Protein AF-0000000070309597 (afdb_homodimer)

pLDDT: mean 91.69, std 12.62, range [22.25, 98.88]

Secondary structure (DSSP, 8-state):
---------EEEEE-TT-HHHHHHHHHHHHTT---EEEEPBTTB--HHHHHH-TTT--S-EEEETTEEEESHHHHHHHHHHHS-SSSPSS-SSHHHHHHHHHHHHHIIIIIHHHHHHHHH-SSHHHHHHHHHHHHHHHHHHHHHHHHHSTTSSBTTBTS--HHHHHHHTTHHHHHHHHHHH----S-TTT-HHHHHHHHHHHHSTTTTTTSPPHHHHHHHHHHHTT--/---------EEEEE-TT-HHHHHHHHHHHHTT---EEEEPBTTB--HHHHHH-TTT--S-EEEETTEEEESHHHHHHHHHHHS-SSSPSS-SSHHHHHHHHHHHHHIIIIIHHHHHHHHH-SSHHHHHHHHHHHHHHHHHHHHHHHHHSTTSSBTTBTS--HHHHHHHTTHHHHHHHHHHH----S-TTT-HHHHHHHHHHHHSTTTTTTSPPHHHHHHHHHHHTT--

Sequence (456 aa):
MAQSGLNSTVKLLGTWGSPFALRAQVALHLKSVEYEYMEEVLNSKSDLLLESNPIYKKVPVLIHGDVSVCESLNIVQYIDESWPSDPSILPSHPSDRAFARFWAHFVDGKCFETINAVAGAKDNDVRMAMAGNLTDCLTSLEEAFQKSSKGGYLFGGENIGFLDIACGAMVGPLSVVETFSGVKFLSEDTTPGMLQWAEKFRAHEAVEPYLPTVAEFLEFAKKKFNVQMAQSGLNSTVKLLGTWGSPFALRAQVALHLKSVEYEYMEEVLNSKSDLLLESNPIYKKVPVLIHGDVSVCESLNIVQYIDESWPSDPSILPSHPSDRAFARFWAHFVDGKCFETINAVAGAKDNDVRMAMAGNLTDCLTSLEEAFQKSSKGGYLFGGENIGFLDIACGAMVGPLSVVETFSGVKFLSEDTTPGMLQWAEKFRAHEAVEPYLPTVAEFLEFAKKKFNVQ

Radius of gyration: 22.55 Å; Cα contacts (8 Å, |Δi|>4): 660; chains: 2; bounding box: 54×58×64 Å

Organism: NCBI:txid109376

InterPro domains:
  IPR004045 Glutathione S-transferase, N-terminal [PF02798] (9-81)
  IPR004045 Glutathione S-transferase, N-terminal [PS50404] (8-87)
  IPR010987 Glutathione S-transferase, C-terminal-like [PS50405] (93-225)
  IPR036249 Thioredoxin-like superfamily [SSF52833] (9-111)
  IPR036282 Glutathione S-transferase, C-terminal domain superfamily [SSF47616] (81-226)
  IPR040079 Glutathione transferase family [SFLDS00019] (8-226)
  IPR045073 Glutathione S-transferase Omega/Tau-like [PTHR11260] (12-213)
  IPR045073 Glutathione S-transferase Omega/Tau-like [SFLDG01152] (8-226)
  IPR045074 Glutathione S-transferases Tau, C-terminal alpha-helical domain, plant [cd03185] (94-223)

Nearest PDB structures (foldseek):
  5g5e-assembly1_A  TM=9.587E-01  e=1.622E-22  Mangifera indica
  7dw4-assembly1_A  TM=9.641E-01  e=5.014E-22  Salix babylonica
  7dw2-assembly1_A  TM=9.615E-01  e=9.033E-22  Salix babylonica
  5j4u-assembly1_A-2  TM=9.011E-01  e=1.910E-17  Populus trichocarpa
  7y55-assembly2_D-3  TM=9.385E-01  e=4.634E-16  Pinus densata

Structure (mmCIF, N/CA/C/O backbone):
data_AF-0000000070309597-model_v1
#
loop_
_entity.id
_entity.type
_entity.pdbx_description
1 polymer 'Glutathione S-transferase'
#
loop_
_atom_site.group_PDB
_atom_site.id
_atom_site.type_symbol
_atom_site.label_atom_id
_atom_site.label_alt_id
_atom_site.label_comp_id
_atom_site.label_asym_id
_atom_site.label_entity_id
_atom_site.label_seq_id
_atom_site.pdbx_PDB_ins_code
_atom_site.Cartn_x
_atom_site.Cartn_y
_atom_site.Cartn_z
_atom_site.occupancy
_atom_site.B_iso_or_equiv
_atom_site.auth_seq_id
_atom_site.auth_comp_id
_atom_site.auth_asym_id
_atom_site.auth_atom_id
_atom_site.pdbx_PDB_model_num
ATOM 1 N N . MET A 1 1 ? -26.75 11.047 -31.922 1 24.31 1 MET A N 1
ATOM 2 C CA . MET A 1 1 ? -27.562 11.312 -30.734 1 24.31 1 MET A CA 1
ATOM 3 C C . MET A 1 1 ? -26.703 11.211 -29.469 1 24.31 1 MET A C 1
ATOM 5 O O . MET A 1 1 ? -26.531 10.117 -28.938 1 24.31 1 MET A O 1
ATOM 9 N N . ALA A 1 2 ? -25.484 11.805 -29.297 1 24.28 2 ALA A N 1
ATOM 10 C CA . ALA A 1 2 ? -24.219 11.375 -28.688 1 24.28 2 ALA A CA 1
ATOM 11 C C . ALA A 1 2 ? -24.438 10.914 -27.25 1 24.28 2 ALA A C 1
ATOM 13 O O . ALA A 1 2 ? -25.484 11.164 -26.656 1 24.28 2 ALA A O 1
ATOM 14 N N . GLN A 1 3 ? -23.234 10.625 -26.344 1 29.47 3 GLN A N 1
ATOM 15 C CA . GLN A 1 3 ? -22.812 10 -25.094 1 29.47 3 GLN A CA 1
ATOM 16 C C . GLN A 1 3 ? -23.5 10.641 -23.891 1 29.47 3 GLN A C 1
ATOM 18 O O . GLN A 1 3 ? -23.141 11.742 -23.469 1 29.47 3 GLN A O 1
ATOM 23 N N . SER A 1 4 ? -24.781 10.898 -23.641 1 34.22 4 SER A N 1
ATOM 24 C CA . SER A 1 4 ? -25.875 11.18 -22.703 1 3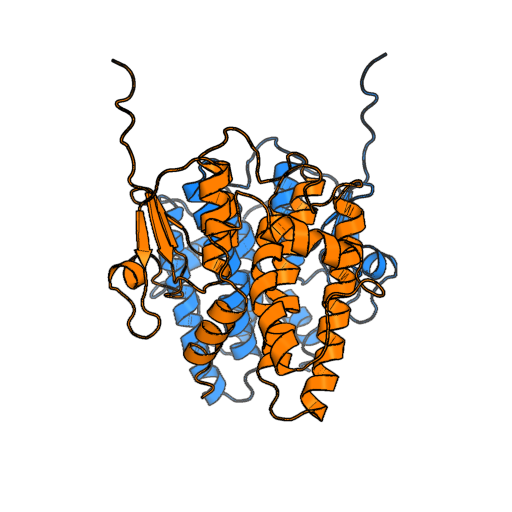4.22 4 SER A CA 1
ATOM 25 C C . SER A 1 4 ? -25.516 10.75 -21.297 1 34.22 4 SER A C 1
ATOM 27 O O . SER A 1 4 ? -25.422 9.562 -21 1 34.22 4 SER A O 1
ATOM 29 N N . GLY A 1 5 ? -24.281 11.062 -20.438 1 36.5 5 GLY A N 1
ATOM 30 C CA . GLY A 1 5 ? -23.062 11.156 -19.641 1 36.5 5 GLY A CA 1
ATOM 31 C C . GLY A 1 5 ? -23.312 11.039 -18.156 1 36.5 5 GLY A C 1
ATOM 32 O O . GLY A 1 5 ? -23.578 12.047 -17.484 1 36.5 5 GLY A O 1
ATOM 33 N N . LEU A 1 6 ? -24.031 10.141 -17.422 1 41.03 6 LEU A N 1
ATOM 34 C CA . LEU A 1 6 ? -24.812 9.688 -16.281 1 41.03 6 LEU A CA 1
ATOM 35 C C . LEU A 1 6 ? -24.125 10.047 -14.969 1 41.03 6 LEU A C 1
ATOM 37 O O . LEU A 1 6 ? -22.953 9.734 -14.781 1 41.03 6 LEU A O 1
ATOM 41 N N . ASN A 1 7 ? -24.328 11.211 -14.25 1 49.62 7 ASN A N 1
ATOM 42 C CA . ASN A 1 7 ? -24.062 11.914 -13 1 49.62 7 ASN A CA 1
ATOM 43 C C . ASN A 1 7 ? -23.766 10.945 -11.859 1 49.62 7 ASN A C 1
ATOM 45 O O . ASN A 1 7 ? -24.672 10.578 -11.102 1 49.62 7 ASN A O 1
ATOM 49 N N . SER A 1 8 ? -23 10.008 -12.023 1 68.88 8 SER A N 1
ATOM 50 C CA . SER A 1 8 ? -22.812 8.977 -11.008 1 68.88 8 SER A CA 1
ATOM 51 C C . SER A 1 8 ? -22.609 9.586 -9.633 1 68.88 8 SER A C 1
ATOM 53 O O . SER A 1 8 ? -21.828 10.539 -9.477 1 68.88 8 SER A O 1
ATOM 55 N N . THR A 1 9 ? -23.609 9.547 -8.766 1 89.88 9 THR A N 1
ATOM 56 C CA . THR A 1 9 ? -23.609 9.977 -7.367 1 89.88 9 THR A CA 1
ATOM 57 C C . THR A 1 9 ? -22.344 9.508 -6.656 1 89.88 9 THR A C 1
ATOM 59 O O . THR A 1 9 ? -21.906 8.367 -6.844 1 89.88 9 THR A O 1
ATOM 62 N N . VAL A 1 10 ? -21.625 10.492 -6.215 1 98.06 10 VAL A N 1
ATOM 63 C CA . VAL A 1 10 ? -20.438 10.203 -5.41 1 98.06 10 VAL A CA 1
ATOM 64 C C . VAL A 1 10 ? -20.781 10.32 -3.928 1 98.06 10 VAL A C 1
ATOM 66 O O . VAL A 1 10 ? -21.391 11.297 -3.5 1 98.06 10 VAL A O 1
ATOM 69 N N . LYS A 1 11 ? -20.484 9.234 -3.186 1 98.56 11 LYS A N 1
ATOM 70 C CA . LYS A 1 11 ? -20.641 9.227 -1.734 1 98.56 11 LYS A CA 1
ATOM 71 C C . LYS A 1 11 ? -19.312 8.906 -1.04 1 98.56 11 LYS A C 1
ATOM 73 O O . LYS A 1 11 ? -18.516 8.133 -1.556 1 98.56 11 LYS A O 1
ATOM 78 N N . LEU A 1 12 ? -19.141 9.531 0.058 1 98.75 12 LEU A N 1
ATOM 79 C CA . LEU A 1 12 ? -18.016 9.203 0.917 1 98.75 12 LEU A CA 1
ATOM 80 C C . LEU A 1 12 ? -18.484 8.797 2.307 1 98.75 12 LEU A C 1
ATOM 82 O O . LEU A 1 12 ? -19.109 9.586 3.018 1 98.75 12 LEU A O 1
ATOM 86 N N . LEU A 1 13 ? -18.297 7.559 2.625 1 98.69 13 LEU A N 1
ATOM 87 C CA . LEU A 1 13 ? -18.5 7.105 3.998 1 98.69 13 LEU A CA 1
ATOM 88 C C . LEU A 1 13 ? -17.281 7.414 4.855 1 98.69 13 LEU A C 1
ATOM 90 O O . LEU A 1 13 ? -16.156 7.043 4.504 1 98.69 13 LEU A O 1
ATOM 94 N N . GLY A 1 14 ? -17.438 8.156 5.871 1 97.25 14 GLY A N 1
ATOM 95 C CA . GLY A 1 14 ? -16.375 8.508 6.785 1 97.25 14 GLY A CA 1
ATOM 96 C C . GLY A 1 14 ? -16.859 8.773 8.203 1 97.25 14 GLY A C 1
ATOM 97 O O . GLY A 1 14 ? -18.031 8.562 8.508 1 97.25 14 GLY A O 1
ATOM 98 N N . THR A 1 15 ? -15.891 9.133 9.031 1 95.12 15 THR A N 1
ATOM 99 C CA . THR A 1 15 ? -16.188 9.617 10.375 1 95.12 15 THR A CA 1
ATOM 100 C C . THR A 1 15 ? -15.461 10.93 10.648 1 95.12 15 THR A C 1
ATOM 102 O O . THR A 1 15 ? -14.328 11.125 10.188 1 95.12 15 THR A O 1
ATOM 105 N N . TRP A 1 16 ? -15.961 11.914 11.289 1 88.62 16 TRP A N 1
ATOM 106 C CA . TRP A 1 16 ? -15.531 13.305 11.398 1 88.62 16 TRP A CA 1
ATOM 107 C C . TRP A 1 16 ? -14.109 13.391 11.945 1 88.62 16 TRP A C 1
ATOM 109 O O . TRP A 1 16 ? -13.375 14.328 11.633 1 88.62 16 TRP A O 1
ATOM 119 N N . GLY A 1 17 ? -13.586 12.492 12.609 1 89.94 17 GLY A N 1
ATOM 120 C CA . GLY A 1 17 ? -12.273 12.539 13.242 1 89.94 17 GLY A CA 1
ATOM 121 C C . GLY A 1 17 ? -11.297 11.547 12.648 1 89.94 17 GLY A C 1
ATOM 122 O O . GLY A 1 17 ? -10.172 11.398 13.141 1 89.94 17 GLY A O 1
ATOM 123 N N . SER A 1 18 ? -11.672 11.016 11.594 1 93.19 18 SER A N 1
ATOM 124 C CA . SER A 1 18 ? -10.812 10.008 10.984 1 93.19 18 SER A CA 1
ATOM 125 C C . SER A 1 18 ? -9.719 10.648 10.141 1 93.19 18 SER A C 1
ATOM 127 O O . SER A 1 18 ? -10.008 11.352 9.164 1 93.19 18 SER A O 1
ATOM 129 N N . PRO A 1 19 ? -8.484 10.398 10.469 1 95.12 19 PRO A N 1
ATOM 130 C CA . PRO A 1 19 ? -7.395 10.906 9.641 1 95.12 19 PRO A CA 1
ATOM 131 C C . PRO A 1 19 ? -7.422 10.352 8.219 1 95.12 19 PRO A C 1
ATOM 133 O O . PRO A 1 19 ? -6.953 11.008 7.285 1 95.12 19 PRO A O 1
ATOM 136 N N . PHE A 1 20 ? -7.984 9.211 8.062 1 97.25 20 PHE A N 1
ATOM 137 C CA . PHE A 1 20 ? -8 8.562 6.754 1 97.25 20 PHE A CA 1
ATOM 138 C C . PHE A 1 20 ? -9.133 9.109 5.895 1 97.25 20 PHE A C 1
ATOM 140 O O . PHE A 1 20 ? -9.008 9.18 4.668 1 97.25 20 PHE A O 1
ATOM 147 N N . ALA A 1 21 ? -10.227 9.461 6.512 1 97.75 21 ALA A N 1
ATOM 148 C CA . ALA A 1 21 ? -11.297 10.133 5.781 1 97.75 21 ALA A CA 1
ATOM 149 C C . ALA A 1 21 ? -10.844 11.508 5.289 1 97.75 21 ALA A C 1
ATOM 151 O O . ALA A 1 21 ? -11.266 11.961 4.223 1 97.75 21 ALA A O 1
ATOM 152 N N . LEU A 1 22 ? -9.992 12.148 6.07 1 98 22 LEU A N 1
ATOM 153 C CA . LEU A 1 22 ? -9.43 13.438 5.684 1 98 22 LEU A CA 1
ATOM 154 C C . LEU A 1 22 ? -8.758 13.344 4.316 1 98 22 LEU A C 1
ATOM 156 O O . LEU A 1 22 ? -8.906 14.25 3.486 1 98 22 LEU A O 1
ATOM 160 N N . ARG A 1 23 ? -8.039 12.281 4.051 1 98.75 23 ARG A N 1
ATOM 161 C CA . ARG A 1 23 ? -7.34 12.094 2.783 1 98.75 23 ARG A CA 1
ATOM 162 C C . ARG A 1 23 ? -8.312 12.156 1.606 1 98.75 23 ARG A C 1
ATOM 164 O O . ARG A 1 23 ? -8.055 12.859 0.624 1 98.75 23 ARG A O 1
ATOM 171 N N . ALA A 1 24 ? -9.383 11.461 1.749 1 98.81 24 ALA A N 1
ATOM 172 C CA . ALA A 1 24 ? -10.383 11.414 0.685 1 98.81 24 ALA A CA 1
ATOM 173 C C . ALA A 1 24 ? -11.047 12.773 0.496 1 98.81 24 ALA A C 1
ATOM 175 O O . ALA A 1 24 ? -11.266 13.211 -0.636 1 98.81 24 ALA A O 1
ATOM 176 N N . GLN A 1 25 ? -11.328 13.406 1.601 1 98.75 25 GLN A N 1
ATOM 177 C CA . GLN A 1 25 ? -12 14.695 1.542 1 98.75 25 GLN A CA 1
ATOM 178 C C . GLN A 1 25 ? -11.125 15.75 0.874 1 98.75 25 GLN A C 1
ATOM 180 O O . GLN A 1 25 ? -11.594 16.531 0.042 1 98.75 25 GLN A O 1
ATOM 185 N N . VAL A 1 26 ? -9.883 15.75 1.235 1 98.69 26 VAL A N 1
ATOM 186 C CA . VAL A 1 26 ? -8.945 16.703 0.643 1 98.69 26 VAL A CA 1
ATOM 187 C C . VAL A 1 26 ? -8.828 16.438 -0.857 1 98.69 26 VAL A C 1
ATOM 189 O O . VAL A 1 26 ? -8.859 17.375 -1.659 1 98.69 26 VAL A O 1
ATOM 192 N N . ALA A 1 27 ? -8.703 15.188 -1.272 1 98.81 27 ALA A N 1
ATOM 193 C CA . ALA A 1 27 ? -8.594 14.844 -2.688 1 98.81 27 ALA A CA 1
ATOM 194 C C . ALA A 1 27 ? -9.844 15.273 -3.453 1 98.81 27 ALA A C 1
ATOM 196 O O . ALA A 1 27 ? -9.742 15.836 -4.547 1 98.81 27 ALA A O 1
ATOM 197 N N . LEU A 1 28 ? -11.023 15 -2.887 1 98.62 28 LEU A N 1
ATOM 198 C CA . LEU A 1 28 ? -12.281 15.383 -3.525 1 98.62 28 LEU A CA 1
ATOM 199 C C . LEU A 1 28 ? -12.375 16.891 -3.682 1 98.62 28 LEU A C 1
ATOM 201 O O . LEU A 1 28 ? -12.836 17.391 -4.715 1 98.62 28 LEU A O 1
ATOM 205 N N . HIS A 1 29 ? -11.938 17.594 -2.678 1 98.44 29 HIS A N 1
ATOM 206 C CA . HIS A 1 29 ? -11.93 19.062 -2.732 1 98.44 29 HIS A CA 1
ATOM 207 C C . HIS A 1 29 ? -11.016 19.562 -3.848 1 98.44 29 HIS A C 1
ATOM 209 O O . HIS A 1 29 ? -11.422 20.406 -4.652 1 98.44 29 HIS A O 1
ATOM 215 N N . LEU A 1 30 ? -9.844 19.062 -3.883 1 98.25 30 LEU A N 1
ATOM 216 C CA . LEU A 1 30 ? -8.859 19.5 -4.871 1 98.25 30 LEU A CA 1
ATOM 217 C C . LEU A 1 30 ? -9.383 19.281 -6.289 1 98.25 30 LEU A C 1
ATOM 219 O O . LEU A 1 30 ? -9.094 20.062 -7.191 1 98.25 30 LEU A O 1
ATOM 223 N N . LYS A 1 31 ? -10.148 18.203 -6.461 1 98.12 31 LYS A N 1
ATOM 224 C CA . LYS A 1 31 ? -10.633 17.859 -7.789 1 98.12 31 LYS A CA 1
ATOM 225 C C . LYS A 1 31 ? -12.016 18.453 -8.047 1 98.12 31 LYS A C 1
ATOM 227 O O . LYS A 1 31 ? -12.617 18.219 -9.094 1 98.12 31 LYS A O 1
ATOM 232 N N . SER A 1 32 ? -12.547 19.203 -7.133 1 97.44 32 SER A N 1
ATOM 233 C CA . SER A 1 32 ? -13.844 19.875 -7.227 1 97.44 32 SER A CA 1
ATOM 234 C C . SER A 1 32 ? -14.961 18.875 -7.52 1 97.44 32 SER A C 1
ATOM 236 O O . SER A 1 32 ? -15.805 19.109 -8.383 1 97.44 32 SER A O 1
ATOM 238 N N . VAL A 1 33 ? -14.898 17.766 -6.844 1 97.62 33 VAL A N 1
ATOM 239 C CA . VAL A 1 33 ? -15.914 16.734 -7.012 1 97.62 33 VAL A CA 1
ATOM 240 C C . VAL A 1 33 ? -17.031 16.938 -5.984 1 97.62 33 VAL A C 1
ATOM 242 O O . VAL A 1 33 ? -16.766 16.984 -4.781 1 97.62 33 VAL A O 1
ATOM 245 N N . GLU A 1 34 ? -18.188 17.094 -6.426 1 97.31 34 GLU A N 1
ATOM 246 C CA . GLU A 1 34 ? -19.328 17.109 -5.527 1 97.31 34 GLU A CA 1
ATOM 247 C C . GLU A 1 34 ? -19.656 15.711 -5.016 1 97.31 34 GLU A C 1
ATOM 249 O O . GLU A 1 34 ? -19.609 14.742 -5.773 1 97.31 34 GLU A O 1
ATOM 254 N N . TYR A 1 35 ? -19.953 15.656 -3.723 1 97.94 35 TYR A N 1
ATOM 255 C CA . TYR A 1 35 ? -20.25 14.352 -3.145 1 97.94 35 TYR A CA 1
ATOM 256 C C . TYR A 1 35 ? -21.156 14.492 -1.923 1 97.94 35 TYR A C 1
ATOM 258 O O . TYR A 1 35 ? -21.266 15.578 -1.347 1 97.94 35 TYR A O 1
ATOM 266 N N . GLU A 1 36 ? -21.781 13.375 -1.626 1 98 36 GLU A N 1
ATOM 267 C CA . GLU A 1 36 ? -22.516 13.25 -0.378 1 98 36 GLU A CA 1
ATOM 268 C C . GLU A 1 36 ? -21.672 12.594 0.71 1 98 36 GLU A C 1
ATOM 270 O O . GLU A 1 36 ? -21.172 11.484 0.529 1 98 36 GLU A O 1
ATOM 275 N N . TYR A 1 37 ? -21.469 13.273 1.757 1 97.69 37 TYR A N 1
ATOM 276 C CA . TYR A 1 37 ? -20.75 12.711 2.895 1 97.69 37 TYR A CA 1
ATOM 277 C C . TYR A 1 37 ? -21.703 11.93 3.797 1 97.69 37 TYR A C 1
ATOM 279 O O . TYR A 1 37 ? -22.734 12.438 4.211 1 97.69 37 TYR A O 1
ATOM 287 N N . MET A 1 38 ? -21.344 10.758 4.082 1 97.38 38 MET A N 1
ATOM 288 C CA . MET A 1 38 ? -22.125 9.883 4.953 1 97.38 38 MET A CA 1
ATOM 289 C C . MET A 1 38 ? -21.344 9.555 6.227 1 97.38 38 MET A C 1
ATOM 291 O O . MET A 1 38 ? -20.422 8.75 6.203 1 97.38 38 MET A O 1
ATOM 295 N N . GLU A 1 39 ? -21.844 10.094 7.301 1 96.81 39 GLU A N 1
ATOM 296 C CA . GLU A 1 39 ? -21.188 9.898 8.586 1 96.81 39 GLU A CA 1
ATOM 297 C C . GLU A 1 39 ? -21.438 8.5 9.133 1 96.81 39 GLU A C 1
ATOM 299 O O . GLU A 1 39 ? -22.578 8.062 9.234 1 96.81 39 GLU A O 1
ATOM 304 N N . GLU A 1 40 ? -20.391 7.84 9.422 1 94.88 40 GLU A N 1
ATOM 305 C CA . GLU A 1 40 ? -20.453 6.52 10.039 1 94.88 40 GLU A CA 1
ATOM 306 C C . GLU A 1 40 ? -20.219 6.598 11.539 1 94.88 40 GLU A C 1
ATOM 308 O O . GLU A 1 40 ? -19.391 7.383 12 1 94.88 40 GLU A O 1
ATOM 313 N N . VAL A 1 41 ? -20.984 5.816 12.242 1 86.81 41 VAL A N 1
ATOM 314 C CA . VAL A 1 41 ? -20.766 5.652 13.672 1 86.81 41 VAL A CA 1
ATOM 315 C C . VAL A 1 41 ? -19.875 4.441 13.93 1 86.81 41 VAL A C 1
ATOM 317 O O . VAL A 1 41 ? -20.203 3.328 13.5 1 86.81 41 VAL A O 1
ATOM 320 N N . LEU A 1 42 ? -18.828 4.633 14.578 1 77.88 42 LEU A N 1
ATOM 321 C CA . LEU A 1 42 ? -17.781 3.621 14.68 1 77.88 42 LEU A CA 1
ATOM 322 C C . LEU A 1 42 ? -18.281 2.385 15.414 1 77.88 42 LEU A C 1
ATOM 324 O O . LEU A 1 42 ? -17.938 1.258 15.055 1 77.88 42 LEU A O 1
ATOM 328 N N . ASN A 1 43 ? -19.125 2.549 16.391 1 82.75 43 ASN A N 1
ATOM 329 C CA . ASN A 1 43 ? -19.562 1.416 17.188 1 82.75 43 ASN A CA 1
ATOM 330 C C . ASN A 1 43 ? -20.797 0.747 16.578 1 82.75 43 ASN A C 1
ATOM 332 O O . ASN A 1 43 ? -21.25 -0.295 17.062 1 82.75 43 ASN A O 1
ATOM 336 N N . SER A 1 44 ? -21.328 1.282 15.641 1 89.06 44 SER A N 1
ATOM 337 C CA . SER A 1 44 ? -22.469 0.732 14.922 1 89.06 44 SER A CA 1
ATOM 338 C C . SER A 1 44 ? -22.344 0.941 13.422 1 89.06 44 SER A C 1
ATOM 340 O O . SER A 1 44 ? -22.844 1.931 12.883 1 89.06 44 SER A O 1
ATOM 342 N N . LYS A 1 45 ? -21.797 -0.016 12.781 1 93.5 45 LYS A N 1
ATOM 343 C CA . LYS A 1 45 ? -21.5 0.101 11.359 1 93.5 45 LYS A CA 1
ATOM 344 C C . LYS A 1 45 ? -22.766 -0.008 10.516 1 93.5 45 LYS A C 1
ATOM 346 O O . LYS A 1 45 ? -23.625 -0.859 10.781 1 93.5 45 LYS A O 1
ATOM 351 N N . SER A 1 46 ? -22.938 0.783 9.562 1 96.75 46 SER A N 1
ATOM 352 C CA . SER A 1 46 ? -24.125 0.801 8.695 1 96.75 46 SER A CA 1
ATOM 353 C C . SER A 1 46 ? -24.109 -0.371 7.723 1 96.75 46 SER A C 1
ATOM 355 O O . SER A 1 46 ? -23.047 -0.922 7.418 1 96.75 46 SER A O 1
ATOM 357 N N . ASP A 1 47 ? -25.266 -0.727 7.188 1 97.06 47 ASP A N 1
ATOM 358 C CA . ASP A 1 47 ? -25.375 -1.746 6.148 1 97.06 47 ASP A CA 1
ATOM 359 C C . ASP A 1 47 ? -24.609 -1.338 4.895 1 97.06 47 ASP A C 1
ATOM 361 O O . ASP A 1 47 ? -24 -2.182 4.23 1 97.06 47 ASP A O 1
ATOM 365 N N . LEU A 1 48 ? -24.625 -0.077 4.637 1 97 48 LEU A N 1
ATOM 366 C CA . LEU A 1 48 ? -23.938 0.425 3.447 1 97 48 LEU A CA 1
ATOM 367 C C . LEU A 1 48 ? -22.438 0.232 3.564 1 97 48 LEU A C 1
ATOM 369 O O . LEU A 1 48 ? -21.781 -0.167 2.6 1 97 48 LEU A O 1
ATOM 373 N N . LEU A 1 49 ? -21.906 0.52 4.719 1 97.69 49 LEU A N 1
ATOM 374 C CA . LEU A 1 49 ? -20.469 0.308 4.938 1 97.69 49 LEU A CA 1
ATOM 375 C C . LEU A 1 49 ? -20.125 -1.169 4.805 1 97.69 49 LEU A C 1
ATOM 377 O O . LEU A 1 49 ? -19.156 -1.519 4.121 1 97.69 49 LEU A O 1
ATOM 381 N N . LEU A 1 50 ? -20.938 -2.01 5.426 1 97.38 50 LEU A N 1
ATOM 382 C CA . LEU A 1 50 ? -20.672 -3.443 5.402 1 97.38 50 LEU A CA 1
ATOM 383 C C . LEU A 1 50 ? -20.766 -3.99 3.98 1 97.38 50 LEU A C 1
ATOM 385 O O . LEU A 1 50 ? -20 -4.883 3.605 1 97.38 50 LEU A O 1
ATOM 389 N N . GLU A 1 51 ? -21.594 -3.439 3.162 1 97.31 51 GLU A N 1
ATOM 390 C CA . GLU A 1 51 ? -21.766 -3.859 1.776 1 97.31 51 GLU A CA 1
ATOM 391 C C . GLU A 1 51 ? -20.641 -3.322 0.89 1 97.31 51 GLU A C 1
ATOM 393 O O . GLU A 1 51 ? -20.172 -4.016 -0.016 1 97.31 51 GLU A O 1
ATOM 398 N N . SER A 1 52 ? -20.234 -2.111 1.15 1 97.69 52 SER A N 1
ATOM 399 C CA . SER A 1 52 ? -19.297 -1.442 0.267 1 97.69 52 SER A CA 1
ATOM 400 C C . SER A 1 52 ? -17.859 -1.788 0.638 1 97.69 52 SER A C 1
ATOM 402 O O . SER A 1 52 ? -16.938 -1.589 -0.161 1 97.69 52 SER A O 1
ATOM 404 N N . ASN A 1 53 ? -17.688 -2.254 1.83 1 97.69 53 ASN A N 1
ATOM 405 C CA . ASN A 1 53 ? -16.391 -2.754 2.277 1 97.69 53 ASN A CA 1
ATOM 406 C C . ASN A 1 53 ? -16.531 -4.035 3.092 1 97.69 53 ASN A C 1
ATOM 408 O O . ASN A 1 53 ? -16.234 -4.051 4.289 1 97.69 53 ASN A O 1
ATOM 412 N N . PRO A 1 54 ? -16.844 -5.09 2.494 1 96.56 54 PRO A N 1
ATOM 413 C CA . PRO A 1 54 ? -17.156 -6.324 3.217 1 96.56 54 PRO A CA 1
ATOM 414 C C . PRO A 1 54 ? -15.922 -6.988 3.814 1 96.56 54 PRO A C 1
ATOM 416 O O . PRO A 1 54 ? -16.047 -7.852 4.688 1 96.56 54 PRO A O 1
ATOM 419 N N . ILE A 1 55 ? -14.789 -6.59 3.361 1 97 55 ILE A N 1
ATOM 420 C CA . ILE A 1 55 ? -13.562 -7.246 3.805 1 97 55 ILE A CA 1
ATOM 421 C C . ILE A 1 55 ? -13.086 -6.625 5.117 1 97 55 ILE A C 1
ATOM 423 O O . ILE A 1 55 ? -12.992 -7.312 6.137 1 97 55 ILE A O 1
ATOM 427 N N . TYR A 1 56 ? -12.852 -5.297 5.16 1 96.19 56 TYR A N 1
ATOM 428 C CA . TYR A 1 56 ? -12.273 -4.66 6.336 1 96.19 56 TYR A CA 1
ATOM 429 C C . TYR A 1 56 ? -13.336 -3.953 7.16 1 96.19 56 TYR A C 1
ATOM 431 O O . TYR A 1 56 ? -13.133 -3.668 8.344 1 96.19 56 TYR A O 1
ATOM 439 N N . LYS A 1 57 ? -14.43 -3.561 6.465 1 96.62 57 LYS A N 1
ATOM 440 C CA . LYS A 1 57 ? -15.562 -2.928 7.137 1 96.62 57 LYS A CA 1
ATOM 441 C C . LYS A 1 57 ? -15.133 -1.648 7.852 1 96.62 57 LYS A C 1
ATOM 443 O O . LYS A 1 57 ? -15.578 -1.372 8.969 1 96.62 57 LYS A O 1
ATOM 448 N N . LYS A 1 58 ? -14.227 -0.929 7.234 1 95.62 58 LYS A N 1
ATOM 449 C CA . LYS A 1 58 ? -13.711 0.318 7.793 1 95.62 58 LYS A CA 1
ATOM 450 C C . LYS A 1 58 ? -14.008 1.497 6.871 1 95.62 58 LYS A C 1
ATOM 452 O O . LYS A 1 58 ? -14.273 1.31 5.684 1 95.62 58 LYS A O 1
ATOM 457 N N . VAL A 1 59 ? -14 2.643 7.438 1 96.69 59 VAL A N 1
ATOM 458 C CA . VAL A 1 59 ? -14.031 3.883 6.668 1 96.69 59 VAL A CA 1
ATOM 459 C C . VAL A 1 59 ? -12.609 4.367 6.414 1 96.69 59 VAL A C 1
ATOM 461 O O . VAL A 1 59 ? -11.68 4.004 7.145 1 96.69 59 VAL A O 1
ATOM 464 N N . PRO A 1 60 ? -12.414 5.152 5.379 1 98.31 60 PRO A N 1
ATOM 465 C CA . PRO A 1 60 ? -13.391 5.684 4.426 1 98.31 60 PRO A CA 1
ATOM 466 C C . PRO A 1 60 ? -13.703 4.711 3.293 1 98.31 60 PRO A C 1
ATOM 468 O O . PRO A 1 60 ? -12.891 3.83 2.99 1 98.31 60 PRO A O 1
ATOM 471 N N . VAL A 1 61 ? -14.852 4.801 2.754 1 98.75 61 VAL A N 1
ATOM 472 C CA . VAL A 1 61 ? -15.227 4.168 1.493 1 98.75 61 VAL A CA 1
ATOM 473 C C . VAL A 1 61 ? -15.766 5.223 0.528 1 98.75 61 VAL A C 1
ATOM 475 O O . VAL A 1 61 ? -16.656 6 0.881 1 98.75 61 VAL A O 1
ATOM 478 N N . LEU A 1 62 ? -15.195 5.312 -0.651 1 98.88 62 LEU A N 1
ATOM 479 C CA . LEU A 1 62 ? -15.742 6.145 -1.719 1 98.88 62 LEU A CA 1
ATOM 480 C C . LEU A 1 62 ? -16.641 5.324 -2.641 1 98.88 62 LEU A C 1
ATOM 482 O O . LEU A 1 62 ? -16.219 4.297 -3.172 1 98.88 62 LEU A O 1
ATOM 486 N N . ILE A 1 63 ? -17.828 5.746 -2.752 1 98.56 63 ILE A N 1
ATOM 487 C CA . ILE A 1 63 ? -18.781 5.098 -3.656 1 98.56 63 ILE A CA 1
ATOM 488 C C . ILE A 1 63 ? -19.031 5.996 -4.867 1 98.56 63 ILE A C 1
ATOM 490 O O . ILE A 1 63 ? -19.453 7.145 -4.719 1 98.56 63 ILE A O 1
ATOM 494 N N . HIS A 1 64 ? -18.688 5.574 -6.02 1 98.25 64 HIS A N 1
ATOM 495 C CA . HIS A 1 64 ? -18.875 6.25 -7.297 1 98.25 64 HIS A CA 1
ATOM 496 C C . HIS A 1 64 ? -19.719 5.402 -8.242 1 98.25 64 HIS A C 1
ATOM 498 O O . HIS A 1 64 ? -19.188 4.582 -8.992 1 98.25 64 HIS A O 1
ATOM 504 N N . GLY A 1 65 ? -21.031 5.676 -8.273 1 95.62 65 GLY A N 1
ATOM 505 C CA . GLY A 1 65 ? -21.922 4.766 -8.969 1 95.62 65 GLY A CA 1
ATOM 506 C C . GLY A 1 65 ? -21.922 3.363 -8.391 1 95.62 65 GLY A C 1
ATOM 507 O O . GLY A 1 65 ? -22.203 3.174 -7.207 1 95.62 65 GLY A O 1
ATOM 508 N N . ASP A 1 66 ? -21.531 2.42 -9.109 1 93.44 66 ASP A N 1
ATOM 509 C CA . ASP A 1 66 ? -21.531 1.028 -8.672 1 93.44 66 ASP A CA 1
ATOM 510 C C . ASP A 1 66 ? -20.141 0.609 -8.188 1 93.44 66 ASP A C 1
ATOM 512 O O . ASP A 1 66 ? -19.938 -0.547 -7.816 1 93.44 66 ASP A O 1
ATOM 516 N N . VAL A 1 67 ? -19.281 1.568 -8.141 1 96.25 67 VAL A N 1
ATOM 517 C CA . VAL A 1 67 ? -17.906 1.28 -7.762 1 96.25 67 VAL A CA 1
ATOM 518 C C . VAL A 1 67 ? -17.672 1.694 -6.312 1 96.25 67 VAL A C 1
ATOM 520 O O . VAL A 1 67 ? -17.984 2.82 -5.922 1 96.25 67 VAL A O 1
ATOM 523 N N . SER A 1 68 ? -17.203 0.788 -5.516 1 98.06 68 SER A N 1
ATOM 524 C CA . SER A 1 68 ? -16.766 1.072 -4.156 1 98.06 68 SER A CA 1
ATOM 525 C C . SER A 1 68 ? -15.242 1 -4.051 1 98.06 68 SER A C 1
ATOM 527 O O . SER A 1 68 ? -14.633 -0.008 -4.422 1 98.06 68 SER A O 1
ATOM 529 N N . VAL A 1 69 ? -14.688 2.055 -3.635 1 98.75 69 VAL A N 1
ATOM 530 C CA . VAL A 1 69 ? -13.234 2.109 -3.484 1 98.75 69 VAL A CA 1
ATOM 531 C C . VAL A 1 69 ? -12.875 2.225 -2.004 1 98.75 69 VAL A C 1
ATOM 533 O O . VAL A 1 69 ? -13.352 3.127 -1.311 1 98.75 69 VAL A O 1
ATOM 536 N N . CYS A 1 70 ? -12.016 1.279 -1.58 1 98.44 70 CYS A N 1
ATOM 537 C CA . CYS A 1 70 ? -11.609 1.241 -0.18 1 98.44 70 CYS A CA 1
ATOM 538 C C . CYS A 1 70 ? -10.117 1.525 -0.039 1 98.44 70 CYS A C 1
ATOM 540 O O . CYS A 1 70 ? -9.383 1.494 -1.024 1 98.44 70 CYS A O 1
ATOM 542 N N . GLU A 1 71 ? -9.75 1.776 1.241 1 97.81 71 GLU A N 1
ATOM 543 C CA . GLU A 1 71 ? -8.398 2.182 1.622 1 97.81 71 GLU A CA 1
ATOM 544 C C . GLU A 1 71 ? -8.102 3.613 1.176 1 97.81 71 GLU A C 1
ATOM 546 O O . GLU A 1 71 ? -8.164 3.92 -0.016 1 97.81 71 GLU A O 1
ATOM 551 N N . SER A 1 72 ? -7.75 4.445 2.049 1 98.62 72 SER A N 1
ATOM 552 C CA . SER A 1 72 ? -7.727 5.891 1.847 1 98.62 72 SER A CA 1
ATOM 553 C C . SER A 1 72 ? -6.742 6.281 0.748 1 98.62 72 SER A C 1
ATOM 555 O O . SER A 1 72 ? -7.047 7.125 -0.095 1 98.62 72 SER A O 1
ATOM 557 N N . LEU A 1 73 ? -5.539 5.629 0.696 1 98.69 73 LEU A N 1
ATOM 558 C CA . LEU A 1 73 ? -4.562 5.988 -0.324 1 98.69 73 LEU A CA 1
ATOM 559 C C . LEU A 1 73 ? -5.02 5.531 -1.704 1 98.69 73 LEU A C 1
ATOM 561 O O . LEU A 1 73 ? -4.738 6.188 -2.707 1 98.69 73 LEU A O 1
ATOM 565 N N . ASN A 1 74 ? -5.691 4.375 -1.737 1 98.81 74 ASN A N 1
ATOM 566 C CA . ASN A 1 74 ? -6.305 3.918 -2.98 1 98.81 74 ASN A CA 1
ATOM 567 C C . ASN A 1 74 ? -7.406 4.867 -3.443 1 98.81 74 ASN A C 1
ATOM 569 O O . ASN A 1 74 ? -7.52 5.16 -4.633 1 98.81 74 ASN A O 1
ATOM 573 N N . ILE A 1 75 ? -8.172 5.375 -2.52 1 98.88 75 ILE A N 1
ATOM 574 C CA . ILE A 1 75 ? -9.242 6.324 -2.814 1 98.88 75 ILE A CA 1
ATOM 575 C C . ILE A 1 75 ? -8.648 7.59 -3.428 1 98.88 75 ILE A C 1
ATOM 577 O O . ILE A 1 75 ? -9.164 8.102 -4.426 1 98.88 75 ILE A O 1
ATOM 581 N N . VAL A 1 76 ? -7.574 8.078 -2.85 1 98.88 76 VAL A N 1
ATOM 582 C CA . VAL A 1 76 ? -6.949 9.297 -3.338 1 98.88 76 VAL A CA 1
ATOM 583 C C . VAL A 1 76 ? -6.48 9.102 -4.777 1 98.88 76 VAL A C 1
ATOM 585 O O . VAL A 1 76 ? -6.707 9.961 -5.633 1 98.88 76 VAL A O 1
ATOM 588 N N . GLN A 1 77 ? -5.836 7.973 -5.016 1 98.81 77 GLN A N 1
ATOM 589 C CA . GLN A 1 77 ? -5.379 7.699 -6.375 1 98.81 77 GLN A CA 1
ATOM 590 C C . GLN A 1 77 ? -6.562 7.562 -7.332 1 98.81 77 GLN A C 1
ATOM 592 O O . GLN A 1 77 ? -6.523 8.086 -8.453 1 98.81 77 GLN A O 1
ATOM 597 N N . TYR A 1 78 ? -7.602 6.914 -6.934 1 98.81 78 TYR A N 1
ATOM 598 C CA . TYR A 1 78 ? -8.797 6.742 -7.754 1 98.81 78 TYR A CA 1
ATOM 599 C C . TYR A 1 78 ? -9.398 8.086 -8.125 1 98.81 78 TYR A C 1
ATOM 601 O O . TYR A 1 78 ? -9.781 8.305 -9.281 1 98.81 78 TYR A O 1
ATOM 609 N N . ILE A 1 79 ? -9.477 8.969 -7.156 1 98.75 79 ILE A N 1
ATOM 610 C CA . ILE A 1 79 ? -10.055 10.289 -7.383 1 98.75 79 ILE A CA 1
ATOM 611 C C . ILE A 1 79 ? -9.25 11.023 -8.445 1 98.75 79 ILE A C 1
ATOM 613 O O . ILE A 1 79 ? -9.82 11.578 -9.391 1 98.75 79 ILE A O 1
ATOM 617 N N . ASP A 1 80 ? -7.984 10.992 -8.305 1 98.5 80 ASP A N 1
ATOM 618 C CA . ASP A 1 80 ? -7.145 11.695 -9.273 1 98.5 80 ASP A CA 1
ATOM 619 C C . ASP A 1 80 ? -7.293 11.094 -10.664 1 98.5 80 ASP A C 1
ATOM 621 O O . ASP A 1 80 ? -7.312 11.82 -11.664 1 98.5 80 ASP A O 1
ATOM 625 N N . GLU A 1 81 ? -7.383 9.812 -10.734 1 97.81 81 GLU A N 1
ATOM 626 C CA . GLU A 1 81 ? -7.449 9.094 -12.008 1 97.81 81 GLU A CA 1
ATOM 627 C C . GLU A 1 81 ? -8.828 9.227 -12.641 1 97.81 81 GLU A C 1
ATOM 629 O O . GLU A 1 81 ? -8.953 9.227 -13.867 1 97.81 81 GLU A O 1
ATOM 634 N N . SER A 1 82 ? -9.867 9.367 -11.867 1 97.88 82 SER A N 1
ATOM 635 C CA . SER A 1 82 ? -11.234 9.445 -12.359 1 97.88 82 SER A CA 1
ATOM 636 C C . SER A 1 82 ? -11.594 10.875 -12.766 1 97.88 82 SER A C 1
ATOM 638 O O . SER A 1 82 ? -12.453 11.086 -13.633 1 97.88 82 SER A O 1
ATOM 640 N N . TRP A 1 83 ? -11.008 11.805 -12.164 1 97.5 83 TRP A N 1
ATOM 641 C CA . TRP A 1 83 ? -11.156 13.211 -12.492 1 97.5 83 TRP A CA 1
ATOM 642 C C . TRP A 1 83 ? -9.805 13.844 -12.812 1 97.5 83 TRP A C 1
ATOM 644 O O . TRP A 1 83 ? -9.25 14.594 -12.008 1 97.5 83 TRP A O 1
ATOM 654 N N . PRO A 1 84 ? -9.367 13.648 -14.062 1 94.81 84 PRO A N 1
ATOM 655 C CA . PRO A 1 84 ? -7.977 13.945 -14.414 1 94.81 84 PRO A CA 1
ATOM 656 C C . PRO A 1 84 ? -7.723 15.438 -14.625 1 94.81 84 PRO A C 1
ATOM 658 O O . PRO A 1 84 ? -6.578 15.844 -14.844 1 94.81 84 PRO A O 1
ATOM 661 N N . SER A 1 85 ? -8.648 16.219 -14.531 1 93.44 85 SER A N 1
ATOM 662 C CA . SER A 1 85 ? -8.453 17.656 -14.695 1 93.44 85 SER A CA 1
ATOM 663 C C . SER A 1 85 ? -7.523 18.219 -13.617 1 93.44 85 SER A C 1
ATOM 665 O O . SER A 1 85 ? -7.316 17.578 -12.586 1 93.44 85 SER A O 1
ATOM 667 N N . ASP A 1 86 ? -7.031 19.297 -13.844 1 93.5 86 ASP A N 1
ATOM 668 C CA . ASP A 1 86 ? -6.125 19.938 -12.891 1 93.5 86 ASP A CA 1
ATOM 669 C C . ASP A 1 86 ? -6.84 20.281 -11.586 1 93.5 86 ASP A C 1
ATOM 671 O O . ASP A 1 86 ? -8.047 20.531 -11.586 1 93.5 86 ASP A O 1
ATOM 675 N N . PRO A 1 87 ? -6.039 20.297 -10.586 1 95.25 87 PRO A N 1
ATOM 676 C CA . PRO A 1 87 ? -4.621 19.969 -10.398 1 95.25 87 PRO A CA 1
ATOM 677 C C . PRO A 1 87 ? -4.371 18.469 -10.305 1 95.25 87 PRO A C 1
ATOM 679 O O . PRO A 1 87 ? -5.223 17.734 -9.805 1 95.25 87 PRO A O 1
ATOM 682 N N . SER A 1 88 ? -3.252 18.031 -10.758 1 95.5 88 SER A N 1
ATOM 683 C CA . SER A 1 88 ? -2.861 16.625 -10.594 1 95.5 88 SER A CA 1
ATOM 684 C C . SER A 1 88 ? -2.387 16.359 -9.164 1 95.5 88 SER A C 1
ATOM 686 O O . SER A 1 88 ? -1.546 17.094 -8.633 1 95.5 88 SER A O 1
ATOM 688 N N . ILE A 1 89 ? -2.941 15.398 -8.625 1 98 89 ILE A N 1
ATOM 689 C CA . ILE A 1 89 ? -2.539 15.008 -7.277 1 98 89 ILE A CA 1
ATOM 690 C C . ILE A 1 89 ? -1.305 14.109 -7.348 1 98 89 ILE A C 1
ATOM 692 O O . ILE A 1 89 ? -0.345 14.305 -6.602 1 98 89 ILE A O 1
ATOM 696 N N . LEU A 1 90 ? -1.346 13.172 -8.25 1 97.5 90 LEU A N 1
ATOM 697 C CA . LEU A 1 90 ? -0.201 12.289 -8.453 1 97.5 90 LEU A CA 1
ATOM 698 C C . LEU A 1 90 ? 0.876 12.984 -9.281 1 97.5 90 LEU A C 1
ATOM 700 O O . LEU A 1 90 ? 0.567 13.688 -10.25 1 97.5 90 LEU A O 1
ATOM 704 N N . PRO A 1 91 ? 2.137 12.781 -8.859 1 96 91 PRO A N 1
ATOM 705 C CA . PRO A 1 91 ? 3.209 13.297 -9.711 1 96 91 PRO A CA 1
ATOM 706 C C . PRO A 1 91 ? 3.154 12.734 -11.133 1 96 91 PRO A C 1
ATOM 708 O O . PRO A 1 91 ? 2.689 11.609 -11.336 1 96 91 PRO A O 1
ATOM 711 N N . SER A 1 92 ? 3.654 13.5 -12.078 1 93.69 92 SER A N 1
ATOM 712 C CA . SER A 1 92 ? 3.592 13.102 -13.484 1 93.69 92 SER A CA 1
ATOM 713 C C . SER A 1 92 ? 4.715 12.133 -13.836 1 93.69 92 SER A C 1
ATOM 715 O O . SER A 1 92 ? 4.52 11.203 -14.625 1 93.69 92 SER A O 1
ATOM 717 N N . HIS A 1 93 ? 5.867 12.328 -13.266 1 95.25 93 HIS A N 1
ATOM 718 C CA . HIS A 1 93 ? 7.008 11.484 -13.602 1 95.25 93 HIS A CA 1
ATOM 719 C C . HIS A 1 93 ? 7.004 10.203 -12.766 1 95.25 93 HIS A C 1
ATOM 721 O O . HIS A 1 93 ? 6.781 10.25 -11.555 1 95.25 93 HIS A O 1
ATOM 727 N N . PRO A 1 94 ? 7.332 9.109 -13.383 1 97.5 94 PRO A N 1
ATOM 728 C CA . PRO A 1 94 ? 7.293 7.82 -12.68 1 97.5 94 PRO A CA 1
ATOM 729 C C . PRO A 1 94 ? 8.18 7.805 -11.438 1 97.5 94 PRO A C 1
ATOM 731 O O . PRO A 1 94 ? 7.793 7.242 -10.406 1 97.5 94 PRO A O 1
ATOM 734 N N . SER A 1 95 ? 9.32 8.422 -11.508 1 97.38 95 SER A N 1
ATOM 735 C CA . SER A 1 95 ? 10.234 8.414 -10.375 1 97.38 95 SER A CA 1
ATOM 736 C C . SER A 1 95 ? 9.641 9.141 -9.172 1 97.38 95 SER A C 1
ATOM 738 O O . SER A 1 95 ? 9.734 8.672 -8.039 1 97.38 95 SER A O 1
ATOM 740 N N . ASP A 1 96 ? 8.992 10.289 -9.43 1 96.69 96 ASP A N 1
ATOM 741 C CA . ASP A 1 96 ? 8.367 11.055 -8.352 1 96.69 96 ASP A CA 1
ATOM 742 C C . ASP A 1 96 ? 7.156 10.32 -7.789 1 96.69 96 ASP A C 1
ATOM 744 O O . ASP A 1 96 ? 6.883 10.383 -6.59 1 96.69 96 ASP A O 1
ATOM 748 N N . ARG A 1 97 ? 6.441 9.641 -8.68 1 97.44 97 ARG A N 1
ATOM 749 C CA . ARG A 1 97 ? 5.293 8.859 -8.25 1 97.44 97 ARG A CA 1
ATOM 750 C C . ARG A 1 97 ? 5.723 7.711 -7.34 1 97.44 97 ARG A C 1
ATOM 752 O O . ARG A 1 97 ? 5.102 7.469 -6.301 1 97.44 97 ARG A O 1
ATOM 759 N N . ALA A 1 98 ? 6.762 7.043 -7.746 1 98.38 98 ALA A N 1
ATOM 760 C CA . ALA A 1 98 ? 7.285 5.938 -6.949 1 98.38 98 ALA A CA 1
ATOM 761 C C . ALA A 1 98 ? 7.781 6.426 -5.594 1 98.38 98 ALA A C 1
ATOM 763 O O . ALA A 1 98 ? 7.57 5.766 -4.574 1 98.38 98 ALA A O 1
ATOM 764 N N . PHE A 1 99 ? 8.414 7.559 -5.645 1 98.19 99 PHE A N 1
ATOM 765 C CA . PHE A 1 99 ? 8.891 8.18 -4.414 1 98.19 99 PHE A CA 1
ATOM 766 C C . PHE A 1 99 ? 7.734 8.477 -3.473 1 98.19 99 PHE A C 1
ATOM 768 O O . PHE A 1 99 ? 7.777 8.125 -2.293 1 98.19 99 PHE A O 1
ATOM 775 N N . ALA A 1 100 ? 6.746 9.055 -4 1 98.12 100 ALA A N 1
ATOM 776 C CA . ALA A 1 100 ? 5.578 9.422 -3.201 1 98.12 100 ALA A CA 1
ATOM 777 C C . ALA A 1 100 ? 4.895 8.18 -2.633 1 98.12 100 ALA A C 1
ATOM 779 O O . ALA A 1 100 ? 4.5 8.156 -1.464 1 98.12 100 ALA A O 1
ATOM 780 N N . ARG A 1 101 ? 4.754 7.156 -3.455 1 98.38 101 ARG A N 1
ATOM 781 C CA . ARG A 1 101 ? 4.105 5.926 -3.008 1 98.38 101 ARG A CA 1
ATOM 782 C C . ARG A 1 101 ? 4.902 5.262 -1.892 1 98.38 101 ARG A C 1
ATOM 784 O O . ARG A 1 101 ? 4.328 4.746 -0.932 1 98.38 101 ARG A O 1
ATOM 791 N N . PHE A 1 102 ? 6.207 5.301 -2.006 1 98.56 102 PHE A N 1
ATOM 792 C CA . PHE A 1 102 ? 7.055 4.695 -0.987 1 98.56 102 PHE A CA 1
ATOM 793 C C . PHE A 1 102 ? 6.836 5.363 0.366 1 98.56 102 PHE A C 1
ATOM 795 O O . PHE A 1 102 ? 6.57 4.684 1.361 1 98.56 102 PHE A O 1
ATOM 802 N N . TRP A 1 103 ? 6.875 6.598 0.383 1 98.56 103 TRP A N 1
ATOM 803 C CA . TRP A 1 103 ? 6.797 7.316 1.651 1 98.56 103 TRP A CA 1
ATOM 804 C C . TRP A 1 103 ? 5.367 7.324 2.186 1 98.56 103 TRP A C 1
ATOM 806 O O . TRP A 1 103 ? 5.152 7.332 3.4 1 98.56 103 TRP A O 1
ATOM 816 N N . ALA A 1 104 ? 4.395 7.312 1.261 1 98.38 104 ALA A N 1
ATOM 817 C CA . ALA A 1 104 ? 3.014 7.145 1.705 1 98.38 104 ALA A CA 1
ATOM 818 C C . ALA A 1 104 ? 2.838 5.832 2.467 1 98.38 104 ALA A C 1
ATOM 820 O O . ALA A 1 104 ? 2.184 5.797 3.51 1 98.38 104 ALA A O 1
ATOM 821 N N . HIS A 1 105 ? 3.4 4.84 1.939 1 97 105 HIS A N 1
ATOM 822 C CA . HIS A 1 105 ? 3.328 3.539 2.602 1 97 105 HIS A CA 1
ATOM 823 C C . HIS A 1 105 ? 4.113 3.541 3.906 1 97 105 HIS A C 1
ATOM 825 O O . HIS A 1 105 ? 3.727 2.879 4.871 1 97 105 HIS A O 1
ATOM 831 N N . PHE A 1 106 ? 5.273 4.227 3.908 1 98.12 106 PHE A N 1
ATOM 832 C CA . PHE A 1 106 ? 6.059 4.395 5.125 1 98.12 106 PHE A CA 1
ATOM 833 C C . PHE A 1 106 ? 5.23 5.047 6.223 1 98.12 106 PHE A C 1
ATOM 835 O O . PHE A 1 106 ? 5.27 4.613 7.375 1 98.12 106 PHE A O 1
ATOM 842 N N . VAL A 1 107 ? 4.461 6.031 5.871 1 98 107 VAL A N 1
ATOM 843 C CA . VAL A 1 107 ? 3.598 6.738 6.812 1 98 107 VAL A CA 1
ATOM 844 C C . VAL A 1 107 ? 2.533 5.789 7.355 1 98 107 VAL A C 1
ATOM 846 O O . VAL A 1 107 ? 2.332 5.699 8.57 1 98 107 VAL A O 1
ATOM 849 N N . ASP A 1 108 ? 1.876 5.035 6.48 1 96.75 108 ASP A N 1
ATOM 850 C CA . ASP A 1 108 ? 0.778 4.148 6.859 1 96.75 108 ASP A CA 1
ATOM 851 C C . ASP A 1 108 ? 1.285 2.969 7.684 1 96.75 108 ASP A C 1
ATOM 853 O O . ASP A 1 108 ? 0.517 2.338 8.414 1 96.75 108 ASP A O 1
ATOM 857 N N . GLY A 1 109 ? 2.521 2.684 7.492 1 95.25 109 GLY A N 1
ATOM 858 C CA . GLY A 1 109 ? 3.123 1.591 8.242 1 95.25 109 GLY A CA 1
ATOM 859 C C . GLY A 1 109 ? 3.869 2.053 9.477 1 95.25 109 GLY A C 1
ATOM 860 O O . GLY A 1 109 ? 3.266 2.246 10.539 1 95.25 109 GLY A O 1
ATOM 861 N N . LYS A 1 110 ? 5.078 2.396 9.289 1 95.25 110 LYS A N 1
ATOM 862 C CA . LYS A 1 110 ? 6.016 2.645 10.375 1 95.25 110 LYS A CA 1
ATOM 863 C C . LYS A 1 110 ? 5.586 3.848 11.211 1 95.25 110 LYS A C 1
ATOM 865 O O . LYS A 1 110 ? 5.637 3.809 12.438 1 95.25 110 LYS A O 1
ATOM 870 N N . CYS A 1 111 ? 5.184 4.906 10.578 1 96.81 111 CYS A N 1
ATOM 871 C CA . CYS A 1 111 ? 4.852 6.113 11.328 1 96.81 111 CYS A CA 1
ATOM 872 C C . CYS A 1 111 ? 3.611 5.895 12.188 1 96.81 111 CYS A C 1
ATOM 874 O O . CYS A 1 111 ? 3.607 6.23 13.375 1 96.81 111 CYS A O 1
ATOM 876 N N . PHE A 1 112 ? 2.559 5.344 11.641 1 96.12 112 PHE A N 1
ATOM 877 C CA . PHE A 1 112 ? 1.343 5.133 12.414 1 96.12 112 PHE A CA 1
ATOM 878 C C . PHE A 1 112 ? 1.567 4.094 13.508 1 96.12 112 PHE A C 1
ATOM 880 O O . PHE A 1 112 ? 0.993 4.188 14.594 1 96.12 112 PHE A O 1
ATOM 887 N N . GLU A 1 113 ? 2.395 3.111 13.188 1 94.62 113 GLU A N 1
ATOM 888 C CA . GLU A 1 113 ? 2.748 2.135 14.211 1 94.62 113 GLU A CA 1
ATOM 889 C C . GLU A 1 113 ? 3.395 2.812 15.414 1 94.62 113 GLU A C 1
ATOM 891 O O . GLU A 1 113 ? 3.051 2.516 16.562 1 94.62 113 GLU A O 1
ATOM 896 N N . THR A 1 114 ? 4.324 3.646 15.195 1 94.81 114 THR A N 1
ATOM 897 C CA . THR A 1 114 ? 5.055 4.301 16.281 1 94.81 114 THR A CA 1
ATOM 898 C C . THR A 1 114 ? 4.168 5.316 16.984 1 94.81 114 THR A C 1
ATOM 900 O O . THR A 1 114 ? 4.258 5.48 18.203 1 94.81 114 THR A O 1
ATOM 903 N N . ILE A 1 115 ? 3.297 6.008 16.281 1 94.31 115 ILE A N 1
ATOM 904 C CA . ILE A 1 115 ? 2.342 6.93 16.891 1 94.31 115 ILE A CA 1
ATOM 905 C C . ILE A 1 115 ? 1.416 6.164 17.828 1 94.31 115 ILE A C 1
ATOM 907 O O . ILE A 1 115 ? 1.216 6.566 18.984 1 94.31 115 ILE A O 1
ATOM 911 N N . ASN A 1 116 ? 0.883 5.055 17.375 1 91.38 116 ASN A N 1
ATOM 912 C CA . ASN A 1 116 ? -0 4.227 18.188 1 91.38 116 ASN A CA 1
ATOM 913 C C . ASN A 1 116 ? 0.719 3.684 19.422 1 91.38 116 ASN A C 1
ATOM 915 O O . ASN A 1 116 ? 0.122 3.564 20.484 1 91.38 116 ASN A O 1
ATOM 919 N N . ALA A 1 117 ? 1.963 3.322 19.188 1 91.62 117 ALA A N 1
ATOM 920 C CA . ALA A 1 117 ? 2.752 2.805 20.297 1 91.62 117 ALA A CA 1
ATOM 921 C C . ALA A 1 117 ? 2.92 3.859 21.391 1 91.62 117 ALA A C 1
ATOM 923 O O . ALA A 1 117 ? 2.791 3.559 22.578 1 91.62 117 ALA A O 1
ATOM 924 N N . VAL A 1 118 ? 3.188 5.051 21.047 1 91.12 118 VAL A N 1
ATOM 925 C CA . VAL A 1 118 ? 3.348 6.137 22 1 91.12 118 VAL A CA 1
ATOM 926 C C . VAL A 1 118 ? 2.008 6.43 22.672 1 91.12 118 VAL A C 1
ATOM 928 O O . VAL A 1 118 ? 1.938 6.57 23.906 1 91.12 118 VAL A O 1
ATOM 931 N N . ALA A 1 119 ? 0.967 6.496 21.938 1 86.31 119 ALA A N 1
ATOM 932 C CA . ALA A 1 119 ? -0.369 6.797 22.438 1 86.31 119 ALA A CA 1
ATOM 933 C C . ALA A 1 119 ? -0.839 5.719 23.422 1 86.31 119 ALA A C 1
ATOM 935 O O . ALA A 1 119 ? -1.553 6.016 24.375 1 86.31 119 ALA A O 1
ATOM 936 N N . GLY A 1 120 ? -0.473 4.52 23.188 1 85.38 120 GLY A N 1
ATOM 937 C CA . GLY A 1 120 ? -0.954 3.406 24 1 85.38 120 GLY A CA 1
ATOM 938 C C . GLY A 1 120 ? -0.052 3.082 25.172 1 85.38 120 GLY A C 1
ATOM 939 O O . GLY A 1 120 ? -0.36 2.195 25.969 1 85.38 120 GLY A O 1
ATOM 940 N N . ALA A 1 121 ? 1.041 3.75 25.203 1 85.75 121 ALA A N 1
ATOM 941 C CA . ALA A 1 121 ? 1.992 3.459 26.281 1 85.75 121 ALA A CA 1
ATOM 942 C C . ALA A 1 121 ? 1.367 3.699 27.641 1 85.75 121 ALA A C 1
ATOM 944 O O . ALA A 1 121 ? 0.658 4.688 27.844 1 85.75 121 ALA A O 1
ATOM 945 N N . LYS A 1 122 ? 1.663 2.701 28.562 1 81.06 122 LYS A N 1
ATOM 946 C CA . LYS A 1 122 ? 1.012 2.674 29.859 1 81.06 122 LYS A CA 1
ATOM 947 C C . LYS A 1 122 ? 1.751 3.557 30.875 1 81.06 122 LYS A C 1
ATOM 949 O O . LYS A 1 122 ? 1.153 4.051 31.828 1 81.06 122 LYS A O 1
ATOM 954 N N . ASP A 1 123 ? 3.012 3.604 30.766 1 83.38 123 ASP A N 1
ATOM 955 C CA . ASP A 1 123 ? 3.746 4.453 31.688 1 83.38 123 ASP A CA 1
ATOM 956 C C . ASP A 1 123 ? 4.75 5.336 30.953 1 83.38 123 ASP A C 1
ATOM 958 O O . ASP A 1 123 ? 5.02 5.121 29.766 1 83.38 123 ASP A O 1
ATOM 962 N N . ASN A 1 124 ? 5.211 6.309 31.688 1 79.25 124 ASN A N 1
ATOM 963 C CA . ASN A 1 124 ? 6.027 7.379 31.125 1 79.25 124 ASN A CA 1
ATOM 964 C C . ASN A 1 124 ? 7.359 6.852 30.594 1 79.25 124 ASN A C 1
ATOM 966 O O . ASN A 1 124 ? 7.859 7.324 29.578 1 79.25 124 ASN A O 1
ATOM 970 N N . ASP A 1 125 ? 7.875 5.891 31.25 1 82.06 125 ASP A N 1
ATOM 971 C CA . ASP A 1 125 ? 9.156 5.344 30.828 1 82.06 125 ASP A CA 1
ATOM 972 C C . ASP A 1 125 ? 9.023 4.633 29.484 1 82.06 125 ASP A C 1
ATOM 974 O O . ASP A 1 125 ? 9.859 4.82 28.578 1 82.06 125 ASP A O 1
ATOM 978 N N . VAL A 1 126 ? 7.973 3.906 29.406 1 81.94 126 VAL A N 1
ATOM 979 C CA . VAL A 1 126 ? 7.707 3.189 28.172 1 81.94 126 VAL A CA 1
ATOM 980 C C . VAL A 1 126 ? 7.383 4.184 27.047 1 81.94 126 VAL A C 1
ATOM 982 O O . VAL A 1 126 ? 7.867 4.043 25.922 1 81.94 126 VAL A O 1
ATOM 985 N N . ARG A 1 127 ? 6.715 5.164 27.406 1 84.94 127 ARG A N 1
ATOM 986 C CA . ARG A 1 127 ? 6.316 6.18 26.438 1 84.94 127 ARG A CA 1
ATOM 987 C C . ARG A 1 127 ? 7.535 6.891 25.859 1 84.94 127 ARG A C 1
ATOM 989 O O . ARG A 1 127 ? 7.609 7.125 24.641 1 84.94 127 ARG A O 1
ATOM 996 N N . MET A 1 128 ? 8.469 7.168 26.719 1 82.25 128 MET A N 1
ATOM 997 C CA . MET A 1 128 ? 9.68 7.855 26.297 1 82.25 128 MET A CA 1
ATOM 998 C C . MET A 1 128 ? 10.508 6.965 25.375 1 82.25 128 MET A C 1
ATOM 1000 O O . MET A 1 128 ? 11.102 7.449 24.406 1 82.25 128 MET A O 1
ATOM 1004 N N . ALA A 1 129 ? 10.516 5.738 25.703 1 82.62 129 ALA A N 1
ATOM 1005 C CA . ALA A 1 129 ? 11.25 4.797 24.859 1 82.62 129 ALA A CA 1
ATOM 1006 C C . ALA A 1 129 ? 10.617 4.703 23.484 1 82.62 129 ALA A C 1
ATOM 1008 O O . ALA A 1 129 ? 11.328 4.68 22.469 1 82.62 129 ALA A O 1
ATOM 1009 N N . MET A 1 130 ? 9.367 4.699 23.453 1 87.75 130 MET A N 1
ATOM 1010 C CA . MET A 1 130 ? 8.648 4.605 22.188 1 87.75 130 MET A CA 1
ATOM 1011 C C . MET A 1 130 ? 8.75 5.914 21.406 1 87.75 130 MET A C 1
ATOM 1013 O O . MET A 1 130 ? 8.734 5.906 20.172 1 87.75 130 MET A O 1
ATOM 1017 N N . ALA A 1 131 ? 8.922 6.949 22.109 1 90.31 131 ALA A N 1
ATOM 1018 C CA . ALA A 1 131 ? 9.031 8.273 21.516 1 90.31 131 ALA A CA 1
ATOM 1019 C C . ALA A 1 131 ? 10.266 8.375 20.625 1 90.31 131 ALA A C 1
ATOM 1021 O O . ALA A 1 131 ? 10.258 9.07 19.609 1 90.31 131 ALA A O 1
ATOM 1022 N N . GLY A 1 132 ? 11.273 7.695 20.969 1 90.88 132 GLY A N 1
ATOM 1023 C CA . GLY A 1 132 ? 12.477 7.664 20.156 1 90.88 132 GLY A CA 1
ATOM 1024 C C . GLY A 1 132 ? 12.242 7.105 18.766 1 90.88 132 GLY A C 1
ATOM 1025 O O . GLY A 1 132 ? 12.75 7.648 17.781 1 90.88 132 GLY A O 1
ATOM 1026 N N . ASN A 1 133 ? 11.438 6.09 18.672 1 93.19 133 ASN A N 1
ATOM 1027 C CA . ASN A 1 133 ? 11.109 5.488 17.375 1 93.19 133 ASN A CA 1
ATOM 1028 C C . ASN A 1 133 ? 10.312 6.449 16.5 1 93.19 133 ASN A C 1
ATOM 1030 O O . ASN A 1 133 ? 10.523 6.508 15.289 1 93.19 133 ASN A O 1
ATOM 1034 N N . LEU A 1 134 ? 9.422 7.098 17.141 1 94.75 134 LEU A N 1
ATOM 1035 C CA . LEU A 1 134 ? 8.633 8.078 16.406 1 94.75 134 LEU A CA 1
ATOM 1036 C C . LEU A 1 134 ? 9.516 9.219 15.898 1 94.75 134 LEU A C 1
ATOM 1038 O O . LEU A 1 134 ? 9.375 9.648 14.758 1 94.75 134 LEU A O 1
ATOM 1042 N N . THR A 1 135 ? 10.43 9.633 16.703 1 94.81 135 THR A N 1
ATOM 1043 C CA . THR A 1 135 ? 11.359 10.68 16.312 1 94.81 135 THR A CA 1
ATOM 1044 C C . THR A 1 135 ? 12.188 10.25 15.102 1 94.81 135 THR A C 1
ATOM 1046 O O . THR A 1 135 ? 12.406 11.031 14.172 1 94.81 135 THR A O 1
ATOM 1049 N N . ASP A 1 136 ? 12.609 9.023 15.094 1 94.75 136 ASP A N 1
ATOM 1050 C CA . ASP A 1 136 ? 13.367 8.484 13.969 1 94.75 136 ASP A CA 1
ATOM 1051 C C . ASP A 1 136 ? 12.531 8.492 12.688 1 94.75 136 ASP A C 1
ATOM 1053 O O . ASP A 1 136 ? 13.039 8.828 11.617 1 94.75 136 ASP A O 1
ATOM 1057 N N . CYS A 1 137 ? 11.305 8.141 12.82 1 96.44 137 CYS A N 1
ATOM 1058 C CA . CYS A 1 137 ? 10.398 8.141 11.68 1 96.44 137 CYS A CA 1
ATOM 1059 C C . CYS A 1 137 ? 10.227 9.539 11.109 1 96.44 137 CYS A C 1
ATOM 1061 O O . CYS A 1 137 ? 10.312 9.742 9.898 1 96.44 137 CYS A O 1
ATOM 1063 N N . LEU A 1 138 ? 10.055 10.469 11.984 1 97.38 138 LEU A N 1
ATOM 1064 C CA . LEU A 1 138 ? 9.82 11.844 11.555 1 97.38 138 LEU A CA 1
ATOM 1065 C C . LEU A 1 138 ? 11.086 12.445 10.953 1 97.38 138 LEU A C 1
ATOM 1067 O O . LEU A 1 138 ? 11.008 13.258 10.031 1 97.38 138 LEU A O 1
ATOM 1071 N N . THR A 1 139 ? 12.195 12.031 11.453 1 96.94 139 THR A N 1
ATOM 1072 C CA . THR A 1 139 ? 13.461 12.469 10.883 1 96.94 139 THR A CA 1
ATOM 1073 C C . THR A 1 139 ? 13.625 11.945 9.461 1 96.94 139 THR A C 1
ATOM 1075 O O . THR A 1 139 ? 14.086 12.664 8.578 1 96.94 139 THR A O 1
ATOM 1078 N N . SER A 1 140 ? 13.281 10.734 9.273 1 97.56 140 SER A N 1
ATOM 1079 C CA . SER A 1 140 ? 13.312 10.164 7.926 1 97.56 140 SER A CA 1
ATOM 1080 C C . SER A 1 140 ? 12.375 10.922 6.988 1 97.56 140 SER A C 1
ATOM 1082 O O . SER A 1 140 ? 12.719 11.18 5.836 1 97.56 140 SER A O 1
ATOM 1084 N N . LEU A 1 141 ? 11.227 11.312 7.477 1 97.81 141 LEU A N 1
ATOM 1085 C CA . LEU A 1 141 ? 10.273 12.055 6.668 1 97.81 141 LEU A CA 1
ATOM 1086 C C . LEU A 1 141 ? 10.789 13.461 6.367 1 97.81 141 LEU A C 1
ATOM 1088 O O . LEU A 1 141 ? 10.531 14.008 5.297 1 97.81 141 LEU A O 1
ATOM 1092 N N . GLU A 1 142 ? 11.477 14.039 7.34 1 97.88 142 GLU A N 1
ATOM 1093 C CA . GLU A 1 142 ? 12.117 15.328 7.121 1 97.88 142 GLU A CA 1
ATOM 1094 C C . GLU A 1 142 ? 13.07 15.273 5.93 1 97.88 142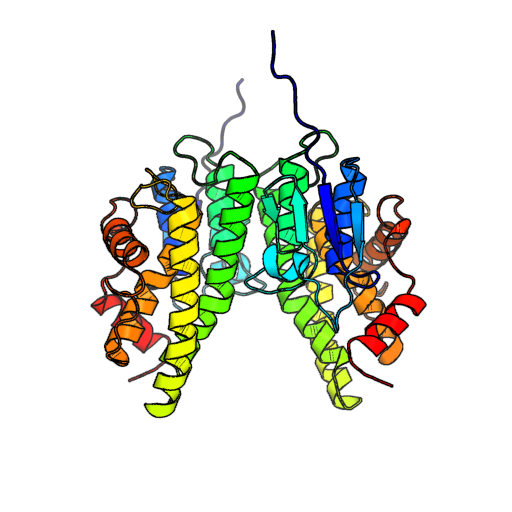 GLU A C 1
ATOM 1096 O O . GLU A 1 142 ? 13.078 16.188 5.098 1 97.88 142 GLU A O 1
ATOM 1101 N N . GLU A 1 143 ? 13.82 14.25 5.887 1 96.62 143 GLU A N 1
ATOM 1102 C CA . GLU A 1 143 ? 14.742 14.078 4.77 1 96.62 143 GLU A CA 1
ATOM 1103 C C . GLU A 1 143 ? 13.984 13.914 3.451 1 96.62 143 GLU A C 1
ATOM 1105 O O . GLU A 1 143 ? 14.383 14.484 2.43 1 96.62 143 GLU A O 1
ATOM 1110 N N . ALA A 1 144 ? 12.953 13.141 3.502 1 97 144 ALA A N 1
ATOM 1111 C CA . ALA A 1 144 ? 12.117 12.969 2.316 1 97 144 ALA A CA 1
ATOM 1112 C C . ALA A 1 144 ? 11.523 14.297 1.866 1 97 144 ALA A C 1
ATOM 1114 O O . ALA A 1 144 ? 11.438 14.578 0.667 1 97 144 ALA A O 1
ATOM 1115 N N . PHE A 1 145 ? 11.117 15.055 2.814 1 97.62 145 PHE A N 1
ATOM 1116 C CA . PHE A 1 145 ? 10.555 16.375 2.523 1 97.62 145 PHE A CA 1
ATOM 1117 C C . PHE A 1 145 ? 11.578 17.25 1.805 1 97.62 145 PHE A C 1
ATOM 1119 O O . PHE A 1 145 ? 11.258 17.875 0.796 1 97.62 145 PHE A O 1
ATOM 1126 N N . GLN A 1 146 ? 12.719 17.25 2.287 1 95.38 146 GLN A N 1
ATOM 1127 C CA . GLN A 1 146 ? 13.766 18.062 1.681 1 95.38 146 GLN A CA 1
ATOM 1128 C C . GLN A 1 146 ? 14.031 17.641 0.241 1 95.38 146 GLN A C 1
ATOM 1130 O O . GLN A 1 146 ? 14.312 18.469 -0.62 1 95.38 146 GLN A O 1
ATOM 1135 N N . LYS A 1 147 ? 13.914 16.406 -0.016 1 93.38 147 LYS A N 1
ATOM 1136 C CA . LYS A 1 147 ? 14.195 15.875 -1.343 1 93.38 147 LYS A CA 1
ATOM 1137 C C . LYS A 1 147 ? 13.047 16.172 -2.309 1 93.38 147 LYS A C 1
ATOM 1139 O O . LYS A 1 147 ? 13.273 16.359 -3.506 1 93.38 147 LYS A O 1
ATOM 1144 N N . SER A 1 148 ? 11.883 16.234 -1.782 1 93.69 148 SER A N 1
ATOM 1145 C CA . SER A 1 148 ? 10.734 16.266 -2.68 1 93.69 148 SER A CA 1
ATOM 1146 C C . SER A 1 148 ? 10.195 17.688 -2.826 1 93.69 148 SER A C 1
ATOM 1148 O O . SER A 1 148 ? 9.578 18.016 -3.84 1 93.69 148 SER A O 1
ATOM 1150 N N . SER A 1 149 ? 10.391 18.516 -1.866 1 93.19 149 SER A N 1
ATOM 1151 C CA . SER A 1 149 ? 9.742 19.812 -1.828 1 93.19 149 SER A CA 1
ATOM 1152 C C . SER A 1 149 ? 10.336 20.766 -2.873 1 93.19 149 SER A C 1
ATOM 1154 O O . SER A 1 149 ? 9.703 21.75 -3.256 1 93.19 149 SER A O 1
ATOM 1156 N N . LYS A 1 150 ? 11.5 20.5 -3.283 1 88.69 150 LYS A N 1
ATOM 1157 C CA . LYS A 1 150 ? 12.188 21.359 -4.246 1 88.69 150 LYS A CA 1
ATOM 1158 C C . LYS A 1 150 ? 12.156 22.828 -3.805 1 88.69 150 LYS A C 1
ATOM 1160 O O . LYS A 1 150 ? 11.859 23.703 -4.605 1 88.69 150 LYS A O 1
ATOM 1165 N N . GLY A 1 151 ? 12.32 23.047 -2.461 1 88.19 151 GLY A N 1
ATOM 1166 C CA . GLY A 1 151 ? 12.367 24.391 -1.909 1 88.19 151 GLY A CA 1
ATOM 1167 C C . GLY A 1 151 ? 11 24.938 -1.558 1 88.19 151 GLY A C 1
ATOM 1168 O O . GLY A 1 151 ? 10.883 26.031 -1.001 1 88.19 151 GLY A O 1
ATOM 1169 N N . GLY A 1 152 ? 9.969 24.234 -1.893 1 91.5 152 GLY A N 1
ATOM 1170 C CA . GLY A 1 152 ? 8.617 24.656 -1.551 1 91.5 152 GLY A CA 1
ATOM 1171 C C . GLY A 1 152 ? 8.211 24.266 -0.144 1 91.5 152 GLY A C 1
ATOM 1172 O O . GLY A 1 152 ? 8.984 23.641 0.582 1 91.5 152 GLY A O 1
ATOM 1173 N N . TYR A 1 153 ? 6.953 24.594 0.177 1 92.94 153 TYR A N 1
ATOM 1174 C CA . TYR A 1 153 ? 6.484 24.391 1.542 1 92.94 153 TYR A CA 1
ATOM 1175 C C . TYR A 1 153 ? 5.672 23.094 1.644 1 92.94 153 TYR A C 1
ATOM 1177 O O . TYR A 1 153 ? 5.234 22.719 2.732 1 92.94 153 TYR A O 1
ATOM 1185 N N . LEU A 1 154 ? 5.449 22.484 0.548 1 97.06 154 LEU A N 1
ATOM 1186 C CA . LEU A 1 154 ? 4.715 21.219 0.508 1 97.06 154 LEU A CA 1
ATOM 1187 C C . LEU A 1 154 ? 5.57 20.109 -0.093 1 97.06 154 LEU A C 1
ATOM 1189 O O . LEU A 1 154 ? 6.504 20.375 -0.851 1 97.06 154 LEU A O 1
ATOM 1193 N N . PHE A 1 155 ? 5.297 18.844 0.239 1 95.81 155 PHE A N 1
ATOM 1194 C CA . PHE A 1 155 ? 5.98 17.734 -0.398 1 95.81 155 PHE A CA 1
ATOM 1195 C C . PHE A 1 155 ? 5.852 17.812 -1.914 1 95.81 155 PHE A C 1
ATOM 1197 O O . PHE A 1 155 ? 6.789 17.469 -2.641 1 95.81 155 PHE A O 1
ATOM 1204 N N . GLY A 1 156 ? 4.727 18.297 -2.434 1 88.62 156 GLY A N 1
ATOM 1205 C CA . GLY A 1 156 ? 4.48 18.453 -3.857 1 88.62 156 GLY A CA 1
ATOM 1206 C C . GLY A 1 156 ? 5.082 19.719 -4.434 1 88.62 156 GLY A C 1
ATOM 1207 O O . GLY A 1 156 ? 4.871 20.031 -5.605 1 88.62 156 GLY A O 1
ATOM 1208 N N . GLY A 1 157 ? 5.75 20.406 -3.641 1 90.06 157 GLY A N 1
ATOM 1209 C CA . GLY A 1 157 ? 6.293 21.688 -4.07 1 90.06 157 GLY A CA 1
ATOM 1210 C C . GLY A 1 157 ? 5.34 22.844 -3.846 1 90.06 157 GLY A C 1
ATOM 1211 O O . GLY A 1 157 ? 5.09 23.234 -2.703 1 90.06 157 GLY A O 1
ATOM 1212 N N . GLU A 1 158 ? 4.75 23.203 -4.926 1 87.75 158 GLU A N 1
ATOM 1213 C CA . GLU A 1 158 ? 3.896 24.391 -4.855 1 87.75 158 GLU A CA 1
ATOM 1214 C C . GLU A 1 158 ? 2.461 24.016 -4.504 1 87.75 158 GLU A C 1
ATOM 1216 O O . GLU A 1 158 ? 1.74 24.797 -3.891 1 87.75 158 GLU A O 1
ATOM 1221 N N . ASN A 1 159 ? 2.076 22.906 -4.867 1 93.12 159 ASN A N 1
ATOM 1222 C CA . ASN A 1 159 ? 0.696 22.484 -4.656 1 93.12 159 ASN A CA 1
ATOM 1223 C C . ASN A 1 159 ? 0.625 21.203 -3.82 1 93.12 159 ASN A C 1
ATOM 1225 O O . ASN A 1 159 ? 1.581 20.438 -3.781 1 93.12 159 ASN A O 1
ATOM 1229 N N . ILE A 1 160 ? -0.52 21 -3.209 1 97.44 160 ILE A N 1
ATOM 1230 C CA . ILE A 1 160 ? -0.765 19.766 -2.471 1 97.44 160 ILE A CA 1
ATOM 1231 C C . ILE A 1 160 ? -0.774 18.594 -3.434 1 97.44 160 ILE A C 1
ATOM 1233 O O . ILE A 1 160 ? -1.467 18.609 -4.453 1 97.44 160 ILE A O 1
ATOM 1237 N N . GLY A 1 161 ? 0.033 17.672 -3.1 1 97.5 161 GLY A N 1
ATOM 1238 C CA . GLY A 1 161 ? 0.08 16.453 -3.889 1 97.5 161 GLY A CA 1
ATOM 1239 C C . GLY A 1 161 ? -0.208 15.211 -3.076 1 97.5 161 GLY A C 1
ATOM 1240 O O . GLY A 1 161 ? -0.665 15.297 -1.935 1 97.5 161 GLY A O 1
ATOM 1241 N N . PHE A 1 162 ? 0.046 14.086 -3.682 1 98.56 162 PHE A N 1
ATOM 1242 C CA . PHE A 1 162 ? -0.251 12.781 -3.115 1 98.56 162 PHE A CA 1
ATOM 1243 C C . PHE A 1 162 ? 0.435 12.609 -1.766 1 98.56 162 PHE A C 1
ATOM 1245 O O . PHE A 1 162 ? -0.188 12.164 -0.798 1 98.56 162 PHE A O 1
ATOM 1252 N N . LEU A 1 163 ? 1.686 12.93 -1.682 1 98.38 163 LEU A N 1
ATOM 1253 C CA . LEU A 1 163 ? 2.445 12.703 -0.458 1 98.38 163 LEU A CA 1
ATOM 1254 C C . LEU A 1 163 ? 1.993 13.656 0.646 1 98.38 163 LEU A C 1
ATOM 1256 O O . LEU A 1 163 ? 2 13.289 1.824 1 98.38 163 LEU A O 1
ATOM 1260 N N . ASP A 1 164 ? 1.589 14.883 0.271 1 98.69 164 ASP A N 1
ATOM 1261 C CA . ASP A 1 164 ? 1.008 15.781 1.261 1 98.69 164 ASP A CA 1
ATOM 1262 C C . ASP A 1 164 ? -0.245 15.18 1.889 1 98.69 164 ASP A C 1
ATOM 1264 O O . ASP A 1 164 ? -0.414 15.211 3.109 1 98.69 164 ASP A O 1
ATOM 1268 N N . ILE A 1 165 ? -1.064 14.656 1.029 1 98.75 165 ILE A N 1
ATOM 1269 C CA . ILE A 1 165 ? -2.312 14.062 1.493 1 98.75 165 ILE A CA 1
ATOM 1270 C C . ILE A 1 165 ? -2.014 12.844 2.357 1 98.75 165 ILE A C 1
ATOM 1272 O O . ILE A 1 165 ? -2.617 12.664 3.418 1 98.75 165 ILE A O 1
ATOM 1276 N N . ALA A 1 166 ? -1.098 12.023 1.942 1 98.56 166 ALA A N 1
ATOM 1277 C CA . ALA A 1 166 ? -0.712 10.836 2.697 1 98.56 166 ALA A CA 1
ATOM 1278 C C . ALA A 1 166 ? -0.179 11.211 4.078 1 98.56 166 ALA A C 1
ATOM 1280 O O . ALA A 1 166 ? -0.629 10.672 5.09 1 98.56 166 ALA A O 1
ATOM 1281 N N . CYS A 1 167 ? 0.706 12.148 4.164 1 98.12 167 CYS A N 1
ATOM 1282 C CA . CYS A 1 167 ? 1.335 12.578 5.41 1 98.12 167 CYS A CA 1
ATOM 1283 C C . CYS A 1 167 ? 0.362 13.383 6.262 1 98.12 167 CYS A C 1
ATOM 1285 O O . CYS A 1 167 ? 0.457 13.375 7.488 1 98.12 167 CYS A O 1
ATOM 1287 N N . GLY A 1 168 ? -0.525 14.047 5.574 1 97.88 168 GLY A N 1
ATOM 1288 C CA . GLY A 1 168 ? -1.476 14.906 6.266 1 97.88 168 GLY A CA 1
ATOM 1289 C C . GLY A 1 168 ? -2.287 14.172 7.316 1 97.88 168 GLY A C 1
ATOM 1290 O O . GLY A 1 168 ? -2.697 14.758 8.32 1 97.88 168 GLY A O 1
ATOM 1291 N N . ALA A 1 169 ? -2.512 12.922 7.105 1 96.75 169 ALA A N 1
ATOM 1292 C CA . ALA A 1 169 ? -3.279 12.094 8.031 1 96.75 169 ALA A CA 1
ATOM 1293 C C . ALA A 1 169 ? -2.604 12.023 9.398 1 96.75 169 ALA A C 1
ATOM 1295 O O . ALA A 1 169 ? -3.266 11.789 10.414 1 96.75 169 ALA A O 1
ATOM 1296 N N . MET A 1 170 ? -1.346 12.203 9.477 1 96.5 170 MET A N 1
ATOM 1297 C CA . MET A 1 170 ? -0.612 12.039 10.734 1 96.5 170 MET A CA 1
ATOM 1298 C C . MET A 1 170 ? -0.689 13.305 11.578 1 96.5 170 MET A C 1
ATOM 1300 O O . MET A 1 170 ? -0.383 13.281 12.773 1 96.5 170 MET A O 1
ATOM 1304 N N . VAL A 1 171 ? -1.048 14.406 10.969 1 95.38 171 VAL A N 1
ATOM 1305 C CA . VAL A 1 171 ? -0.977 15.695 11.648 1 95.38 171 VAL A CA 1
ATOM 1306 C C . VAL A 1 171 ? -1.873 15.688 12.883 1 95.38 171 VAL A C 1
ATOM 1308 O O . VAL A 1 171 ? -1.459 16.125 13.961 1 95.38 171 VAL A O 1
ATOM 1311 N N . GLY A 1 172 ? -3.047 15.195 12.766 1 93.69 172 GLY A N 1
ATOM 1312 C CA . GLY A 1 172 ? -3.965 15.109 13.891 1 93.69 172 GLY A CA 1
ATOM 1313 C C . GLY A 1 172 ? -3.471 14.195 14.992 1 93.69 172 GLY A C 1
ATOM 1314 O O . GLY A 1 172 ? -3.242 14.633 16.125 1 93.69 172 GLY A O 1
ATOM 1315 N N . PRO A 1 173 ? -3.246 12.977 14.68 1 93.81 173 PRO A N 1
ATOM 1316 C CA . PRO A 1 173 ? -2.748 12.023 15.672 1 93.81 173 PRO A CA 1
ATOM 1317 C C . PRO A 1 173 ? -1.469 12.5 16.359 1 93.81 173 PRO A C 1
ATOM 1319 O O . PRO A 1 173 ? -1.293 12.289 17.562 1 93.81 173 PRO A O 1
ATOM 1322 N N . LEU A 1 174 ? -0.587 13.102 15.609 1 94.62 174 LEU A N 1
ATOM 1323 C CA . LEU A 1 174 ? 0.649 13.609 16.188 1 94.62 174 LEU A CA 1
ATOM 1324 C C . LEU A 1 174 ? 0.356 14.672 17.234 1 94.62 174 LEU A C 1
ATOM 1326 O O . LEU A 1 174 ? 0.986 14.695 18.297 1 94.62 174 LEU A O 1
ATOM 1330 N N . SER A 1 175 ? -0.555 15.508 16.938 1 92.12 175 SER A N 1
ATOM 1331 C CA . SER A 1 175 ? -0.917 16.547 17.891 1 92.12 175 SER A CA 1
ATOM 1332 C C . SER A 1 175 ? -1.473 15.945 19.172 1 92.12 175 SER A C 1
ATOM 1334 O O . SER A 1 175 ? -1.207 16.453 20.266 1 92.12 175 SER A O 1
ATOM 1336 N N . VAL A 1 176 ? -2.189 14.93 19.031 1 88.94 176 VAL A N 1
ATOM 1337 C CA . VAL A 1 176 ? -2.779 14.258 20.188 1 88.94 176 VAL A CA 1
ATOM 1338 C C . VAL A 1 176 ? -1.677 13.656 21.047 1 88.94 176 VAL A C 1
ATOM 1340 O O . VAL A 1 176 ? -1.657 13.859 22.266 1 88.94 176 VAL A O 1
ATOM 1343 N N . VAL A 1 177 ? -0.805 12.992 20.406 1 90.88 177 VAL A N 1
ATOM 1344 C CA . VAL A 1 177 ? 0.254 12.32 21.156 1 90.88 177 VAL A CA 1
ATOM 1345 C C . VAL A 1 177 ? 1.165 13.367 21.812 1 90.88 177 VAL A C 1
ATOM 1347 O O . VAL A 1 177 ? 1.678 13.156 22.906 1 90.88 177 VAL A O 1
ATOM 1350 N N . GLU A 1 178 ? 1.395 14.43 21.125 1 90.62 178 GLU A N 1
ATOM 1351 C CA . GLU A 1 178 ? 2.193 15.508 21.703 1 90.62 178 GLU A CA 1
ATOM 1352 C C . GLU A 1 178 ? 1.521 16.078 22.938 1 90.62 178 GLU A C 1
ATOM 1354 O O . GLU A 1 178 ? 2.186 16.359 23.938 1 90.62 178 GLU A O 1
ATOM 1359 N N . THR A 1 179 ? 0.3 16.219 22.891 1 86.38 179 THR A N 1
ATOM 1360 C CA . THR A 1 179 ? -0.455 16.797 24 1 86.38 179 THR A CA 1
ATOM 1361 C C . THR A 1 179 ? -0.408 15.883 25.219 1 86.38 179 THR A C 1
ATOM 1363 O O . THR A 1 179 ? -0.153 16.344 26.328 1 86.38 179 THR A O 1
ATOM 1366 N N . PHE A 1 180 ? -0.539 14.641 25.031 1 82.25 180 PHE A N 1
ATOM 1367 C CA . PHE A 1 180 ? -0.624 13.695 26.141 1 82.25 180 PHE A CA 1
ATOM 1368 C C . PHE A 1 180 ? 0.761 13.391 26.703 1 82.25 180 PHE A C 1
ATOM 1370 O O . PHE A 1 180 ? 0.917 13.172 27.906 1 82.25 180 PHE A O 1
ATOM 1377 N N . SER A 1 181 ? 1.663 13.375 25.812 1 83.12 181 SER A N 1
ATOM 1378 C CA . SER A 1 181 ? 3 12.984 26.234 1 83.12 181 SER A CA 1
ATOM 1379 C C . SER A 1 181 ? 3.797 14.188 26.734 1 83.12 181 SER A C 1
ATOM 1381 O O . SER A 1 181 ? 4.785 14.039 27.453 1 83.12 181 SER A O 1
ATOM 1383 N N . GLY A 1 182 ? 3.41 15.375 26.219 1 83.62 182 GLY A N 1
ATOM 1384 C CA . GLY A 1 182 ? 4.168 16.578 26.531 1 83.62 182 GLY A CA 1
ATOM 1385 C C . GLY A 1 182 ? 5.445 16.703 25.719 1 83.62 182 GLY A C 1
ATOM 1386 O O . GLY A 1 182 ? 6.238 17.62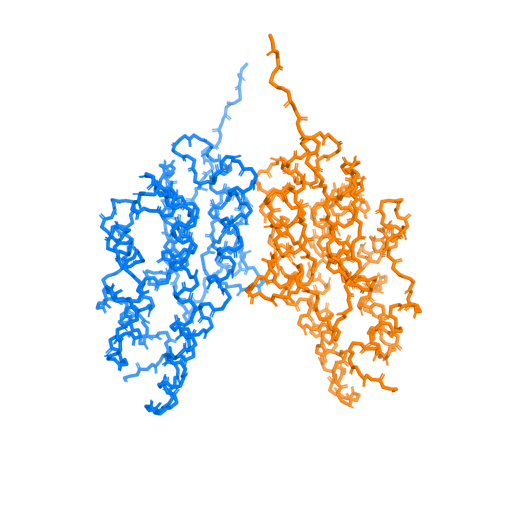5 25.938 1 83.62 182 GLY A O 1
ATOM 1387 N N . VAL A 1 183 ? 5.625 15.82 24.859 1 87.5 183 VAL A N 1
ATOM 1388 C CA . VAL A 1 183 ? 6.812 15.82 24.016 1 87.5 183 VAL A CA 1
ATOM 1389 C C . VAL A 1 183 ? 6.48 16.453 22.656 1 87.5 183 VAL A C 1
ATOM 1391 O O . VAL A 1 183 ? 5.457 16.125 22.047 1 87.5 183 VAL A O 1
ATOM 1394 N N . LYS A 1 184 ? 7.32 17.297 22.25 1 90.94 184 LYS A N 1
ATOM 1395 C CA . LYS A 1 184 ? 7.168 17.891 20.938 1 90.94 184 LYS A CA 1
ATOM 1396 C C . LYS A 1 184 ? 7.922 17.078 19.875 1 90.94 184 LYS A C 1
ATOM 1398 O O . LYS A 1 184 ? 9.156 17.047 19.875 1 90.94 184 LYS A O 1
ATOM 1403 N N . PHE A 1 185 ? 7.219 16.578 18.969 1 94.06 185 PHE A N 1
ATOM 1404 C CA . PHE A 1 185 ? 7.832 15.695 17.969 1 94.06 185 PHE A CA 1
ATOM 1405 C C . PHE A 1 185 ? 8.266 16.484 16.75 1 94.06 185 PHE A C 1
ATOM 1407 O O . PHE A 1 185 ? 9.305 16.188 16.141 1 94.06 185 PHE A O 1
ATOM 1414 N N . LEU A 1 186 ? 7.41 17.375 16.328 1 94.81 186 LEU A N 1
ATOM 1415 C CA . LEU A 1 186 ? 7.836 18.312 15.289 1 94.81 186 LEU A CA 1
ATOM 1416 C C . LEU A 1 186 ? 8.453 19.562 15.898 1 94.81 186 LEU A C 1
ATOM 1418 O O . LEU A 1 186 ? 7.801 20.266 16.688 1 94.81 186 LEU A O 1
ATOM 1422 N N . SER A 1 187 ? 9.672 19.812 15.531 1 93.38 187 SER A N 1
ATOM 1423 C CA . SER A 1 187 ? 10.352 20.938 16.141 1 93.38 187 SER A CA 1
ATOM 1424 C C . SER A 1 187 ? 11.297 21.609 15.156 1 93.38 187 SER A C 1
ATOM 1426 O O . SER A 1 187 ? 11.727 21 14.18 1 93.38 187 SER A O 1
ATOM 1428 N N . GLU A 1 188 ? 11.625 22.828 15.43 1 94.38 188 GLU A N 1
ATOM 1429 C CA . GLU A 1 188 ? 12.531 23.594 14.594 1 94.38 188 GLU A CA 1
ATOM 1430 C C . GLU A 1 188 ? 13.938 23 14.594 1 94.38 188 GLU A C 1
ATOM 1432 O O . GLU A 1 188 ? 14.68 23.141 13.617 1 94.38 188 GLU A O 1
ATOM 1437 N N . ASP A 1 189 ? 14.289 22.297 15.562 1 92.5 189 ASP A N 1
ATOM 1438 C CA . ASP A 1 189 ? 15.641 21.766 15.734 1 92.5 189 ASP A CA 1
ATOM 1439 C C . ASP A 1 189 ? 15.828 20.484 14.93 1 92.5 189 ASP A C 1
ATOM 1441 O O . ASP A 1 189 ? 16.875 20.297 14.289 1 92.5 189 ASP A O 1
ATOM 1445 N N . THR A 1 190 ? 14.812 19.672 14.953 1 92.25 190 THR A N 1
ATOM 1446 C CA . THR A 1 190 ? 15.023 18.344 14.414 1 92.25 190 THR A CA 1
ATOM 1447 C C . THR A 1 190 ? 14.266 18.156 13.102 1 92.25 190 THR A C 1
ATOM 1449 O O . THR A 1 190 ? 14.703 17.406 12.227 1 92.25 190 THR A O 1
ATOM 1452 N N . THR A 1 191 ? 13.156 18.797 12.961 1 96.75 191 THR A N 1
ATOM 1453 C CA . THR A 1 191 ? 12.32 18.641 11.781 1 96.75 191 THR A CA 1
ATOM 1454 C C . THR A 1 191 ? 11.766 19.984 11.32 1 96.75 191 THR A C 1
ATOM 1456 O O . THR A 1 191 ? 10.547 20.141 11.18 1 96.75 191 THR A O 1
ATOM 1459 N N . PRO A 1 192 ? 12.656 20.875 11 1 96.25 192 PRO A N 1
ATOM 1460 C CA . PRO A 1 192 ? 12.172 22.219 10.656 1 96.25 192 PRO A CA 1
ATOM 1461 C C . PRO A 1 192 ? 11.297 22.219 9.406 1 96.25 192 PRO A C 1
ATOM 1463 O O . PRO A 1 192 ? 10.328 22.984 9.328 1 96.25 192 PRO A O 1
ATOM 1466 N N . GLY A 1 193 ? 11.633 21.484 8.422 1 96.31 193 GLY A N 1
ATOM 1467 C CA . GLY A 1 193 ? 10.828 21.406 7.211 1 96.31 193 GLY A CA 1
ATOM 1468 C C . GLY A 1 193 ? 9.43 20.875 7.453 1 96.31 193 GLY A C 1
ATOM 1469 O O . GLY A 1 193 ? 8.445 21.484 7.031 1 96.31 193 GLY A O 1
ATOM 1470 N N . MET A 1 194 ? 9.391 19.812 8.195 1 96.81 194 MET A N 1
ATOM 1471 C CA . MET A 1 194 ? 8.102 19.172 8.477 1 96.81 194 MET A CA 1
ATOM 1472 C C . MET A 1 194 ? 7.234 20.062 9.352 1 96.81 194 MET A C 1
ATOM 1474 O O . MET A 1 194 ? 6.008 20.062 9.227 1 96.81 194 MET A O 1
ATOM 1478 N N . LEU A 1 195 ? 7.883 20.719 10.266 1 96.44 195 LEU A N 1
ATOM 1479 C CA . LEU A 1 195 ? 7.145 21.656 11.117 1 96.44 195 LEU A CA 1
ATOM 1480 C C . LEU A 1 195 ? 6.453 22.719 10.281 1 96.44 195 LEU A C 1
ATOM 1482 O O . LEU A 1 195 ? 5.258 22.969 10.453 1 96.44 195 LEU A O 1
ATOM 1486 N N . GLN A 1 196 ? 7.188 23.312 9.398 1 95.94 196 GLN A N 1
ATOM 1487 C CA . GLN A 1 196 ? 6.625 24.328 8.508 1 95.94 196 GLN A CA 1
ATOM 1488 C C . GLN A 1 196 ? 5.57 23.719 7.586 1 95.94 196 GLN A C 1
ATOM 1490 O O . GLN A 1 196 ? 4.531 24.328 7.336 1 95.94 196 GLN A O 1
ATOM 1495 N N . TRP A 1 197 ? 5.898 22.594 7.105 1 97.88 197 TRP A N 1
ATOM 1496 C CA . TRP A 1 197 ? 4.957 21.875 6.25 1 97.88 197 TRP A CA 1
ATOM 1497 C C . TRP A 1 197 ? 3.623 21.656 6.957 1 97.88 197 TRP A C 1
ATOM 1499 O O . TRP A 1 197 ? 2.562 21.938 6.387 1 97.88 197 TRP A O 1
ATOM 1509 N N . ALA A 1 198 ? 3.688 21.156 8.188 1 96.94 198 ALA A N 1
ATOM 1510 C CA . ALA A 1 198 ? 2.469 20.859 8.93 1 96.94 198 ALA A CA 1
ATOM 1511 C C . ALA A 1 198 ? 1.615 22.125 9.102 1 96.94 198 ALA A C 1
ATOM 1513 O O . ALA A 1 198 ? 0.39 22.062 8.969 1 96.94 198 ALA A O 1
ATOM 1514 N N . GLU A 1 199 ? 2.236 23.172 9.367 1 95.62 199 GLU A N 1
ATOM 1515 C CA . GLU A 1 199 ? 1.529 24.438 9.539 1 95.62 199 GLU A CA 1
ATOM 1516 C C . GLU A 1 199 ? 0.857 24.875 8.234 1 95.62 199 GLU A C 1
ATOM 1518 O O . GLU A 1 199 ? -0.313 25.266 8.234 1 95.62 199 GLU A O 1
ATOM 1523 N N . LYS A 1 200 ? 1.604 24.828 7.188 1 96.12 200 LYS A N 1
ATOM 1524 C CA . LYS A 1 200 ? 1.079 25.219 5.887 1 96.12 200 LYS A CA 1
ATOM 1525 C C . LYS A 1 200 ? -0.039 24.281 5.438 1 96.12 200 LYS A C 1
ATOM 1527 O O . LYS A 1 200 ? -1.046 24.734 4.883 1 96.12 200 LYS A O 1
ATOM 1532 N N . PHE A 1 201 ? 0.189 23.047 5.625 1 97.19 201 PHE A N 1
ATOM 1533 C CA . PHE A 1 201 ? -0.801 22.047 5.238 1 97.19 201 PHE A CA 1
ATOM 1534 C C . PHE A 1 201 ? -2.111 22.266 5.984 1 97.19 201 PHE A C 1
ATOM 1536 O O . PHE A 1 201 ? -3.184 22.281 5.375 1 97.19 201 PHE A O 1
ATOM 1543 N N . ARG A 1 202 ? -2.08 22.484 7.281 1 96 202 ARG A N 1
ATOM 1544 C CA . ARG A 1 202 ? -3.262 22.688 8.109 1 96 202 ARG A CA 1
ATOM 1545 C C . ARG A 1 202 ? -4.043 23.922 7.66 1 96 202 ARG A C 1
ATOM 1547 O O . ARG A 1 202 ? -5.273 23.922 7.691 1 96 202 ARG A O 1
ATOM 1554 N N . ALA A 1 203 ? -3.309 24.859 7.227 1 96.19 203 ALA A N 1
ATOM 1555 C CA . ALA A 1 203 ? -3.916 26.156 6.922 1 96.19 203 ALA A CA 1
ATOM 1556 C C . ALA A 1 203 ? -4.445 26.188 5.492 1 96.19 203 ALA A C 1
ATOM 1558 O O . ALA A 1 203 ? -5.191 27.094 5.117 1 96.19 203 ALA A O 1
ATOM 1559 N N . HIS A 1 204 ? -4.066 25.281 4.711 1 96.88 204 HIS A N 1
ATOM 1560 C CA . HIS A 1 204 ? -4.453 25.281 3.305 1 96.88 204 HIS A CA 1
ATOM 1561 C C . HIS A 1 204 ? -5.969 25.203 3.15 1 96.88 204 HIS A C 1
ATOM 1563 O O . HIS A 1 204 ? -6.629 24.453 3.881 1 96.88 204 HIS A O 1
ATOM 1569 N N . GLU A 1 205 ? -6.531 25.828 2.197 1 97.19 205 GLU A N 1
ATOM 1570 C CA . GLU A 1 205 ? -7.973 25.953 2.002 1 97.19 205 GLU A CA 1
ATOM 1571 C C . GLU A 1 205 ? -8.609 24.594 1.72 1 97.19 205 GLU A C 1
ATOM 1573 O O . GLU A 1 205 ? -9.766 24.359 2.08 1 97.19 205 GLU A O 1
ATOM 1578 N N . ALA A 1 206 ? -7.859 23.734 1.099 1 97.44 206 ALA A N 1
ATOM 1579 C CA . ALA A 1 206 ? -8.383 22.406 0.753 1 97.44 206 ALA A CA 1
ATOM 1580 C C . ALA A 1 206 ? -8.352 21.469 1.96 1 97.44 206 ALA A C 1
ATOM 1582 O O . ALA A 1 206 ? -8.938 20.391 1.926 1 97.44 206 ALA A O 1
ATOM 1583 N N . VAL A 1 207 ? -7.715 21.859 3.021 1 97.81 207 VAL A N 1
ATOM 1584 C CA . VAL A 1 207 ? -7.496 20.969 4.152 1 97.81 207 VAL A CA 1
ATOM 1585 C C . VAL A 1 207 ? -8.25 21.484 5.375 1 97.81 207 VAL A C 1
ATOM 1587 O O . VAL A 1 207 ? -8.969 20.734 6.035 1 97.81 207 VAL A O 1
ATOM 1590 N N . GLU A 1 208 ? -8.18 22.719 5.645 1 96.94 208 GLU A N 1
ATOM 1591 C CA . GLU A 1 208 ? -8.625 23.359 6.879 1 96.94 208 GLU A CA 1
ATOM 1592 C C . GLU A 1 208 ? -10.078 23.016 7.191 1 96.94 208 GLU A C 1
ATOM 1594 O O . GLU A 1 208 ? -10.406 22.703 8.336 1 96.94 208 GLU A O 1
ATOM 1599 N N . PRO A 1 209 ? -10.961 23.016 6.199 1 96.44 209 PRO A N 1
ATOM 1600 C CA . PRO A 1 209 ? -12.367 22.75 6.512 1 96.44 209 PRO A CA 1
ATOM 1601 C C . PRO A 1 209 ? -12.602 21.328 7.008 1 96.44 209 PRO A C 1
ATOM 1603 O O . PRO A 1 209 ? -13.633 21.031 7.617 1 96.44 209 PRO A O 1
ATOM 1606 N N . TYR A 1 210 ? -11.664 20.453 6.773 1 96.31 210 TYR A N 1
ATOM 1607 C CA . TYR A 1 210 ? -11.906 19.031 7.043 1 96.31 210 TYR A CA 1
ATOM 1608 C C . TYR A 1 210 ? -11.055 18.547 8.211 1 96.31 210 TYR A C 1
ATOM 1610 O O . TYR A 1 210 ? -11.258 17.453 8.727 1 96.31 210 TYR A O 1
ATOM 1618 N N . LEU A 1 211 ? -10.062 19.281 8.539 1 95.19 211 LEU A N 1
ATOM 1619 C CA . LEU A 1 211 ? -9.156 18.891 9.617 1 95.19 211 LEU A CA 1
ATOM 1620 C C . LEU A 1 211 ? -9.688 19.344 10.969 1 95.19 211 LEU A C 1
ATOM 1622 O O . LEU A 1 211 ? -9.812 20.547 11.219 1 95.19 211 LEU A O 1
ATOM 1626 N N . PRO A 1 212 ? -9.961 18.422 11.82 1 93.81 212 PRO A N 1
ATOM 1627 C CA . PRO A 1 212 ? -10.406 18.828 13.156 1 93.81 212 PRO A CA 1
ATOM 1628 C C . PRO A 1 212 ? -9.344 19.609 13.922 1 93.81 212 PRO A C 1
ATOM 1630 O O . PRO A 1 212 ? -8.141 19.422 13.688 1 93.81 212 PRO A O 1
ATOM 1633 N N . THR A 1 213 ? -9.852 20.438 14.781 1 92.5 213 THR A N 1
ATOM 1634 C CA . THR A 1 213 ? -8.922 21.078 15.695 1 92.5 213 THR A CA 1
ATOM 1635 C C . THR A 1 213 ? -8.266 20.062 16.625 1 92.5 213 THR A C 1
ATOM 1637 O O . THR A 1 213 ? -8.742 18.922 16.734 1 92.5 213 THR A O 1
ATOM 1640 N N . VAL A 1 214 ? -7.203 20.469 17.219 1 89.75 214 VAL A N 1
ATOM 1641 C CA . VAL A 1 214 ? -6.52 19.578 18.156 1 89.75 214 VAL A CA 1
ATOM 1642 C C . VAL A 1 214 ? -7.492 19.141 19.234 1 89.75 214 VAL A C 1
ATOM 1644 O O . VAL A 1 214 ? -7.539 17.953 19.594 1 89.75 214 VAL A O 1
ATOM 1647 N N . ALA A 1 215 ? -8.281 20.047 19.734 1 90.88 215 ALA A N 1
ATOM 1648 C CA . ALA A 1 215 ? -9.25 19.75 20.781 1 90.88 215 ALA A CA 1
ATOM 1649 C C . ALA A 1 215 ? -10.281 18.734 20.297 1 90.88 215 ALA A C 1
ATOM 1651 O O . ALA A 1 215 ? -10.648 17.812 21.047 1 90.88 215 ALA A O 1
ATOM 1652 N N . GLU A 1 216 ? -10.742 18.938 19.141 1 90.94 216 GLU A N 1
ATOM 1653 C CA . GLU A 1 216 ? -11.719 18.016 18.562 1 90.94 216 GLU A CA 1
ATOM 1654 C C . GLU A 1 216 ? -11.117 16.625 18.359 1 90.94 216 GLU A C 1
ATOM 1656 O O . GLU A 1 216 ? -11.773 15.617 18.609 1 90.94 216 GLU A O 1
ATOM 1661 N N . PHE A 1 217 ? -9.914 16.609 17.969 1 90.06 217 PHE A N 1
ATOM 1662 C CA . PHE A 1 217 ? -9.258 15.336 17.719 1 90.06 217 PHE A CA 1
ATOM 1663 C C . PHE A 1 217 ? -8.992 14.602 19.031 1 90.06 217 PHE A C 1
ATOM 1665 O O . PHE A 1 217 ? -9.062 13.375 19.094 1 90.06 217 PHE A O 1
ATOM 1672 N N . LEU A 1 218 ? -8.672 15.359 20.016 1 88.06 218 LEU A N 1
ATOM 1673 C CA . LEU A 1 218 ? -8.508 14.773 21.344 1 88.06 218 LEU A CA 1
ATOM 1674 C C . LEU A 1 218 ? -9.797 14.109 21.797 1 88.06 218 LEU A C 1
ATOM 1676 O O . LEU A 1 218 ? -9.766 13.008 22.359 1 88.06 218 LEU A O 1
ATOM 1680 N N . GLU A 1 219 ? -10.844 14.766 21.562 1 86.88 219 GLU A N 1
ATOM 1681 C CA . GLU A 1 219 ? -12.141 14.18 21.906 1 86.88 219 GLU A CA 1
ATOM 1682 C C . GLU A 1 219 ? -12.383 12.891 21.125 1 86.88 219 GLU A C 1
ATOM 1684 O O . GLU A 1 219 ? -12.891 11.914 21.672 1 86.88 219 GLU A O 1
ATOM 1689 N N . PHE A 1 220 ? -12.094 12.93 19.906 1 86.12 220 PHE A N 1
ATOM 1690 C CA . PHE A 1 220 ? -12.25 11.758 19.047 1 86.12 220 PHE A CA 1
ATOM 1691 C C . PHE A 1 220 ? -11.391 10.602 19.562 1 86.12 220 PHE A C 1
ATOM 1693 O O . PHE A 1 220 ? -11.852 9.461 19.609 1 86.12 220 PHE A O 1
ATOM 1700 N N . ALA A 1 221 ? -10.133 10.945 19.875 1 84.12 221 ALA A N 1
ATOM 1701 C CA . ALA A 1 221 ? -9.195 9.93 20.359 1 84.12 221 ALA A CA 1
ATOM 1702 C C . ALA A 1 221 ? -9.695 9.289 21.656 1 84.12 221 ALA A C 1
ATOM 1704 O O . ALA A 1 221 ? -9.539 8.086 21.859 1 84.12 221 ALA A O 1
ATOM 1705 N N . LYS A 1 222 ? -10.281 10.086 22.438 1 82.38 222 LYS A N 1
ATOM 1706 C CA . LYS A 1 222 ? -10.828 9.578 23.688 1 82.38 222 LYS A CA 1
ATOM 1707 C C . LYS A 1 222 ? -11.969 8.602 23.438 1 82.38 222 LYS A C 1
ATOM 1709 O O . LYS A 1 222 ? -12.102 7.594 24.141 1 82.38 222 LYS A O 1
ATOM 1714 N N . LYS A 1 223 ? -12.734 8.93 22.5 1 77.44 223 LYS A N 1
ATOM 1715 C CA . LYS A 1 223 ? -13.859 8.062 22.156 1 77.44 223 LYS A CA 1
ATOM 1716 C C . LYS A 1 223 ? -13.383 6.77 21.5 1 77.44 223 LYS A C 1
ATOM 1718 O O . LYS A 1 223 ? -13.938 5.699 21.75 1 77.44 223 LYS A O 1
ATOM 1723 N N . LYS A 1 224 ? -12.414 6.863 20.672 1 74.94 224 LYS A N 1
ATOM 1724 C CA . LYS A 1 224 ? -11.898 5.719 19.922 1 74.94 224 LYS A CA 1
ATOM 1725 C C . LYS A 1 224 ? -11.133 4.762 20.828 1 74.94 224 LYS A C 1
ATOM 1727 O O . LYS A 1 224 ? -11.258 3.543 20.703 1 74.94 224 LYS A O 1
ATOM 1732 N N . PHE A 1 225 ? -10.336 5.355 21.656 1 68.94 225 PHE A N 1
ATOM 1733 C CA . PHE A 1 225 ? -9.461 4.516 22.469 1 68.94 225 PHE A CA 1
ATOM 1734 C C . PHE A 1 225 ? -10.047 4.309 23.859 1 68.94 225 PHE A C 1
ATOM 1736 O O . PHE A 1 225 ? -9.414 3.682 24.719 1 68.94 225 PHE A O 1
ATOM 1743 N N . ASN A 1 226 ? -11.258 4.578 23.953 1 59.38 226 ASN A N 1
ATOM 1744 C CA . ASN A 1 226 ? -11.969 4.441 25.219 1 59.38 226 ASN A CA 1
ATOM 1745 C C . ASN A 1 226 ? -11.156 5 26.391 1 59.38 226 ASN A C 1
ATOM 1747 O O . ASN A 1 226 ? -11.07 4.375 27.438 1 59.38 226 ASN A O 1
ATOM 1751 N N . VAL A 1 227 ? -10.281 5.906 26.172 1 50.22 227 VAL A N 1
ATOM 1752 C CA . VAL A 1 227 ? -9.562 6.504 27.297 1 50.22 227 VAL A CA 1
ATOM 1753 C C . VAL A 1 227 ? -10.406 7.617 27.922 1 50.22 227 VAL A C 1
ATOM 1755 O O . VAL A 1 227 ? -10.984 8.438 27.203 1 50.22 227 VAL A O 1
ATOM 1758 N N . GLN A 1 228 ? -11.094 7.398 29.141 1 44.09 228 GLN A N 1
ATOM 1759 C CA . GLN A 1 228 ? -11.789 8.367 29.984 1 44.09 228 GLN A CA 1
ATOM 1760 C C . GLN A 1 228 ? -10.828 9.383 30.578 1 44.09 228 GLN A C 1
ATOM 1762 O O . GLN A 1 228 ? -9.688 9.047 30.906 1 44.09 228 GLN A O 1
ATOM 1767 N N . MET B 1 1 ? 19.406 18.531 -33.469 1 22.25 1 MET B N 1
ATOM 1768 C CA . MET B 1 1 ? 20.469 17.969 -32.656 1 22.25 1 MET B CA 1
ATOM 1769 C C . MET B 1 1 ? 19.906 17.094 -31.531 1 22.25 1 MET B C 1
ATOM 1771 O O . MET B 1 1 ? 19.516 17.609 -30.484 1 22.25 1 MET B O 1
ATOM 1775 N N . ALA B 1 2 ? 18.922 16.219 -31.672 1 28.48 2 ALA B N 1
ATOM 1776 C CA . ALA B 1 2 ? 17.828 15.523 -31.016 1 28.48 2 ALA B CA 1
ATOM 1777 C C . ALA B 1 2 ? 18.297 14.844 -29.734 1 28.48 2 ALA B C 1
ATOM 1779 O O . ALA B 1 2 ? 19.453 14.406 -29.641 1 28.48 2 ALA B O 1
ATOM 1780 N N . GLN B 1 3 ? 17.781 15.023 -28.438 1 31.47 3 GLN B N 1
ATOM 1781 C CA . GLN B 1 3 ? 18.109 14.914 -27.016 1 31.47 3 GLN B CA 1
ATOM 1782 C C . GLN B 1 3 ? 18.734 13.555 -26.703 1 31.47 3 GLN B C 1
ATOM 1784 O O . GLN B 1 3 ? 18.156 12.516 -27.016 1 31.47 3 GLN B O 1
ATOM 1789 N N . SER B 1 4 ? 20.016 13.148 -26.812 1 34.34 4 SER B N 1
ATOM 1790 C CA . SER B 1 4 ? 21.141 12.227 -26.641 1 34.34 4 SER B CA 1
ATOM 1791 C C . SER B 1 4 ? 20.891 11.266 -25.484 1 34.34 4 SER B C 1
ATOM 1793 O O . SER B 1 4 ? 20.906 11.68 -24.312 1 34.34 4 SER B O 1
ATOM 1795 N N . GLY B 1 5 ? 19.844 10.273 -25.219 1 36.97 5 GLY B N 1
ATOM 1796 C CA . GLY B 1 5 ? 18.812 9.359 -24.719 1 36.97 5 GLY B CA 1
ATOM 1797 C C . GLY B 1 5 ? 19.359 8.289 -23.797 1 36.97 5 GLY B C 1
ATOM 1798 O O . GLY B 1 5 ? 19.734 7.203 -24.25 1 36.97 5 GLY B O 1
ATOM 1799 N N . LEU B 1 6 ? 20.281 8.422 -22.875 1 41 6 LEU B N 1
ATOM 1800 C CA . LEU B 1 6 ? 21.281 7.867 -21.969 1 41 6 LEU B CA 1
ATOM 1801 C C . LEU B 1 6 ? 20.766 6.586 -21.312 1 41 6 LEU B C 1
ATOM 1803 O O . LEU B 1 6 ? 19.656 6.559 -20.781 1 41 6 LEU B O 1
ATOM 1807 N N . ASN B 1 7 ? 20.984 5.336 -21.812 1 49.59 7 ASN B N 1
ATOM 1808 C CA . ASN B 1 7 ? 20.844 3.912 -21.531 1 49.59 7 ASN B CA 1
ATOM 1809 C C . ASN B 1 7 ? 20.797 3.639 -20.031 1 49.59 7 ASN B C 1
ATOM 1811 O O . ASN B 1 7 ? 21.828 3.381 -19.406 1 49.59 7 ASN B O 1
ATOM 1815 N N . SER B 1 8 ? 20.062 4.316 -19.312 1 68 8 SER B N 1
ATOM 1816 C CA . SER B 1 8 ? 20.094 4.199 -17.859 1 68 8 SER B CA 1
ATOM 1817 C C . SER B 1 8 ? 20.078 2.738 -17.422 1 68 8 SER B C 1
ATOM 1819 O O . SER B 1 8 ? 19.281 1.943 -17.922 1 68 8 SER B O 1
ATOM 1821 N N . THR B 1 9 ? 21.219 2.186 -17.047 1 89.44 9 THR B N 1
ATOM 1822 C CA . THR B 1 9 ? 21.438 0.85 -16.5 1 89.44 9 THR B CA 1
ATOM 1823 C C . THR B 1 9 ? 20.359 0.508 -15.469 1 89.44 9 THR B C 1
ATOM 1825 O O . THR B 1 9 ? 19.984 1.348 -14.641 1 89.44 9 THR B O 1
ATOM 1828 N N . VAL B 1 10 ? 19.641 -0.511 -15.836 1 98 10 VAL B N 1
ATOM 1829 C CA . VAL B 1 10 ? 18.641 -1.033 -14.906 1 98 10 VAL B CA 1
ATOM 1830 C C . VAL B 1 10 ? 19.219 -2.211 -14.125 1 98 10 VAL B C 1
ATOM 1832 O O . VAL B 1 10 ? 19.812 -3.121 -14.719 1 98 10 VAL B O 1
ATOM 1835 N N . LYS B 1 11 ? 19.156 -2.1 -12.781 1 98.56 11 LYS B N 1
ATOM 1836 C CA . LYS B 1 11 ? 19.562 -3.188 -11.906 1 98.56 11 LYS B CA 1
ATOM 1837 C C . LYS B 1 11 ? 18.422 -3.623 -10.992 1 98.56 11 LYS B C 1
ATOM 1839 O O . LYS B 1 11 ? 17.594 -2.799 -10.578 1 98.56 11 LYS B O 1
ATOM 1844 N N . LEU B 1 12 ? 18.375 -4.875 -10.758 1 98.69 12 LEU B N 1
ATOM 1845 C CA . LEU B 1 12 ? 17.453 -5.414 -9.781 1 98.69 12 LEU B CA 1
ATOM 1846 C C . LEU B 1 12 ? 18.188 -6.172 -8.68 1 98.69 12 LEU B C 1
ATOM 1848 O O . LEU B 1 12 ? 18.859 -7.168 -8.953 1 98.69 12 LEU B O 1
ATOM 1852 N N . LEU B 1 13 ? 18.172 -5.621 -7.508 1 98.62 13 LEU B N 1
ATOM 1853 C CA . LEU B 1 13 ? 18.641 -6.363 -6.344 1 98.62 13 LEU B CA 1
ATOM 1854 C C . LEU B 1 13 ? 17.578 -7.316 -5.832 1 98.62 13 LEU B C 1
ATOM 1856 O O . LEU B 1 13 ? 16.438 -6.906 -5.578 1 98.62 13 LEU B O 1
ATOM 1860 N N . GLY B 1 14 ? 17.844 -8.562 -5.797 1 97.19 14 GLY B N 1
ATOM 1861 C CA . GLY B 1 14 ? 16.922 -9.57 -5.309 1 97.19 14 GLY B CA 1
ATOM 1862 C C . GLY B 1 14 ? 17.625 -10.781 -4.715 1 97.19 14 GLY B C 1
ATOM 1863 O O . GLY B 1 14 ? 18.844 -10.789 -4.574 1 97.19 14 GLY B O 1
ATOM 1864 N N . THR B 1 15 ? 16.797 -11.711 -4.281 1 95.12 15 THR B N 1
ATOM 1865 C CA . THR B 1 15 ? 17.281 -13.023 -3.877 1 95.12 15 THR B CA 1
ATOM 1866 C C . THR B 1 15 ? 16.5 -14.125 -4.598 1 95.12 15 THR B C 1
ATOM 1868 O O . THR B 1 15 ? 15.312 -13.984 -4.855 1 95.12 15 THR B O 1
ATOM 1871 N N . TRP B 1 16 ? 17.062 -15.195 -5 1 89.12 16 TRP B N 1
ATOM 1872 C CA . TRP B 1 16 ? 16.547 -16.203 -5.922 1 89.12 16 TRP B CA 1
ATOM 1873 C C . TRP B 1 16 ? 15.227 -16.781 -5.41 1 89.12 16 TRP B C 1
ATOM 1875 O O . TRP B 1 16 ? 14.375 -17.188 -6.199 1 89.12 16 TRP B O 1
ATOM 1885 N N . GLY B 1 17 ? 14.93 -16.844 -4.223 1 89.94 17 GLY B N 1
ATOM 1886 C CA . GLY B 1 17 ? 13.742 -17.469 -3.668 1 89.94 17 GLY B CA 1
ATOM 1887 C C . GLY B 1 17 ? 12.75 -16.453 -3.111 1 89.94 17 GLY B C 1
ATOM 1888 O O . GLY B 1 17 ? 11.75 -16.844 -2.5 1 89.94 17 GLY B O 1
ATOM 1889 N N . SER B 1 18 ? 12.984 -15.242 -3.418 1 93.19 18 SER B N 1
ATOM 1890 C CA . SER B 1 18 ? 12.109 -14.203 -2.873 1 93.19 18 SER B CA 1
ATOM 1891 C C . SER B 1 18 ? 10.836 -14.062 -3.697 1 93.19 18 SER B C 1
ATOM 1893 O O . SER B 1 18 ? 10.891 -13.742 -4.887 1 93.19 18 SER B O 1
ATOM 1895 N N . PRO B 1 19 ? 9.703 -14.258 -3.078 1 95.06 19 PRO B N 1
ATOM 1896 C CA . PRO B 1 19 ? 8.445 -14.047 -3.793 1 95.06 19 PRO B CA 1
ATOM 1897 C C . PRO B 1 19 ? 8.266 -12.602 -4.254 1 95.06 19 PRO B C 1
ATOM 1899 O O . PRO B 1 19 ? 7.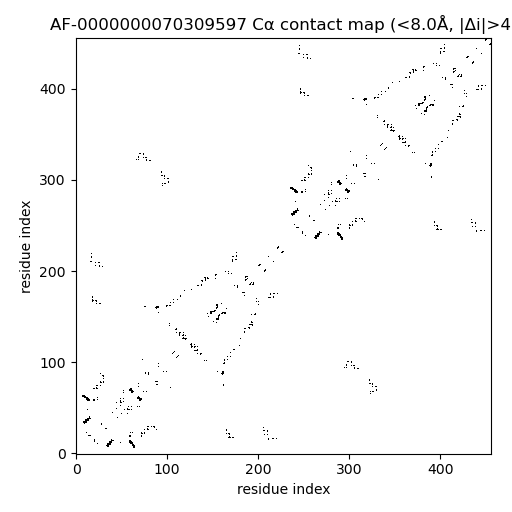594 -12.352 -5.262 1 95.06 19 PRO B O 1
ATOM 1902 N N . PHE B 1 20 ? 8.875 -11.695 -3.586 1 97.25 20 PHE B N 1
ATOM 1903 C CA . PHE B 1 20 ? 8.711 -10.289 -3.912 1 97.25 20 PHE B CA 1
ATOM 1904 C C . PHE B 1 20 ? 9.625 -9.891 -5.062 1 97.25 20 PHE B C 1
ATOM 1906 O O . PHE B 1 20 ? 9.281 -9.016 -5.863 1 97.25 20 PHE B O 1
ATOM 1913 N N . ALA B 1 21 ? 10.781 -10.492 -5.137 1 97.75 21 ALA B N 1
ATOM 1914 C CA . ALA B 1 21 ? 11.648 -10.281 -6.293 1 97.75 21 ALA B CA 1
ATOM 1915 C C . ALA B 1 21 ? 11.008 -10.828 -7.566 1 97.75 21 ALA B C 1
ATOM 1917 O O . ALA B 1 21 ? 11.195 -10.273 -8.648 1 97.75 21 ALA B O 1
ATOM 1918 N N . LEU B 1 22 ? 10.258 -11.906 -7.418 1 98 22 LEU B N 1
ATOM 1919 C CA . LEU B 1 22 ? 9.531 -12.484 -8.547 1 98 22 LEU B CA 1
ATOM 1920 C C . LEU B 1 22 ? 8.641 -11.438 -9.211 1 98 22 LEU B C 1
ATOM 1922 O O . LEU B 1 22 ? 8.562 -11.375 -10.438 1 98 22 LEU B O 1
ATOM 1926 N N . ARG B 1 23 ? 7.969 -10.609 -8.43 1 98.75 23 ARG B N 1
ATOM 1927 C CA . ARG B 1 23 ? 7.074 -9.586 -8.961 1 98.75 23 ARG B CA 1
ATOM 1928 C C . ARG B 1 23 ? 7.812 -8.648 -9.906 1 98.75 23 ARG B C 1
ATOM 1930 O O . ARG B 1 23 ? 7.336 -8.367 -11.008 1 98.75 23 ARG B O 1
ATOM 1937 N N . ALA B 1 24 ? 8.953 -8.219 -9.477 1 98.81 24 ALA B N 1
ATOM 1938 C CA . ALA B 1 24 ? 9.75 -7.297 -10.273 1 98.81 24 ALA B CA 1
ATOM 1939 C C . ALA B 1 24 ? 10.258 -7.969 -11.547 1 98.81 24 ALA B C 1
ATOM 1941 O O . ALA B 1 24 ? 10.234 -7.375 -12.625 1 98.81 24 ALA B O 1
ATOM 1942 N N . GLN B 1 25 ? 10.672 -9.195 -11.391 1 98.75 25 GLN B N 1
ATOM 1943 C CA . GLN B 1 25 ? 11.219 -9.93 -12.531 1 98.75 25 GLN B CA 1
ATOM 1944 C C . GLN B 1 25 ? 10.148 -10.164 -13.594 1 98.75 25 GLN B C 1
ATOM 1946 O O . GLN B 1 25 ? 10.406 -9.992 -14.789 1 98.75 25 GLN B O 1
ATOM 1951 N N . VAL B 1 26 ? 9 -10.547 -13.156 1 98.69 26 VAL B N 1
ATOM 1952 C CA . VAL B 1 26 ? 7.902 -10.781 -14.086 1 98.69 26 VAL B CA 1
ATOM 1953 C C . VAL B 1 26 ? 7.543 -9.477 -14.797 1 98.69 26 VAL B C 1
ATOM 1955 O O . VAL B 1 26 ? 7.355 -9.469 -16.016 1 98.69 26 VAL B O 1
ATOM 1958 N N . ALA B 1 27 ? 7.445 -8.367 -14.078 1 98.81 27 ALA B N 1
ATOM 1959 C CA . ALA B 1 27 ? 7.117 -7.078 -14.68 1 98.81 27 ALA B CA 1
ATOM 1960 C C . ALA B 1 27 ? 8.172 -6.664 -15.703 1 98.81 27 ALA B C 1
ATOM 1962 O O . ALA B 1 27 ? 7.84 -6.199 -16.797 1 98.81 27 ALA B O 1
ATOM 1963 N N . LEU B 1 28 ? 9.453 -6.828 -15.344 1 98.62 28 LEU B N 1
ATOM 1964 C CA . LEU B 1 28 ? 10.539 -6.48 -16.25 1 98.62 28 LEU B CA 1
ATOM 1965 C C . LEU B 1 28 ? 10.484 -7.324 -17.516 1 98.62 28 LEU B C 1
ATOM 1967 O O . LEU B 1 28 ? 10.711 -6.82 -18.625 1 98.62 28 LEU B O 1
ATOM 1971 N N . HIS B 1 29 ? 10.18 -8.57 -17.359 1 98.38 29 HIS B N 1
ATOM 1972 C CA . HIS B 1 29 ? 10.039 -9.469 -18.5 1 98.38 29 HIS B CA 1
ATOM 1973 C C . HIS B 1 29 ? 8.906 -9.016 -19.422 1 98.38 29 HIS B C 1
ATOM 1975 O O . HIS B 1 29 ? 9.094 -8.914 -20.625 1 98.38 29 HIS B O 1
ATOM 1981 N N . LEU B 1 30 ? 7.789 -8.773 -18.859 1 98.25 30 LEU B N 1
ATOM 1982 C CA . LEU B 1 30 ? 6.617 -8.383 -19.641 1 98.25 30 LEU B CA 1
ATOM 1983 C C . LEU B 1 30 ? 6.891 -7.117 -20.438 1 98.25 30 LEU B C 1
ATOM 1985 O O . LEU B 1 30 ? 6.387 -6.961 -21.547 1 98.25 30 LEU B O 1
ATOM 1989 N N . LYS B 1 31 ? 7.703 -6.234 -19.859 1 98.12 31 LYS B N 1
ATOM 1990 C CA . LYS B 1 31 ? 7.977 -4.953 -20.5 1 98.12 31 LYS B CA 1
ATOM 1991 C C . LYS B 1 31 ? 9.242 -5.023 -21.359 1 98.12 31 LYS B C 1
ATOM 1993 O O . LYS B 1 31 ? 9.664 -4.023 -21.938 1 98.12 31 LYS B O 1
ATOM 1998 N N . SER B 1 32 ? 9.859 -6.168 -21.469 1 97.38 32 SER B N 1
ATOM 1999 C CA . SER B 1 32 ? 11.062 -6.414 -22.266 1 97.38 32 SER B CA 1
ATOM 2000 C C . SER B 1 32 ? 12.188 -5.461 -21.875 1 97.38 32 SER B C 1
ATOM 2002 O O . SER B 1 32 ? 12.844 -4.887 -22.75 1 97.38 32 SER B O 1
ATOM 2004 N N . VAL B 1 33 ? 12.328 -5.262 -20.609 1 97.62 33 VAL B N 1
ATOM 2005 C CA . VAL B 1 33 ? 13.383 -4.387 -20.094 1 97.62 33 VAL B CA 1
ATOM 2006 C C . VAL B 1 33 ? 14.641 -5.207 -19.797 1 97.62 33 VAL B C 1
ATOM 2008 O O . VAL B 1 33 ? 14.586 -6.188 -19.047 1 97.62 33 VAL B O 1
ATOM 2011 N N . GLU B 1 34 ? 15.688 -4.879 -20.391 1 97.25 34 GLU B N 1
ATOM 2012 C CA . GLU B 1 34 ? 16.969 -5.484 -20.047 1 97.25 34 GLU B CA 1
ATOM 2013 C C . GLU B 1 34 ? 17.484 -4.945 -18.719 1 97.25 34 GLU B C 1
ATOM 2015 O O . GLU B 1 34 ? 17.391 -3.746 -18.438 1 97.25 34 GLU B O 1
ATOM 2020 N N . TYR B 1 35 ? 18 -5.863 -17.922 1 97.88 35 TYR B N 1
ATOM 2021 C CA . TYR B 1 35 ? 18.516 -5.441 -16.625 1 97.88 35 TYR B CA 1
ATOM 2022 C C . TYR B 1 35 ? 19.594 -6.387 -16.125 1 97.88 35 TYR B C 1
ATOM 2024 O O . TYR B 1 35 ? 19.703 -7.516 -16.609 1 97.88 35 TYR B O 1
ATOM 2032 N N . GLU B 1 36 ? 20.359 -5.832 -15.195 1 97.94 36 GLU B N 1
ATOM 2033 C CA . GLU B 1 36 ? 21.312 -6.645 -14.453 1 97.94 36 GLU B CA 1
ATOM 2034 C C . GLU B 1 36 ? 20.734 -7.125 -13.133 1 97.94 36 GLU B C 1
ATOM 2036 O O . GLU B 1 36 ? 20.297 -6.316 -12.312 1 97.94 36 GLU B O 1
ATOM 2041 N N . TYR B 1 37 ? 20.656 -8.383 -12.961 1 97.62 37 TYR B N 1
ATOM 2042 C CA . TYR B 1 37 ? 20.203 -8.945 -11.695 1 97.62 37 TYR B CA 1
ATOM 2043 C C . TYR B 1 37 ? 21.359 -9.047 -10.695 1 97.62 37 TYR B C 1
ATOM 2045 O O . TYR B 1 37 ? 22.406 -9.609 -11.008 1 97.62 37 TYR B O 1
ATOM 2053 N N . MET B 1 38 ? 21.141 -8.531 -9.57 1 97.31 38 MET B N 1
ATOM 2054 C CA . MET B 1 38 ? 22.125 -8.562 -8.5 1 97.31 38 MET B CA 1
ATOM 2055 C C . MET B 1 38 ? 21.625 -9.391 -7.32 1 97.31 38 MET B C 1
ATOM 2057 O O . MET B 1 38 ? 20.781 -8.938 -6.555 1 97.31 38 MET B O 1
ATOM 2061 N N . GLU B 1 39 ? 22.25 -10.516 -7.152 1 96.75 39 GLU B N 1
ATOM 2062 C CA . GLU B 1 39 ? 21.859 -11.43 -6.086 1 96.75 39 GLU B CA 1
ATOM 2063 C C . GLU B 1 39 ? 22.312 -10.922 -4.723 1 96.75 39 GLU B C 1
ATOM 2065 O O . GLU B 1 39 ? 23.484 -10.625 -4.531 1 96.75 39 GLU B O 1
ATOM 2070 N N . GLU B 1 40 ? 21.391 -10.805 -3.859 1 94.88 40 GLU B N 1
ATOM 2071 C CA . GLU B 1 40 ? 21.672 -10.422 -2.482 1 94.88 40 GLU B CA 1
ATOM 2072 C C . GLU B 1 40 ? 21.688 -11.641 -1.562 1 94.88 40 GLU B C 1
ATOM 2074 O O . GLU B 1 40 ? 20.891 -12.562 -1.723 1 94.88 40 GLU B O 1
ATOM 2079 N N . VAL B 1 41 ? 22.656 -11.609 -0.669 1 86.62 41 VAL B N 1
ATOM 2080 C CA . VAL B 1 41 ? 22.703 -12.617 0.379 1 86.62 41 VAL B CA 1
ATOM 2081 C C . VAL B 1 41 ? 21.984 -12.117 1.623 1 86.62 41 VAL B C 1
ATOM 2083 O O . VAL B 1 41 ? 22.297 -11.055 2.154 1 86.62 41 VAL B O 1
ATOM 2086 N N . LEU B 1 42 ? 21.047 -12.836 2.072 1 77.56 42 LEU B N 1
ATOM 2087 C CA . LEU B 1 42 ? 20.125 -12.367 3.094 1 77.56 42 LEU B CA 1
ATOM 2088 C C . LEU B 1 42 ? 20.859 -12.086 4.402 1 77.56 42 LEU B C 1
ATOM 2090 O O . LEU B 1 42 ? 20.547 -11.117 5.102 1 77.56 42 LEU B O 1
ATOM 2094 N N . ASN B 1 43 ? 21.828 -12.859 4.734 1 82.5 43 ASN B N 1
ATOM 2095 C CA . ASN B 1 43 ? 22.516 -12.703 6.016 1 82.5 43 ASN B CA 1
ATOM 2096 C C . ASN B 1 43 ? 23.656 -11.703 5.93 1 82.5 43 ASN B C 1
ATOM 2098 O O . ASN B 1 43 ? 24.281 -11.367 6.941 1 82.5 43 ASN B O 1
ATOM 2102 N N . SER B 1 44 ? 23.938 -11.273 4.84 1 88.94 44 SER B N 1
ATOM 2103 C CA . SER B 1 44 ? 24.984 -10.281 4.613 1 88.94 44 SER B CA 1
ATOM 2104 C C . SER B 1 44 ? 24.578 -9.273 3.539 1 88.94 44 SER B C 1
ATOM 2106 O O . SER B 1 44 ? 24.906 -9.453 2.361 1 88.94 44 SER B O 1
ATOM 2108 N N . LYS B 1 45 ? 24.016 -8.219 3.971 1 93.5 45 LYS B N 1
ATOM 2109 C CA . LYS B 1 45 ? 23.453 -7.23 3.049 1 93.5 45 LYS B CA 1
ATOM 2110 C C . LYS B 1 45 ? 24.562 -6.414 2.385 1 93.5 45 LYS B C 1
ATOM 2112 O O . LYS B 1 45 ? 25.516 -6 3.047 1 93.5 45 LYS B O 1
ATOM 2117 N N . SER B 1 46 ? 24.5 -6.176 1.15 1 96.75 46 SER B N 1
ATOM 2118 C CA . SER B 1 46 ? 25.5 -5.43 0.393 1 96.75 46 SER B CA 1
ATOM 2119 C C . SER B 1 46 ? 25.406 -3.934 0.681 1 96.75 46 SER B C 1
ATOM 2121 O O . SER B 1 46 ? 24.359 -3.439 1.1 1 96.75 46 SER B O 1
ATOM 2123 N N . ASP B 1 47 ? 26.484 -3.209 0.414 1 97.06 47 ASP B N 1
ATOM 2124 C CA . ASP B 1 47 ? 26.484 -1.753 0.522 1 97.06 47 ASP B CA 1
ATOM 2125 C C . ASP B 1 47 ? 25.484 -1.125 -0.434 1 97.06 47 ASP B C 1
ATOM 2127 O O . ASP B 1 47 ? 24.828 -0.129 -0.099 1 97.06 47 ASP B O 1
ATOM 2131 N N . LEU B 1 48 ? 25.344 -1.739 -1.557 1 97 48 LEU B N 1
ATOM 2132 C CA . LEU B 1 48 ? 24.422 -1.216 -2.561 1 97 48 LEU B CA 1
ATOM 2133 C C . LEU B 1 48 ? 22.984 -1.308 -2.074 1 97 48 LEU B C 1
ATOM 2135 O O . LEU B 1 48 ? 22.203 -0.372 -2.258 1 97 48 LEU B O 1
ATOM 2139 N N . LEU B 1 49 ? 22.641 -2.414 -1.482 1 97.69 49 LEU B N 1
ATOM 2140 C CA . LEU B 1 49 ? 21.297 -2.562 -0.931 1 97.69 49 LEU B CA 1
ATOM 2141 C C . LEU B 1 49 ? 21.047 -1.54 0.171 1 97.69 49 LEU B C 1
ATOM 2143 O O . LEU B 1 49 ? 20.016 -0.875 0.18 1 97.69 49 LEU B O 1
ATOM 2147 N N . LEU B 1 50 ? 22.031 -1.401 1.052 1 97.31 50 LEU B N 1
ATOM 2148 C CA . LEU B 1 50 ? 21.891 -0.484 2.176 1 97.31 50 LEU B CA 1
ATOM 2149 C C . LEU B 1 50 ? 21.766 0.957 1.69 1 97.31 50 LEU B C 1
ATOM 2151 O O . LEU B 1 50 ? 21.031 1.752 2.27 1 97.31 50 LEU B O 1
ATOM 2155 N N . GLU B 1 51 ? 22.391 1.291 0.62 1 97.31 51 GLU B N 1
ATOM 2156 C CA . GLU B 1 51 ? 22.359 2.633 0.044 1 97.31 51 GLU B CA 1
ATOM 2157 C C . GLU B 1 51 ? 21.062 2.869 -0.719 1 97.31 51 GLU B C 1
ATOM 2159 O O . GLU B 1 51 ? 20.5 3.965 -0.677 1 97.31 51 GLU B O 1
ATOM 2164 N N . SER B 1 52 ? 20.609 1.856 -1.404 1 97.69 52 SER B N 1
ATOM 2165 C CA . SER B 1 52 ? 19.469 2.02 -2.297 1 97.69 52 SER B CA 1
ATOM 2166 C C . SER B 1 52 ? 18.141 1.84 -1.55 1 97.69 52 SER B C 1
ATOM 2168 O O . SER B 1 52 ? 17.094 2.242 -2.039 1 97.69 52 SER B O 1
ATOM 2170 N N . ASN B 1 53 ? 18.219 1.208 -0.423 1 97.69 53 ASN B N 1
ATOM 2171 C CA . ASN B 1 53 ? 17.078 1.082 0.465 1 97.69 53 ASN B CA 1
ATOM 2172 C C . ASN B 1 53 ? 17.469 1.299 1.924 1 97.69 53 ASN B C 1
ATOM 2174 O O . ASN B 1 53 ? 17.391 0.374 2.734 1 97.69 53 ASN B O 1
ATOM 2178 N N . PRO B 1 54 ? 17.766 2.465 2.305 1 96.56 54 PRO B N 1
ATOM 2179 C CA . PRO B 1 54 ? 18.297 2.734 3.641 1 96.56 54 PRO B CA 1
ATOM 2180 C C . PRO B 1 54 ? 17.234 2.598 4.738 1 96.56 54 PRO B C 1
ATOM 2182 O O . PRO B 1 54 ? 17.578 2.504 5.918 1 96.56 54 PRO B O 1
ATOM 2185 N N . ILE B 1 55 ? 16.016 2.594 4.348 1 97 55 ILE B N 1
ATOM 2186 C CA . ILE B 1 55 ? 14.945 2.574 5.34 1 97 55 ILE B CA 1
ATOM 2187 C C . ILE B 1 55 ? 14.672 1.136 5.77 1 97 55 ILE B C 1
ATOM 2189 O O . ILE B 1 55 ? 14.812 0.793 6.945 1 97 55 ILE B O 1
ATOM 2193 N N . TYR B 1 56 ? 14.336 0.231 4.828 1 96.25 56 TYR B N 1
ATOM 2194 C CA . TYR B 1 56 ? 13.922 -1.123 5.184 1 96.25 56 TYR B CA 1
ATOM 2195 C C . TYR B 1 56 ? 15.062 -2.113 4.965 1 96.25 56 TYR B C 1
ATOM 2197 O O . TYR B 1 56 ? 15.047 -3.215 5.52 1 96.25 56 TYR B O 1
ATOM 2205 N N . LYS B 1 57 ? 15.977 -1.747 4.035 1 96.69 57 LYS B N 1
ATOM 2206 C CA . LYS B 1 57 ? 17.156 -2.572 3.771 1 96.69 57 LYS B CA 1
ATOM 2207 C C . LYS B 1 57 ? 16.75 -3.971 3.312 1 96.69 57 LYS B C 1
ATOM 2209 O O . LYS B 1 57 ? 17.359 -4.961 3.711 1 96.69 57 LYS B O 1
ATOM 2214 N N . LYS B 1 58 ? 15.688 -4.039 2.549 1 95.62 58 LYS B N 1
ATOM 2215 C CA . LYS B 1 58 ? 15.18 -5.309 2.039 1 95.62 58 LYS B CA 1
ATOM 2216 C C . LYS B 1 58 ? 15.203 -5.34 0.513 1 95.62 58 LYS B C 1
ATOM 2218 O O . LYS B 1 58 ? 15.273 -4.293 -0.132 1 95.62 58 LYS B O 1
ATOM 2223 N N . VAL B 1 59 ? 15.203 -6.508 -0.01 1 96.69 59 VAL B N 1
ATOM 2224 C CA . VAL B 1 59 ? 14.992 -6.715 -1.438 1 96.69 59 VAL B CA 1
ATOM 2225 C C . VAL B 1 59 ? 13.508 -6.957 -1.713 1 96.69 59 VAL B C 1
ATOM 2227 O O . VAL B 1 59 ? 12.758 -7.355 -0.816 1 96.69 59 VAL B O 1
ATOM 2230 N N . PRO B 1 60 ? 13.078 -6.676 -2.926 1 98.25 60 PRO B N 1
ATOM 2231 C CA . PRO B 1 60 ? 13.82 -6.211 -4.098 1 98.25 60 PRO B CA 1
ATOM 2232 C C . PRO B 1 60 ? 14.008 -4.695 -4.113 1 98.25 60 PRO B C 1
ATOM 2234 O O . PRO B 1 60 ? 13.234 -3.967 -3.49 1 98.25 60 PRO B O 1
ATOM 2237 N N . VAL B 1 61 ? 15.039 -4.254 -4.727 1 98.75 61 VAL B N 1
ATOM 2238 C CA . VAL B 1 61 ? 15.234 -2.855 -5.094 1 98.75 61 VAL B CA 1
ATOM 2239 C C . VAL B 1 61 ? 15.508 -2.752 -6.594 1 98.75 61 VAL B C 1
ATOM 2241 O O . VAL B 1 61 ? 16.375 -3.445 -7.125 1 98.75 61 VAL B O 1
ATOM 2244 N N . LEU B 1 62 ? 14.719 -1.962 -7.297 1 98.88 62 LEU B N 1
ATOM 2245 C CA . LEU B 1 62 ? 15 -1.637 -8.688 1 98.88 62 LEU B CA 1
ATOM 2246 C C . LEU B 1 62 ? 15.789 -0.333 -8.797 1 98.88 62 LEU B C 1
ATOM 2248 O O . LEU B 1 62 ? 15.359 0.698 -8.273 1 98.88 62 LEU B O 1
ATOM 2252 N N . ILE B 1 63 ? 16.906 -0.417 -9.398 1 98.56 63 ILE B N 1
ATOM 2253 C CA . ILE B 1 63 ? 17.719 0.764 -9.633 1 98.56 63 ILE B CA 1
ATOM 2254 C C . ILE B 1 63 ? 17.688 1.134 -11.109 1 98.56 63 ILE B C 1
ATOM 2256 O O . ILE B 1 63 ? 18.031 0.321 -11.969 1 98.56 63 ILE B O 1
ATOM 2260 N N . HIS B 1 64 ? 17.172 2.256 -11.453 1 98.25 64 HIS B N 1
ATOM 2261 C CA . HIS B 1 64 ? 17.094 2.814 -12.797 1 98.25 64 HIS B CA 1
ATOM 2262 C C . HIS B 1 64 ? 17.812 4.152 -12.891 1 98.25 64 HIS B C 1
ATOM 2264 O O . HIS B 1 64 ? 17.219 5.203 -12.633 1 98.25 64 HIS B O 1
ATOM 2270 N N . GLY B 1 65 ? 19.078 4.109 -13.344 1 95.5 65 GLY B N 1
ATOM 2271 C CA . GLY B 1 65 ? 19.906 5.301 -13.242 1 95.5 65 GLY B CA 1
ATOM 2272 C C . GLY B 1 65 ? 20.109 5.762 -11.812 1 95.5 65 GLY B C 1
ATOM 2273 O O . GLY B 1 65 ? 20.625 5.004 -10.977 1 95.5 65 GLY B O 1
ATOM 2274 N N . ASP B 1 66 ? 19.688 6.879 -11.469 1 93.38 66 ASP B N 1
ATOM 2275 C CA . ASP B 1 66 ? 19.875 7.434 -10.133 1 93.38 66 ASP B CA 1
ATOM 2276 C C . ASP B 1 66 ? 18.641 7.223 -9.273 1 93.38 66 ASP B C 1
ATOM 2278 O O . ASP B 1 66 ? 18.594 7.672 -8.125 1 93.38 66 ASP B O 1
ATOM 2282 N N . VAL B 1 67 ? 17.719 6.488 -9.82 1 96.19 67 VAL B N 1
ATOM 2283 C CA . VAL B 1 67 ? 16.469 6.27 -9.117 1 96.19 67 VAL B CA 1
ATOM 2284 C C . VAL B 1 67 ? 16.453 4.879 -8.492 1 96.19 67 VAL B C 1
ATOM 2286 O O . VAL B 1 67 ? 16.734 3.885 -9.164 1 96.19 67 VAL B O 1
ATOM 2289 N N . SER B 1 68 ? 16.219 4.824 -7.23 1 98.06 68 SER B N 1
ATOM 2290 C CA . SER B 1 68 ? 15.992 3.566 -6.523 1 98.06 68 SER B CA 1
ATOM 2291 C C . SER B 1 68 ? 14.523 3.406 -6.137 1 98.06 68 SER B C 1
ATOM 2293 O O . SER B 1 68 ? 13.945 4.285 -5.492 1 98.06 68 SER B O 1
ATOM 2295 N N . VAL B 1 69 ? 13.969 2.359 -6.586 1 98.75 69 VAL B N 1
ATOM 2296 C CA . VAL B 1 69 ? 12.57 2.088 -6.277 1 98.75 69 VAL B CA 1
ATOM 2297 C C . VAL B 1 69 ? 12.469 0.855 -5.383 1 98.75 69 VAL B C 1
ATOM 2299 O O . VAL B 1 69 ? 12.984 -0.212 -5.723 1 98.75 69 VAL B O 1
ATOM 2302 N N . CYS B 1 70 ? 11.773 1.071 -4.246 1 98.44 70 CYS B N 1
ATOM 2303 C CA . CYS B 1 70 ? 11.625 -0.007 -3.275 1 98.44 70 CYS B CA 1
ATOM 2304 C C . CYS B 1 70 ? 10.164 -0.424 -3.145 1 98.44 70 CYS B C 1
ATOM 2306 O O . CYS B 1 70 ? 9.273 0.282 -3.611 1 98.44 70 CYS B O 1
ATOM 2308 N N . GLU B 1 71 ? 10 -1.582 -2.467 1 97.81 71 GLU B N 1
ATOM 2309 C CA . GLU B 1 71 ? 8.711 -2.242 -2.305 1 97.81 71 GLU B CA 1
ATOM 2310 C C . GLU B 1 71 ? 8.227 -2.844 -3.621 1 97.81 71 GLU B C 1
ATOM 2312 O O . GLU B 1 71 ? 8.039 -2.127 -4.605 1 97.81 71 GLU B O 1
ATOM 2317 N N . SER B 1 72 ? 7.965 -4.078 -3.65 1 98.62 72 SER B N 1
ATOM 2318 C CA . SER B 1 72 ? 7.785 -4.855 -4.875 1 98.62 72 SER B CA 1
ATOM 2319 C C . SER B 1 72 ? 6.594 -4.348 -5.68 1 98.62 72 SER B C 1
ATOM 2321 O O . SER B 1 72 ? 6.676 -4.227 -6.902 1 98.62 72 SER B O 1
ATOM 2323 N N . LEU B 1 73 ? 5.461 -3.992 -5.008 1 98.69 73 LEU B N 1
ATOM 2324 C CA . LEU B 1 73 ? 4.289 -3.525 -5.742 1 98.69 73 LEU B CA 1
ATOM 2325 C C . LEU B 1 73 ? 4.535 -2.141 -6.332 1 98.69 73 LEU B C 1
ATOM 2327 O O . LEU B 1 73 ? 4.027 -1.822 -7.41 1 98.69 73 LEU B O 1
ATOM 2331 N N . ASN B 1 74 ? 5.285 -1.318 -5.594 1 98.81 74 ASN B N 1
ATOM 2332 C CA . ASN B 1 74 ? 5.703 -0.027 -6.129 1 98.81 74 ASN B CA 1
ATOM 2333 C C . ASN B 1 74 ? 6.625 -0.192 -7.332 1 98.81 74 ASN B C 1
ATOM 2335 O O . ASN B 1 74 ? 6.504 0.536 -8.32 1 98.81 74 ASN B O 1
ATOM 2339 N N . ILE B 1 75 ? 7.496 -1.165 -7.277 1 98.88 75 ILE B N 1
ATOM 2340 C CA . ILE B 1 75 ? 8.414 -1.461 -8.367 1 98.88 75 ILE B CA 1
ATOM 2341 C C . ILE B 1 75 ? 7.625 -1.856 -9.617 1 98.88 75 ILE B C 1
ATOM 2343 O O . ILE B 1 75 ? 7.91 -1.381 -10.719 1 98.88 75 ILE B O 1
ATOM 2347 N N . VAL B 1 76 ? 6.633 -2.695 -9.438 1 98.88 76 VAL B N 1
ATOM 2348 C CA . VAL B 1 76 ? 5.836 -3.16 -10.57 1 98.88 76 VAL B CA 1
ATOM 2349 C C . VAL B 1 76 ? 5.141 -1.976 -11.234 1 98.88 76 VAL B C 1
ATOM 2351 O O . VAL B 1 76 ? 5.145 -1.858 -12.461 1 98.88 76 VAL B O 1
ATOM 2354 N N . GLN B 1 77 ? 4.555 -1.127 -10.414 1 98.81 77 GLN B N 1
ATOM 2355 C CA . GLN B 1 77 ? 3.895 0.048 -10.969 1 98.81 77 GLN B CA 1
ATOM 2356 C C . GLN B 1 77 ? 4.895 0.964 -11.672 1 98.81 77 GLN B C 1
ATOM 2358 O O . GLN B 1 77 ? 4.621 1.479 -12.758 1 98.81 77 GLN B O 1
ATOM 2363 N N . TYR B 1 78 ? 6.039 1.158 -11.109 1 98.81 78 TYR B N 1
ATOM 2364 C CA . TYR B 1 78 ? 7.082 1.995 -11.695 1 98.81 78 TYR B CA 1
ATOM 2365 C C . TYR B 1 78 ? 7.5 1.467 -13.062 1 98.81 78 TYR B C 1
ATOM 2367 O O . TYR B 1 78 ? 7.652 2.238 -14.016 1 98.81 78 TYR B O 1
ATOM 2375 N N . ILE B 1 79 ? 7.68 0.171 -13.133 1 98.75 79 ILE B N 1
ATOM 2376 C CA . ILE B 1 79 ? 8.102 -0.456 -14.383 1 98.75 79 ILE B CA 1
ATOM 2377 C C . ILE B 1 79 ? 7.059 -0.189 -15.469 1 98.75 79 ILE B C 1
ATOM 2379 O O . ILE B 1 79 ? 7.402 0.228 -16.578 1 98.75 79 ILE B O 1
ATOM 2383 N N . ASP B 1 80 ? 5.852 -0.379 -15.133 1 98.5 80 ASP B N 1
ATOM 2384 C CA . ASP B 1 80 ? 4.797 -0.163 -16.109 1 98.5 80 ASP B CA 1
ATOM 2385 C C . ASP B 1 80 ? 4.746 1.298 -16.562 1 98.5 80 ASP B C 1
ATOM 2387 O O . ASP B 1 80 ? 4.523 1.59 -17.734 1 98.5 80 ASP B O 1
ATOM 2391 N N . GLU B 1 81 ? 4.922 2.186 -15.641 1 97.88 81 GLU B N 1
ATOM 2392 C CA . GLU B 1 81 ? 4.824 3.619 -15.898 1 97.88 81 GLU B CA 1
ATOM 2393 C C . GLU B 1 81 ? 6.059 4.133 -16.641 1 97.88 81 GLU B C 1
ATOM 2395 O O . GLU B 1 81 ? 5.965 5.074 -17.438 1 97.88 81 GLU B O 1
ATOM 2400 N N . SER B 1 82 ? 7.199 3.537 -16.438 1 97.88 82 SER B N 1
ATOM 2401 C CA . SER B 1 82 ? 8.453 3.977 -17.047 1 97.88 82 SER B CA 1
ATOM 2402 C C . SER B 1 82 ? 8.609 3.398 -18.453 1 97.88 82 SER B C 1
ATOM 2404 O O . SER B 1 82 ? 9.281 3.988 -19.297 1 97.88 82 SER B O 1
ATOM 2406 N N . TRP B 1 83 ? 8.07 2.293 -18.672 1 97.5 83 TRP B N 1
ATOM 2407 C CA . TRP B 1 83 ? 8.031 1.647 -19.984 1 97.5 83 TRP B CA 1
ATOM 2408 C C . TRP B 1 83 ? 6.598 1.38 -20.422 1 97.5 83 TRP B C 1
ATOM 2410 O O . TRP B 1 83 ? 6.137 0.237 -20.391 1 97.5 83 TRP B O 1
ATOM 2420 N N . PRO B 1 84 ? 5.957 2.416 -20.969 1 94.88 84 PRO B N 1
ATOM 2421 C CA . PRO B 1 84 ? 4.508 2.383 -21.172 1 94.88 84 PRO B CA 1
ATOM 2422 C C . PRO B 1 84 ? 4.094 1.572 -22.391 1 94.88 84 PRO B C 1
ATOM 2424 O O . PRO B 1 84 ? 2.9 1.388 -22.641 1 94.88 84 PRO B O 1
ATOM 2427 N N . SER B 1 85 ? 4.965 1.062 -23.094 1 93.44 85 SER B N 1
ATOM 2428 C CA . SER B 1 85 ? 4.613 0.254 -24.266 1 93.44 85 SER B CA 1
ATOM 2429 C C . SER B 1 85 ? 3.85 -1.001 -23.859 1 93.44 85 SER B C 1
ATOM 2431 O O . SER B 1 85 ? 3.883 -1.404 -22.688 1 93.44 85 SER B O 1
ATOM 2433 N N . ASP B 1 86 ? 3.227 -1.56 -24.75 1 93.5 86 ASP B N 1
ATOM 2434 C CA . ASP B 1 86 ? 2.457 -2.77 -24.484 1 93.5 86 ASP B CA 1
ATOM 2435 C C . ASP B 1 86 ? 3.371 -3.92 -24.062 1 93.5 86 ASP B C 1
ATOM 2437 O O . ASP B 1 86 ? 4.535 -3.975 -24.469 1 93.5 86 ASP B O 1
ATOM 2441 N N . PRO B 1 87 ? 2.771 -4.77 -23.312 1 95.25 87 PRO B N 1
ATOM 2442 C CA . PRO B 1 87 ? 1.44 -4.82 -22.703 1 95.25 87 PRO B CA 1
ATOM 2443 C C . PRO B 1 87 ? 1.331 -3.951 -21.453 1 95.25 87 PRO B C 1
ATOM 2445 O O . PRO B 1 87 ? 2.312 -3.785 -20.719 1 95.25 87 PRO B O 1
ATOM 2448 N N . SER B 1 88 ? 0.186 -3.412 -21.203 1 95.5 88 SER B N 1
ATOM 2449 C CA . SER B 1 88 ? -0.057 -2.68 -19.953 1 95.5 88 SER B CA 1
ATOM 2450 C C . SER B 1 88 ? -0.242 -3.631 -18.781 1 95.5 88 SER B C 1
ATOM 2452 O O . SER B 1 88 ? -1.029 -4.578 -18.859 1 95.5 88 SER B O 1
ATOM 2454 N N . ILE B 1 89 ? 0.472 -3.381 -17.797 1 98 89 ILE B N 1
ATOM 2455 C CA . ILE B 1 89 ? 0.35 -4.188 -16.594 1 98 89 ILE B CA 1
ATOM 2456 C C . ILE B 1 89 ? -0.801 -3.664 -15.734 1 98 89 ILE B C 1
ATOM 2458 O O . ILE B 1 89 ? -1.624 -4.441 -15.25 1 98 89 ILE B O 1
ATOM 2462 N N . LEU B 1 90 ? -0.844 -2.365 -15.594 1 97.5 90 LEU B N 1
ATOM 2463 C CA . LEU B 1 90 ? -1.935 -1.741 -14.852 1 97.5 90 LEU B CA 1
ATOM 2464 C C . LEU B 1 90 ? -3.191 -1.646 -15.711 1 97.5 90 LEU B C 1
ATOM 2466 O O . LEU B 1 90 ? -3.113 -1.337 -16.906 1 97.5 90 LEU B O 1
ATOM 2470 N N . PRO B 1 91 ? -4.336 -1.931 -15.062 1 96 91 PRO B N 1
ATOM 2471 C CA . PRO B 1 91 ? -5.582 -1.701 -15.805 1 96 91 PRO B CA 1
ATOM 2472 C C . PRO B 1 91 ? -5.73 -0.256 -16.281 1 96 91 PRO B C 1
ATOM 2474 O 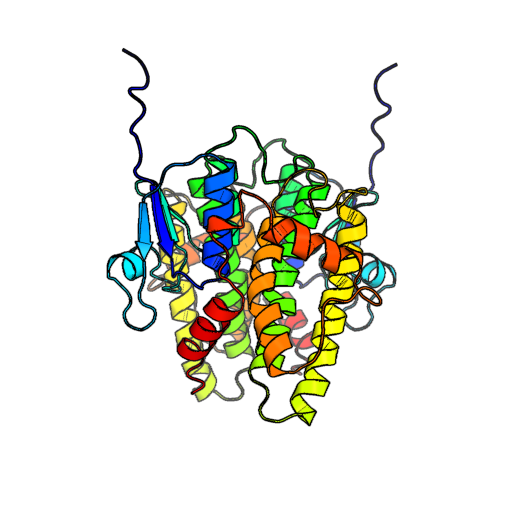O . PRO B 1 91 ? -5.211 0.662 -15.633 1 96 91 PRO B O 1
ATOM 2477 N N . SER B 1 92 ? -6.457 -0.068 -17.359 1 93.56 92 SER B N 1
ATOM 2478 C CA . SER B 1 92 ? -6.605 1.26 -17.938 1 93.56 92 SER B CA 1
ATOM 2479 C C . SER B 1 92 ? -7.688 2.061 -17.219 1 93.56 92 SER B C 1
ATOM 2481 O O . SER B 1 92 ? -7.555 3.273 -17.047 1 93.56 92 SER B O 1
ATOM 2483 N N . HIS B 1 93 ? -8.734 1.412 -16.812 1 95.25 93 HIS B N 1
ATOM 2484 C CA . HIS B 1 93 ? -9.836 2.115 -16.172 1 95.25 93 HIS B CA 1
ATOM 2485 C C . HIS B 1 93 ? -9.578 2.301 -14.688 1 95.25 93 HIS B C 1
ATOM 2487 O O . HIS B 1 93 ? -9.156 1.366 -14.008 1 95.25 93 HIS B O 1
ATOM 2493 N N . PRO B 1 94 ? -9.914 3.451 -14.18 1 97.5 94 PRO B N 1
ATOM 2494 C CA . PRO B 1 94 ? -9.648 3.742 -12.773 1 97.5 94 PRO B CA 1
ATOM 2495 C C . PRO B 1 94 ? -10.297 2.734 -11.828 1 97.5 94 PRO B C 1
ATOM 2497 O O . PRO B 1 94 ? -9.695 2.344 -10.82 1 97.5 94 PRO B O 1
ATOM 2500 N N . SER B 1 95 ? -11.484 2.297 -12.133 1 97.38 95 SER B N 1
ATOM 2501 C CA . SER B 1 95 ? -12.18 1.359 -11.266 1 97.38 95 SER B CA 1
ATOM 2502 C C . SER B 1 95 ? -11.445 0.026 -11.18 1 97.38 95 SER B C 1
ATOM 2504 O O . SER B 1 95 ? -11.305 -0.547 -10.102 1 97.38 95 SER B O 1
ATOM 2506 N N . ASP B 1 96 ? -10.953 -0.463 -12.32 1 96.75 96 ASP B N 1
ATOM 2507 C CA . ASP B 1 96 ? -10.211 -1.722 -12.344 1 96.75 96 ASP B CA 1
ATOM 2508 C C . ASP B 1 96 ? -8.859 -1.58 -11.648 1 96.75 96 ASP B C 1
ATOM 2510 O O . ASP B 1 96 ? -8.391 -2.516 -11 1 96.75 96 ASP B O 1
ATOM 2514 N N . ARG B 1 97 ? -8.258 -0.406 -11.812 1 97.44 97 ARG B N 1
ATOM 2515 C CA . ARG B 1 97 ? -6.992 -0.135 -11.141 1 97.44 97 ARG B CA 1
ATOM 2516 C C . ARG B 1 97 ? -7.16 -0.131 -9.625 1 97.44 97 ARG B C 1
ATOM 2518 O O . ARG B 1 97 ? -6.352 -0.718 -8.906 1 97.44 97 ARG B O 1
ATOM 2525 N N . ALA B 1 98 ? -8.211 0.52 -9.195 1 98.38 98 ALA B N 1
ATOM 2526 C CA . ALA B 1 98 ? -8.492 0.578 -7.766 1 98.38 98 ALA B CA 1
ATOM 2527 C C . ALA B 1 98 ? -8.781 -0.812 -7.207 1 98.38 98 ALA B C 1
ATOM 2529 O O . ALA B 1 98 ? -8.344 -1.149 -6.105 1 98.38 98 ALA B O 1
ATOM 2530 N N . PHE B 1 99 ? -9.492 -1.549 -7.992 1 98.19 99 PHE B N 1
ATOM 2531 C CA . PHE B 1 99 ? -9.797 -2.924 -7.617 1 98.19 99 PHE B CA 1
ATOM 2532 C C . PHE B 1 99 ? -8.523 -3.738 -7.461 1 98.19 99 PHE B C 1
ATOM 2534 O O . PHE B 1 99 ? -8.328 -4.414 -6.445 1 98.19 99 PHE B O 1
ATOM 2541 N N . ALA B 1 100 ? -7.688 -3.627 -8.406 1 98.19 100 ALA B N 1
ATOM 2542 C CA . ALA B 1 100 ? -6.434 -4.375 -8.383 1 98.19 100 ALA B CA 1
ATOM 2543 C C . ALA B 1 100 ? -5.562 -3.953 -7.203 1 98.19 100 ALA B C 1
ATOM 2545 O O . ALA B 1 100 ? -4.969 -4.797 -6.531 1 98.19 100 ALA B O 1
ATOM 2546 N N . ARG B 1 101 ? -5.488 -2.654 -6.961 1 98.38 101 ARG B N 1
ATOM 2547 C CA . ARG B 1 101 ? -4.676 -2.15 -5.859 1 98.38 101 ARG B CA 1
ATOM 2548 C C . ARG B 1 101 ? -5.211 -2.641 -4.516 1 98.38 101 ARG B C 1
ATOM 2550 O O . ARG B 1 101 ? -4.434 -2.988 -3.623 1 98.38 101 ARG B O 1
ATOM 2557 N N . PHE B 1 102 ? -6.508 -2.684 -4.391 1 98.56 102 PHE B N 1
ATOM 2558 C CA . PHE B 1 102 ? -7.113 -3.141 -3.145 1 98.56 102 PHE B CA 1
ATOM 2559 C C . PHE B 1 102 ? -6.715 -4.578 -2.844 1 98.56 102 PHE B C 1
ATOM 2561 O O . PHE B 1 102 ? -6.227 -4.879 -1.753 1 98.56 102 PHE B O 1
ATOM 2568 N N . TRP B 1 103 ? -6.852 -5.391 -3.768 1 98.56 103 TRP B N 1
ATOM 2569 C CA . TRP B 1 103 ? -6.609 -6.812 -3.537 1 98.56 103 TRP B CA 1
ATOM 2570 C C . TRP B 1 103 ? -5.117 -7.105 -3.457 1 98.56 103 TRP B C 1
ATOM 2572 O O . TRP B 1 103 ? -4.691 -8.016 -2.742 1 98.56 103 TRP B O 1
ATOM 2582 N N . ALA B 1 104 ? -4.32 -6.32 -4.199 1 98.38 104 ALA B N 1
ATOM 2583 C CA . ALA B 1 104 ? -2.873 -6.434 -4.035 1 98.38 104 ALA B CA 1
ATOM 2584 C C . ALA B 1 104 ? -2.459 -6.156 -2.594 1 98.38 104 ALA B C 1
ATOM 2586 O O . ALA B 1 104 ? -1.628 -6.871 -2.029 1 98.38 104 ALA B O 1
ATOM 2587 N N . HIS B 1 105 ? -3.023 -5.156 -2.066 1 97 105 HIS B N 1
ATOM 2588 C CA . HIS B 1 105 ? -2.734 -4.816 -0.677 1 97 105 HIS B CA 1
ATOM 2589 C C . HIS B 1 105 ? -3.273 -5.879 0.274 1 97 105 HIS B C 1
ATOM 2591 O O . HIS B 1 105 ? -2.668 -6.152 1.313 1 97 105 HIS B O 1
ATOM 2597 N N . PHE B 1 106 ? -4.465 -6.418 -0.049 1 98.12 106 PHE B N 1
ATOM 2598 C CA . PHE B 1 106 ? -5.035 -7.52 0.722 1 98.12 106 PHE B CA 1
ATOM 2599 C C . PHE B 1 106 ? -4.078 -8.703 0.765 1 98.12 106 PHE B C 1
ATOM 2601 O O . PHE B 1 106 ? -3.879 -9.312 1.819 1 98.12 106 PHE B O 1
ATOM 2608 N N . VAL B 1 107 ? -3.469 -9.008 -0.336 1 98 107 VAL B N 1
ATOM 2609 C CA . VAL B 1 107 ? -2.514 -10.109 -0.439 1 98 107 VAL B CA 1
ATOM 2610 C C . VAL B 1 107 ? -1.298 -9.82 0.438 1 98 107 VAL B C 1
ATOM 2612 O O . VAL B 1 107 ? -0.884 -10.664 1.233 1 98 107 VAL B O 1
ATOM 2615 N N . ASP B 1 108 ? -0.739 -8.617 0.35 1 96.75 108 ASP B N 1
ATOM 2616 C CA . ASP B 1 108 ? 0.477 -8.25 1.069 1 96.75 108 ASP B CA 1
ATOM 2617 C C . ASP B 1 108 ? 0.221 -8.156 2.572 1 96.75 108 ASP B C 1
ATOM 2619 O O . ASP B 1 108 ? 1.152 -8.258 3.373 1 96.75 108 ASP B O 1
ATOM 2623 N N . GLY B 1 109 ? -1.007 -7.914 2.879 1 95.19 109 GLY B N 1
ATOM 2624 C CA . GLY B 1 109 ? -1.376 -7.828 4.285 1 95.19 109 GLY B CA 1
ATOM 2625 C C . GLY B 1 109 ? -1.926 -9.125 4.84 1 95.19 109 GLY B C 1
ATOM 2626 O O . GLY B 1 109 ? -1.164 -10.008 5.246 1 95.19 109 GLY B O 1
ATOM 2627 N N . LYS B 1 110 ? -3.164 -9.32 4.652 1 95.31 110 LYS B N 1
ATOM 2628 C CA . LYS B 1 110 ? -3.912 -10.383 5.309 1 95.31 110 LYS B CA 1
ATOM 2629 C C . LYS B 1 110 ? -3.438 -11.758 4.84 1 95.31 110 LYS B C 1
ATOM 2631 O O . LYS B 1 110 ? -3.264 -12.672 5.648 1 95.31 110 LYS B O 1
ATOM 2636 N N . CYS B 1 111 ? -3.244 -11.938 3.576 1 96.88 111 CYS B N 1
ATOM 2637 C CA . CYS B 1 111 ? -2.885 -13.25 3.068 1 96.88 111 CYS B CA 1
ATOM 2638 C C . CYS B 1 111 ? -1.499 -13.664 3.551 1 96.88 111 CYS B C 1
ATOM 2640 O O . CYS B 1 111 ? -1.312 -14.781 4.035 1 96.88 111 CYS B O 1
ATOM 2642 N N . PHE B 1 112 ? -0.517 -12.805 3.445 1 96.12 112 PHE B N 1
ATOM 2643 C CA . PHE B 1 112 ? 0.831 -13.156 3.875 1 96.12 112 PHE B CA 1
ATOM 2644 C C . PHE B 1 112 ? 0.887 -13.336 5.387 1 96.12 112 PHE B C 1
ATOM 2646 O O . PHE B 1 112 ? 1.64 -14.172 5.895 1 96.12 112 PHE B O 1
ATOM 2653 N N . GLU B 1 113 ? 0.089 -12.523 6.078 1 94.62 113 GLU B N 1
ATOM 2654 C CA . GLU B 1 113 ? 0.005 -12.711 7.523 1 94.62 113 GLU B CA 1
ATOM 2655 C C . GLU B 1 113 ? -0.471 -14.117 7.875 1 94.62 113 GLU B C 1
ATOM 2657 O O . GLU B 1 113 ? 0.096 -14.766 8.758 1 94.62 113 GLU B O 1
ATOM 2662 N N . THR B 1 114 ? -1.489 -14.57 7.262 1 94.81 114 THR B N 1
ATOM 2663 C CA . THR B 1 114 ? -2.066 -15.875 7.566 1 94.81 114 THR B CA 1
ATOM 2664 C C . THR B 1 114 ? -1.149 -17 7.086 1 94.81 114 THR B C 1
ATOM 2666 O O . THR B 1 114 ? -1.035 -18.031 7.738 1 94.81 114 THR B O 1
ATOM 2669 N N . ILE B 1 115 ? -0.475 -16.828 5.965 1 94.25 115 ILE B N 1
ATOM 2670 C CA . ILE B 1 115 ? 0.496 -17.797 5.477 1 94.25 115 ILE B CA 1
ATOM 2671 C C . ILE B 1 115 ? 1.63 -17.953 6.488 1 94.25 115 ILE B C 1
ATOM 2673 O O . ILE B 1 115 ? 1.997 -19.062 6.859 1 94.25 115 ILE B O 1
ATOM 2677 N N . ASN B 1 116 ? 2.172 -16.828 6.949 1 91.25 116 ASN B N 1
ATOM 2678 C CA . ASN B 1 116 ? 3.25 -16.844 7.934 1 91.25 116 ASN B CA 1
ATOM 2679 C C . ASN B 1 116 ? 2.805 -17.5 9.242 1 91.25 116 ASN B C 1
ATOM 2681 O O . ASN B 1 116 ? 3.588 -18.188 9.898 1 91.25 116 ASN B O 1
ATOM 2685 N N . ALA B 1 117 ? 1.567 -17.203 9.586 1 91.5 117 ALA B N 1
ATOM 2686 C CA . ALA B 1 117 ? 1.033 -17.781 10.82 1 91.5 117 ALA B CA 1
ATOM 2687 C C . ALA B 1 117 ? 0.971 -19.297 10.719 1 91.5 117 ALA B C 1
ATOM 2689 O O . ALA B 1 117 ? 1.331 -20 11.672 1 91.5 117 ALA B O 1
ATOM 2690 N N . VAL B 1 118 ? 0.549 -19.828 9.648 1 91.06 118 VAL B N 1
ATOM 2691 C CA . VAL B 1 118 ? 0.47 -21.266 9.453 1 91.06 118 VAL B CA 1
ATOM 2692 C C . VAL B 1 118 ? 1.877 -21.859 9.414 1 91.06 118 VAL B C 1
ATOM 2694 O O . VAL B 1 118 ? 2.146 -22.875 10.055 1 91.06 118 VAL B O 1
ATOM 2697 N N . ALA B 1 119 ? 2.764 -21.25 8.711 1 86.25 119 ALA B N 1
ATOM 2698 C CA . ALA B 1 119 ? 4.137 -21.719 8.562 1 86.25 119 ALA B CA 1
ATOM 2699 C C . ALA B 1 119 ? 4.859 -21.734 9.906 1 86.25 119 ALA B C 1
ATOM 2701 O O . ALA B 1 119 ? 5.703 -22.594 10.164 1 86.25 119 ALA B O 1
ATOM 2702 N N . GLY B 1 120 ? 4.555 -20.828 10.75 1 85.12 120 GLY B N 1
ATOM 2703 C CA . GLY B 1 120 ? 5.258 -20.672 12.016 1 85.12 120 GLY B CA 1
ATOM 2704 C C . GLY B 1 120 ? 4.605 -21.438 13.148 1 85.12 120 GLY B C 1
ATOM 2705 O O . GLY B 1 120 ? 5.121 -21.453 14.273 1 85.12 120 GLY B O 1
ATOM 2706 N N . ALA B 1 121 ? 3.48 -21.969 12.867 1 85.56 121 ALA B N 1
ATOM 2707 C CA . ALA B 1 121 ? 2.758 -22.672 13.922 1 85.56 121 ALA B CA 1
ATOM 2708 C C . ALA B 1 121 ? 3.588 -23.828 14.477 1 85.56 121 ALA B C 1
ATOM 2710 O O . ALA B 1 121 ? 4.219 -24.562 13.719 1 85.56 121 ALA B O 1
ATOM 2711 N N . LYS B 1 122 ? 3.549 -23.906 15.859 1 80.94 122 LYS B N 1
ATOM 2712 C CA . LYS B 1 122 ? 4.414 -24.844 16.578 1 80.94 122 LYS B CA 1
ATOM 2713 C C . LYS B 1 122 ? 3.766 -26.219 16.688 1 80.94 122 LYS B C 1
ATOM 2715 O O . LYS B 1 122 ? 4.461 -27.234 16.812 1 80.94 122 LYS B O 1
ATOM 2720 N N . ASP B 1 123 ? 2.521 -26.25 16.797 1 83.12 123 ASP B N 1
ATOM 2721 C CA . ASP B 1 123 ? 1.874 -27.547 16.891 1 83.12 123 ASP B CA 1
ATOM 2722 C C . ASP B 1 123 ? 0.684 -27.641 15.93 1 83.12 123 ASP B C 1
ATOM 2724 O O . ASP B 1 123 ? 0.234 -26.625 15.406 1 83.12 123 ASP B O 1
ATOM 2728 N N . ASN B 1 124 ? 0.259 -28.844 15.75 1 79.12 124 ASN B N 1
ATOM 2729 C CA . ASN B 1 124 ? -0.728 -29.188 14.727 1 79.12 124 ASN B CA 1
ATOM 2730 C C . ASN B 1 124 ? -2.08 -28.547 15.023 1 79.12 124 ASN B C 1
ATOM 2732 O O . ASN B 1 124 ? -2.783 -28.109 14.109 1 79.12 124 ASN B O 1
ATOM 2736 N N . ASP B 1 125 ? -2.393 -28.469 16.25 1 81.81 125 ASP B N 1
ATOM 2737 C CA . ASP B 1 125 ? -3.68 -27.875 16.609 1 81.81 125 ASP B CA 1
ATOM 2738 C C . ASP B 1 125 ? -3.715 -26.391 16.281 1 81.81 125 ASP B C 1
ATOM 2740 O O . ASP B 1 125 ? -4.695 -25.891 15.711 1 81.81 125 ASP B O 1
ATOM 2744 N N . VAL B 1 126 ? -2.625 -25.781 16.594 1 81.69 126 VAL B N 1
ATOM 2745 C CA . VAL B 1 126 ? -2.51 -24.359 16.312 1 81.69 126 VAL B CA 1
ATOM 2746 C C . VAL B 1 126 ? -2.461 -24.141 14.797 1 81.69 126 VAL B C 1
ATOM 2748 O O . VAL B 1 126 ? -3.111 -23.234 14.273 1 81.69 126 VAL B O 1
ATOM 2751 N N . ARG B 1 127 ? -1.841 -24.984 14.156 1 85 127 ARG B N 1
ATOM 2752 C CA . ARG B 1 127 ? -1.699 -24.891 12.711 1 85 127 ARG B CA 1
ATOM 2753 C C . ARG B 1 127 ? -3.053 -25 12.016 1 85 127 ARG B C 1
ATOM 2755 O O . ARG B 1 127 ? -3.35 -24.25 11.094 1 85 127 ARG B O 1
ATOM 2762 N N . MET B 1 128 ? -3.84 -25.922 12.523 1 82.12 128 MET B N 1
ATOM 2763 C CA . MET B 1 128 ? -5.16 -26.125 11.938 1 82.12 128 MET B CA 1
ATOM 2764 C C . MET B 1 128 ? -6.055 -24.906 12.164 1 82.12 128 MET B C 1
ATOM 2766 O O . MET B 1 128 ? -6.832 -24.531 11.289 1 82.12 128 MET B O 1
ATOM 2770 N N . ALA B 1 129 ? -5.91 -24.375 13.312 1 82.5 129 ALA B N 1
ATOM 2771 C CA . ALA B 1 129 ? -6.691 -23.188 13.609 1 82.5 129 ALA B CA 1
ATOM 2772 C C . ALA B 1 129 ? -6.297 -22.031 12.695 1 82.5 129 ALA B C 1
ATOM 2774 O O . ALA B 1 129 ? -7.156 -21.312 12.188 1 82.5 129 ALA B O 1
ATOM 2775 N N . MET B 1 130 ? -5.066 -21.906 12.469 1 87.75 130 MET B N 1
ATOM 2776 C CA . MET B 1 130 ? -4.562 -20.828 11.617 1 87.75 130 MET B CA 1
ATOM 2777 C C . MET B 1 130 ? -4.906 -21.094 10.156 1 87.75 130 MET B C 1
ATOM 2779 O O . MET B 1 130 ? -5.105 -20.156 9.383 1 87.75 130 MET B O 1
ATOM 2783 N N . ALA B 1 131 ? -5.039 -22.312 9.859 1 90.25 131 ALA B N 1
ATOM 2784 C CA . ALA B 1 131 ? -5.363 -22.734 8.5 1 90.25 131 ALA B CA 1
ATOM 2785 C C . ALA B 1 131 ? -6.746 -22.234 8.086 1 90.25 131 ALA B C 1
ATOM 2787 O O . ALA B 1 131 ? -6.973 -21.906 6.918 1 90.25 131 ALA B O 1
ATOM 2788 N N . GLY B 1 132 ? -7.609 -22.141 8.992 1 90.88 132 GLY B N 1
ATOM 2789 C CA . GLY B 1 132 ? -8.938 -21.609 8.727 1 90.88 132 GLY B CA 1
ATOM 2790 C C . GLY B 1 132 ? -8.906 -20.172 8.242 1 90.88 132 GLY B C 1
ATOM 2791 O O . GLY B 1 132 ? -9.617 -19.797 7.309 1 90.88 132 GLY B O 1
ATOM 2792 N N . ASN B 1 133 ? -8.047 -19.359 8.82 1 93.12 133 ASN B N 1
ATOM 2793 C CA . ASN B 1 133 ? -7.898 -17.969 8.422 1 93.12 133 ASN B CA 1
ATOM 2794 C C . ASN B 1 133 ? -7.352 -17.844 7 1 93.12 133 ASN B C 1
ATOM 2796 O O . ASN B 1 133 ? -7.777 -16.984 6.234 1 93.12 133 ASN B O 1
ATOM 2800 N N . LEU B 1 134 ? -6.426 -18.688 6.742 1 94.75 134 LEU B N 1
ATOM 2801 C CA . LEU B 1 134 ? -5.859 -18.688 5.398 1 94.75 134 LEU B CA 1
ATOM 2802 C C . LEU B 1 134 ? -6.906 -19.109 4.371 1 94.75 134 LEU B C 1
ATOM 2804 O O . LEU B 1 134 ? -7.008 -18.5 3.303 1 94.75 134 LEU B O 1
ATOM 2808 N N . THR B 1 135 ? -7.703 -20.062 4.715 1 94.88 135 THR B N 1
ATOM 2809 C CA . THR B 1 135 ? -8.773 -20.5 3.834 1 94.88 135 THR B CA 1
ATOM 2810 C C . THR B 1 135 ? -9.758 -19.375 3.557 1 94.88 135 THR B C 1
ATOM 2812 O O . THR B 1 135 ? -10.195 -19.188 2.42 1 94.88 135 THR B O 1
ATOM 2815 N N . ASP B 1 136 ? -10.07 -18.625 4.559 1 94.88 136 ASP B N 1
ATOM 2816 C CA . ASP B 1 136 ? -10.969 -17.484 4.402 1 94.88 136 ASP B CA 1
ATOM 2817 C C . ASP B 1 136 ? -10.375 -16.453 3.451 1 94.88 136 ASP B C 1
ATOM 2819 O O . ASP B 1 136 ? -11.086 -15.883 2.613 1 94.88 136 ASP B O 1
ATOM 2823 N N . CYS B 1 137 ? -9.117 -16.219 3.58 1 96.5 137 CYS B N 1
ATOM 2824 C CA . CYS B 1 137 ? -8.43 -15.266 2.711 1 96.5 137 CYS B CA 1
ATOM 2825 C C . CYS B 1 137 ? -8.484 -15.727 1.257 1 96.5 137 CYS B C 1
ATOM 2827 O O . CYS B 1 137 ? -8.797 -14.938 0.365 1 96.5 137 CYS B O 1
ATOM 2829 N N . LEU B 1 138 ? -8.234 -16.984 1.068 1 97.44 138 LEU B N 1
ATOM 2830 C CA . LEU B 1 138 ? -8.195 -17.516 -0.287 1 97.44 138 LEU B CA 1
ATOM 2831 C C . LEU B 1 138 ? -9.594 -17.547 -0.898 1 97.44 138 LEU B C 1
ATOM 2833 O O . LEU B 1 138 ? -9.75 -17.359 -2.107 1 97.44 138 LEU B O 1
ATOM 2837 N N . THR B 1 139 ? -10.555 -17.75 -0.078 1 97 139 THR B N 1
ATOM 2838 C CA . THR B 1 139 ? -11.938 -17.703 -0.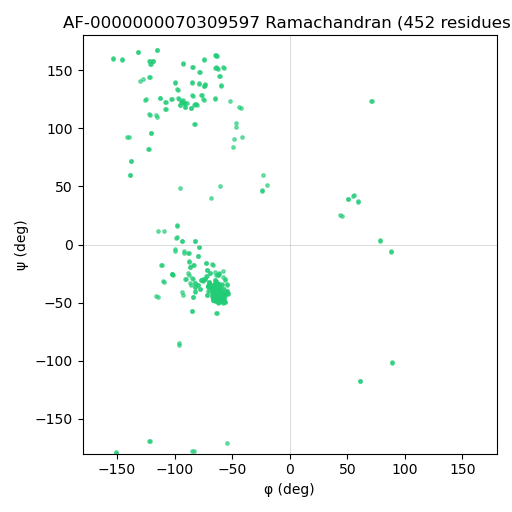543 1 97 139 THR B CA 1
ATOM 2839 C C . THR B 1 139 ? -12.297 -16.297 -1.002 1 97 139 THR B C 1
ATOM 2841 O O . THR B 1 139 ? -12.969 -16.125 -2.021 1 97 139 THR B O 1
ATOM 2844 N N . SER B 1 140 ? -11.898 -15.344 -0.261 1 97.62 140 SER B N 1
ATOM 2845 C CA . SER B 1 140 ? -12.117 -13.961 -0.665 1 97.62 140 SER B CA 1
ATOM 2846 C C . SER B 1 140 ? -11.43 -13.656 -1.989 1 97.62 140 SER B C 1
ATOM 2848 O O . SER B 1 140 ? -11.992 -12.977 -2.848 1 97.62 140 SER B O 1
ATOM 2850 N N . LEU B 1 141 ? -10.25 -14.18 -2.182 1 97.88 141 LEU B N 1
ATOM 2851 C CA . LEU B 1 141 ? -9.523 -13.969 -3.424 1 97.88 141 LEU B CA 1
ATOM 2852 C C . LEU B 1 141 ? -10.195 -14.68 -4.586 1 97.88 141 LEU B C 1
ATOM 2854 O O . LEU B 1 141 ? -10.172 -14.195 -5.719 1 97.88 141 LEU B O 1
ATOM 2858 N N . GLU B 1 142 ? -10.75 -15.844 -4.297 1 97.94 142 GLU B N 1
ATOM 2859 C CA . GLU B 1 142 ? -11.523 -16.562 -5.301 1 97.94 142 GLU B CA 1
ATOM 2860 C C . GLU B 1 142 ? -12.664 -15.703 -5.836 1 97.94 142 GLU B C 1
ATOM 2862 O O . GLU B 1 142 ? -12.906 -15.648 -7.043 1 97.94 142 GLU B O 1
ATOM 2867 N N . GLU B 1 143 ? -13.312 -15.078 -4.949 1 96.69 143 GLU B N 1
ATOM 2868 C CA . GLU B 1 143 ? -14.406 -14.188 -5.348 1 96.69 143 GLU B CA 1
ATOM 2869 C C . GLU B 1 143 ? -13.883 -13.016 -6.18 1 96.69 143 GLU B C 1
ATOM 2871 O O . GLU B 1 143 ? -14.5 -12.641 -7.176 1 96.69 143 GLU B O 1
ATOM 2876 N N . ALA B 1 144 ? -12.797 -12.469 -5.742 1 97.12 144 ALA B N 1
ATOM 2877 C CA . ALA B 1 144 ? -12.18 -11.391 -6.5 1 97.12 144 ALA B CA 1
ATOM 2878 C C . ALA B 1 144 ? -11.789 -11.852 -7.898 1 97.12 144 ALA B C 1
ATOM 2880 O O . ALA B 1 144 ? -11.938 -11.109 -8.867 1 97.12 144 ALA B O 1
ATOM 2881 N N . PHE B 1 145 ? -11.281 -13.023 -7.953 1 97.69 145 PHE B N 1
ATOM 2882 C CA . PHE B 1 145 ? -10.891 -13.602 -9.234 1 97.69 145 PHE B CA 1
ATOM 2883 C C . PHE B 1 145 ? -12.094 -13.703 -10.172 1 97.69 145 PHE B C 1
ATOM 2885 O O . PHE B 1 145 ? -12.008 -13.312 -11.336 1 97.69 145 PHE B O 1
ATOM 2892 N N . GLN B 1 146 ? -13.125 -14.156 -9.672 1 95.5 146 GLN B N 1
ATOM 2893 C CA . GLN B 1 146 ? -14.32 -14.305 -10.484 1 95.5 146 GLN B CA 1
ATOM 2894 C C . GLN B 1 146 ? -14.805 -12.953 -11.008 1 95.5 146 GLN B C 1
ATOM 2896 O O . GLN B 1 146 ? -15.297 -12.859 -12.133 1 95.5 146 GLN B O 1
ATOM 2901 N N . LYS B 1 147 ? -14.633 -11.969 -10.266 1 93.5 147 LYS B N 1
ATOM 2902 C CA . LYS B 1 147 ? -15.094 -10.633 -10.633 1 93.5 147 LYS B CA 1
ATOM 2903 C C . LYS B 1 147 ? -14.164 -9.992 -11.656 1 93.5 147 LYS B C 1
ATOM 2905 O O . LYS B 1 147 ? -14.609 -9.203 -12.5 1 93.5 147 LYS B O 1
ATOM 2910 N N . SER B 1 148 ? -12.938 -10.344 -11.586 1 93.81 148 SER B N 1
ATOM 2911 C CA . SER B 1 148 ? -11.969 -9.586 -12.375 1 93.81 148 SER B CA 1
ATOM 2912 C C . SER B 1 148 ? -11.578 -10.344 -13.641 1 93.81 148 SER B C 1
ATOM 2914 O O . SER B 1 148 ? -11.172 -9.742 -14.641 1 93.81 148 SER B O 1
ATOM 2916 N N . SER B 1 149 ? -11.68 -11.625 -13.641 1 93.25 149 SER B N 1
ATOM 2917 C CA . SER B 1 149 ? -11.141 -12.445 -14.719 1 93.25 149 SER B CA 1
ATOM 2918 C C . SER B 1 149 ? -11.977 -12.305 -15.992 1 93.25 149 SER B C 1
ATOM 2920 O O . SER B 1 149 ? -11.5 -12.609 -17.094 1 93.25 149 SER B O 1
ATOM 2922 N N . LYS B 1 150 ? -13.164 -11.914 -15.867 1 88.88 150 LYS B N 1
ATOM 2923 C CA . LYS B 1 150 ? -14.062 -11.789 -17 1 88.88 150 LYS B CA 1
ATOM 2924 C C . LYS B 1 150 ? -14.078 -13.062 -17.844 1 88.88 150 LYS B C 1
ATOM 2926 O O . LYS B 1 150 ? -13.977 -13.008 -19.078 1 88.88 150 LYS B O 1
ATOM 2931 N N . GLY B 1 151 ? -14.031 -14.234 -17.141 1 88.44 151 GLY B N 1
ATOM 2932 C CA . GLY B 1 151 ? -14.094 -15.523 -17.812 1 88.44 151 GLY B CA 1
ATOM 2933 C C . GLY B 1 151 ? -12.727 -16.031 -18.25 1 88.44 151 GLY B C 1
ATOM 2934 O O . GLY B 1 151 ? -12.617 -17.156 -18.75 1 88.44 151 GLY B O 1
ATOM 2935 N N . GLY B 1 152 ? -11.719 -15.258 -18.094 1 91.62 152 GLY B N 1
ATOM 2936 C CA . GLY B 1 152 ? -10.367 -15.68 -18.438 1 91.62 152 GLY B CA 1
ATOM 2937 C C . GLY B 1 152 ? -9.695 -16.453 -17.328 1 91.62 152 GLY B C 1
ATOM 2938 O O . GLY B 1 152 ? -10.281 -16.688 -16.266 1 91.62 152 GLY B O 1
ATOM 2939 N N . TYR B 1 153 ? -8.422 -16.812 -17.594 1 93.12 153 TYR B N 1
ATOM 2940 C CA . TYR B 1 153 ? -7.711 -17.672 -16.656 1 93.12 153 TYR B CA 1
ATOM 2941 C C . TYR B 1 153 ? -6.789 -16.859 -15.758 1 93.12 153 TYR B C 1
ATOM 2943 O O . TYR B 1 153 ? -6.137 -17.391 -14.859 1 93.12 153 TYR B O 1
ATOM 2951 N N . LEU B 1 154 ? -6.723 -15.602 -16.016 1 97.19 154 LEU B N 1
ATOM 2952 C CA . LEU B 1 154 ? -5.906 -14.703 -15.203 1 97.19 154 LEU B CA 1
ATOM 2953 C C . LEU B 1 154 ? -6.762 -13.602 -14.586 1 97.19 154 LEU B C 1
ATOM 2955 O O . LEU B 1 154 ? -7.832 -13.273 -15.102 1 97.19 154 LEU B O 1
ATOM 2959 N N . PHE B 1 155 ? -6.332 -13.031 -13.477 1 95.94 155 PHE B N 1
ATOM 2960 C CA . PHE B 1 155 ? -7.023 -11.883 -12.898 1 95.94 155 PHE B CA 1
ATOM 2961 C C . PHE B 1 155 ? -7.168 -10.766 -13.93 1 95.94 155 PHE B C 1
ATOM 2963 O O . PHE B 1 155 ? -8.188 -10.07 -13.953 1 95.94 155 PHE B O 1
ATOM 2970 N N . GLY B 1 156 ? -6.188 -10.594 -14.812 1 88.88 156 GLY B N 1
ATOM 2971 C CA . GLY B 1 156 ? -6.207 -9.578 -15.852 1 88.88 156 GLY B CA 1
ATOM 2972 C C . GLY B 1 156 ? -7.004 -9.992 -17.078 1 88.88 156 GLY B C 1
ATOM 2973 O O . GLY B 1 156 ? -7.031 -9.273 -18.078 1 88.88 156 GLY B O 1
ATOM 2974 N N . GLY B 1 157 ? -7.582 -11.102 -17 1 90.19 157 GLY B N 1
ATOM 2975 C CA . GLY B 1 157 ? -8.297 -11.633 -18.141 1 90.19 157 GLY B CA 1
ATOM 2976 C C . GLY B 1 157 ? -7.422 -12.461 -19.062 1 90.19 157 GLY B C 1
ATOM 2977 O O . GLY B 1 157 ? -7.012 -13.562 -18.719 1 90.19 157 GLY B O 1
ATOM 2978 N N . GLU B 1 158 ? -7.055 -11.797 -20.109 1 87.81 158 GLU B N 1
ATOM 2979 C CA . GLU B 1 158 ? -6.309 -12.531 -21.125 1 87.81 158 GLU B CA 1
ATOM 2980 C C . GLU B 1 158 ? -4.805 -12.453 -20.875 1 87.81 158 GLU B C 1
ATOM 2982 O O . GLU B 1 158 ? -4.062 -13.375 -21.219 1 87.81 158 GLU B O 1
ATOM 2987 N N . ASN B 1 159 ? -4.398 -11.438 -20.312 1 93.19 159 ASN B N 1
ATOM 2988 C CA . ASN B 1 159 ? -2.973 -11.227 -20.094 1 93.19 159 ASN B CA 1
ATOM 2989 C C . ASN B 1 159 ? -2.652 -11.047 -18.609 1 93.19 159 ASN B C 1
ATOM 2991 O O . ASN B 1 159 ? -3.52 -10.656 -17.828 1 93.19 159 ASN B O 1
ATOM 2995 N N . ILE B 1 160 ? -1.407 -11.297 -18.281 1 97.5 160 ILE B N 1
ATOM 2996 C CA . ILE B 1 160 ? -0.935 -11.055 -16.922 1 97.5 160 ILE B CA 1
ATOM 2997 C C . ILE B 1 160 ? -0.997 -9.555 -16.609 1 97.5 160 ILE B C 1
ATOM 2999 O O . ILE B 1 160 ? -0.498 -8.734 -17.391 1 97.5 160 ILE B O 1
ATOM 3003 N N . GLY B 1 161 ? -1.659 -9.297 -15.57 1 97.5 161 GLY B N 1
ATOM 3004 C CA . GLY B 1 161 ? -1.746 -7.918 -15.117 1 97.5 161 GLY B CA 1
ATOM 3005 C C . GLY B 1 161 ? -1.216 -7.715 -13.711 1 97.5 161 GLY B C 1
ATOM 3006 O O . GLY B 1 161 ? -0.572 -8.602 -13.156 1 97.5 161 GLY B O 1
ATOM 3007 N N . PHE B 1 162 ? -1.485 -6.551 -13.203 1 98.5 162 PHE B N 1
ATOM 3008 C CA . PHE B 1 162 ? -0.983 -6.121 -11.906 1 98.5 162 PHE B CA 1
ATOM 3009 C C . PHE B 1 162 ? -1.404 -7.094 -10.812 1 98.5 162 PHE B C 1
ATOM 3011 O O . PHE B 1 162 ? -0.584 -7.5 -9.984 1 98.5 162 PHE B O 1
ATOM 3018 N N . LEU B 1 163 ? -2.639 -7.461 -10.781 1 98.38 163 LEU B N 1
ATOM 3019 C CA . LEU B 1 163 ? -3.15 -8.312 -9.711 1 98.38 163 LEU B CA 1
ATOM 3020 C C . LEU B 1 163 ? -2.594 -9.727 -9.828 1 98.38 163 LEU B C 1
ATOM 3022 O O . LEU B 1 163 ? -2.363 -10.391 -8.82 1 98.38 163 LEU B O 1
ATOM 3026 N N . ASP B 1 164 ? -2.357 -10.195 -11.07 1 98.69 164 ASP B N 1
ATOM 3027 C CA . ASP B 1 164 ? -1.687 -11.477 -11.242 1 98.69 164 ASP B CA 1
ATOM 3028 C C . ASP B 1 164 ? -0.299 -11.461 -10.609 1 98.69 164 ASP B C 1
ATOM 3030 O O . ASP B 1 164 ? 0.079 -12.406 -9.906 1 98.69 164 ASP B O 1
ATOM 3034 N N . ILE B 1 165 ? 0.394 -10.414 -10.891 1 98.75 165 ILE B N 1
ATOM 3035 C CA . ILE B 1 165 ? 1.75 -10.281 -10.375 1 98.75 165 ILE B CA 1
ATOM 3036 C C . ILE B 1 165 ? 1.709 -10.18 -8.852 1 98.75 165 ILE B C 1
ATOM 3038 O O . ILE B 1 165 ? 2.506 -10.82 -8.156 1 98.75 165 ILE B O 1
ATOM 3042 N N . ALA B 1 166 ? 0.802 -9.414 -8.328 1 98.62 166 ALA B N 1
ATOM 3043 C CA . ALA B 1 166 ? 0.654 -9.258 -6.879 1 98.62 166 ALA B CA 1
ATOM 3044 C C . ALA B 1 166 ? 0.344 -10.594 -6.215 1 98.62 166 ALA B C 1
ATOM 3046 O O . ALA B 1 166 ? 1.012 -10.984 -5.254 1 98.62 166 ALA B O 1
ATOM 3047 N N . CYS B 1 167 ? -0.583 -11.344 -6.719 1 98.19 167 CYS B N 1
ATOM 3048 C CA . CYS B 1 167 ? -1.012 -12.625 -6.16 1 98.19 167 CYS B CA 1
ATOM 3049 C C . CYS B 1 167 ? 0.029 -13.703 -6.418 1 98.19 167 CYS B C 1
ATOM 3051 O O . CYS B 1 167 ? 0.153 -14.648 -5.637 1 98.19 167 CYS B O 1
ATOM 3053 N N . GLY B 1 168 ? 0.73 -13.531 -7.508 1 97.88 168 GLY B N 1
ATOM 3054 C CA . GLY B 1 168 ? 1.718 -14.523 -7.895 1 97.88 168 GLY B CA 1
ATOM 3055 C C . GLY B 1 168 ? 2.756 -14.789 -6.82 1 97.88 168 GLY B C 1
ATOM 3056 O O . GLY B 1 168 ? 3.287 -15.898 -6.719 1 97.88 168 GLY B O 1
ATOM 3057 N N . ALA B 1 169 ? 3.039 -13.805 -6.043 1 96.81 169 ALA B N 1
ATOM 3058 C CA . ALA B 1 169 ? 4.023 -13.914 -4.969 1 96.81 169 ALA B CA 1
ATOM 3059 C C . ALA B 1 169 ? 3.605 -14.961 -3.945 1 96.81 169 ALA B C 1
ATOM 3061 O O . ALA B 1 169 ? 4.453 -15.531 -3.248 1 96.81 169 ALA B O 1
ATOM 3062 N N . MET B 1 170 ? 2.367 -15.258 -3.809 1 96.5 170 MET B N 1
ATOM 3063 C CA . MET B 1 170 ? 1.883 -16.172 -2.775 1 96.5 170 MET B CA 1
ATOM 3064 C C . MET B 1 170 ? 2.008 -17.609 -3.225 1 96.5 170 MET B C 1
ATOM 3066 O O . MET B 1 170 ? 1.906 -18.531 -2.41 1 96.5 170 MET B O 1
ATOM 3070 N N . VAL B 1 171 ? 2.17 -17.828 -4.5 1 95.31 171 VAL B N 1
ATOM 3071 C CA . VAL B 1 171 ? 2.109 -19.188 -5.051 1 95.31 171 VAL B CA 1
ATOM 3072 C C . VAL B 1 171 ? 3.207 -20.047 -4.43 1 95.31 171 VAL B C 1
ATOM 3074 O O . VAL B 1 171 ? 2.955 -21.172 -4.012 1 95.31 171 VAL B O 1
ATOM 3077 N N . GLY B 1 172 ? 4.379 -19.531 -4.34 1 93.69 172 GLY B N 1
ATOM 3078 C CA . GLY B 1 172 ? 5.484 -20.25 -3.732 1 93.69 172 GLY B CA 1
ATOM 3079 C C . GLY B 1 172 ? 5.27 -20.547 -2.26 1 93.69 172 GLY B C 1
ATOM 3080 O O . GLY B 1 172 ? 5.203 -21.719 -1.858 1 93.69 172 GLY B O 1
ATOM 3081 N N . PRO B 1 173 ? 5.09 -19.562 -1.493 1 93.75 173 PRO B N 1
ATOM 3082 C CA . PRO B 1 173 ? 4.855 -19.734 -0.059 1 93.75 173 PRO B CA 1
ATOM 3083 C C . PRO B 1 173 ? 3.68 -20.672 0.23 1 93.75 173 PRO B C 1
ATOM 3085 O O . PRO B 1 173 ? 3.734 -21.469 1.171 1 93.75 173 PRO B O 1
ATOM 3088 N N . LEU B 1 174 ? 2.633 -20.547 -0.546 1 94.62 174 LEU B N 1
ATOM 3089 C CA . LEU B 1 174 ? 1.481 -21.422 -0.353 1 94.62 174 LEU B CA 1
ATOM 3090 C C . LEU B 1 174 ? 1.865 -22.891 -0.562 1 94.62 174 LEU B C 1
ATOM 3092 O O . LEU B 1 174 ? 1.43 -23.766 0.191 1 94.62 174 LEU B O 1
ATOM 3096 N N . SER B 1 175 ? 2.641 -23.109 -1.542 1 92 175 SER B N 1
ATOM 3097 C CA . SER B 1 175 ? 3.078 -24.484 -1.806 1 92 175 SER B CA 1
ATOM 3098 C C . SER B 1 175 ? 3.896 -25.031 -0.644 1 92 175 SER B C 1
ATOM 3100 O O . SER B 1 175 ? 3.789 -26.203 -0.306 1 92 175 SER B O 1
ATOM 3102 N N . VAL B 1 176 ? 4.656 -24.203 -0.08 1 88.56 176 VAL B N 1
ATOM 3103 C CA . VAL B 1 176 ? 5.492 -24.609 1.048 1 88.56 176 VAL B CA 1
ATOM 3104 C C . VAL B 1 176 ? 4.609 -24.969 2.24 1 88.56 176 VAL B C 1
ATOM 3106 O O . VAL B 1 176 ? 4.781 -26.031 2.848 1 88.56 176 VAL B O 1
ATOM 3109 N N . VAL B 1 177 ? 3.695 -24.125 2.502 1 90.69 177 VAL B N 1
ATOM 3110 C CA . VAL B 1 177 ? 2.844 -24.359 3.664 1 90.69 177 VAL B CA 1
ATOM 3111 C C . VAL B 1 177 ? 1.979 -25.594 3.432 1 90.69 177 VAL B C 1
ATOM 3113 O O . VAL B 1 177 ? 1.687 -26.344 4.371 1 90.69 177 VAL B O 1
ATOM 3116 N N . GLU B 1 178 ? 1.54 -25.781 2.236 1 90.44 178 GLU B N 1
ATOM 3117 C CA . GLU B 1 178 ? 0.77 -26.969 1.917 1 90.44 178 GLU B CA 1
ATOM 3118 C C . GLU B 1 178 ? 1.6 -28.234 2.131 1 90.44 178 GLU B C 1
ATOM 3120 O O . GLU B 1 178 ? 1.101 -29.234 2.662 1 90.44 178 GLU B O 1
ATOM 3125 N N . THR B 1 179 ? 2.779 -28.188 1.768 1 86.06 179 THR B N 1
ATOM 3126 C CA . THR B 1 179 ? 3.668 -29.344 1.889 1 86.06 179 THR B CA 1
ATOM 3127 C C . THR B 1 179 ? 3.912 -29.688 3.355 1 86.06 179 THR B C 1
ATOM 3129 O O . THR B 1 179 ? 3.82 -30.844 3.75 1 86.06 179 THR B O 1
ATOM 3132 N N . PHE B 1 180 ? 4.121 -28.719 4.172 1 81.88 180 PHE B N 1
ATOM 3133 C CA . PHE B 1 180 ? 4.48 -28.953 5.566 1 81.88 180 PHE B CA 1
ATOM 3134 C C . PHE B 1 180 ? 3.246 -29.297 6.395 1 81.88 180 PHE B C 1
ATOM 3136 O O . PHE B 1 180 ? 3.326 -30.078 7.344 1 81.88 180 PHE B O 1
ATOM 3143 N N . SER B 1 181 ? 2.199 -28.672 6.008 1 82.88 181 SER B N 1
ATOM 3144 C CA . SER B 1 181 ? 1 -28.875 6.812 1 82.88 181 SER B CA 1
ATOM 3145 C C . SER B 1 181 ? 0.203 -30.078 6.344 1 82.88 181 SER B C 1
ATOM 3147 O O . SER B 1 181 ? -0.627 -30.609 7.082 1 82.88 181 SER B O 1
ATOM 3149 N N . GLY B 1 182 ? 0.391 -30.422 5.059 1 83.62 182 GLY B N 1
ATOM 3150 C CA . GLY B 1 182 ? -0.4 -31.5 4.473 1 83.62 182 GLY B CA 1
ATOM 3151 C C . GLY B 1 182 ? -1.803 -31.062 4.09 1 83.62 182 GLY B C 1
ATOM 3152 O O . GLY B 1 182 ? -2.619 -31.875 3.67 1 83.62 182 GLY B O 1
ATOM 3153 N N . VAL B 1 183 ? -2.055 -29.859 4.262 1 87.56 183 VAL B N 1
ATOM 3154 C CA . VAL B 1 183 ? -3.367 -29.297 3.938 1 87.56 183 VAL B CA 1
ATOM 3155 C C . VAL B 1 183 ? -3.33 -28.656 2.553 1 87.56 183 VAL B C 1
ATOM 3157 O O . VAL B 1 183 ? -2.404 -27.906 2.236 1 87.56 183 VAL B O 1
ATOM 3160 N N . LYS B 1 184 ? -4.305 -28.969 1.803 1 91 184 LYS B N 1
ATOM 3161 C CA . LYS B 1 184 ? -4.438 -28.328 0.499 1 91 184 LYS B CA 1
ATOM 3162 C C . LYS B 1 184 ? -5.293 -27.062 0.594 1 91 184 LYS B C 1
ATOM 3164 O O . LYS B 1 184 ? -6.5 -27.141 0.836 1 91 184 LYS B O 1
ATOM 3169 N N . PHE B 1 185 ? -4.719 -25.969 0.278 1 94.06 185 PHE B N 1
ATOM 3170 C CA . PHE B 1 185 ? -5.422 -24.719 0.44 1 94.06 185 PHE B CA 1
ATOM 3171 C C . PHE B 1 185 ? -6.129 -24.312 -0.851 1 94.06 185 PHE B C 1
ATOM 3173 O O . PHE B 1 185 ? -7.23 -23.766 -0.819 1 94.06 185 PHE B O 1
ATOM 3180 N N . LEU B 1 186 ? -5.438 -24.516 -1.94 1 94.75 186 LEU B N 1
ATOM 3181 C CA . LEU B 1 186 ? -6.113 -24.359 -3.223 1 94.75 186 LEU B CA 1
ATOM 3182 C C . LEU B 1 186 ? -6.715 -25.672 -3.691 1 94.75 186 LEU B C 1
ATOM 3184 O O . LEU B 1 186 ? -6 -26.672 -3.854 1 94.75 186 LEU B O 1
ATOM 3188 N N . SER B 1 187 ? -8.008 -25.641 -3.887 1 93.31 187 SER B N 1
ATOM 3189 C CA . SER B 1 187 ? -8.656 -26.906 -4.254 1 93.31 187 SER B CA 1
ATOM 3190 C C . SER B 1 187 ? -9.82 -26.656 -5.211 1 93.31 187 SER B C 1
ATOM 3192 O O . SER B 1 187 ? -10.367 -25.547 -5.27 1 93.31 187 SER B O 1
ATOM 3194 N N . GLU B 1 188 ? -10.195 -27.656 -5.906 1 94.31 188 GLU B N 1
ATOM 3195 C CA . GLU B 1 188 ? -11.297 -27.609 -6.859 1 94.31 188 GLU B CA 1
ATOM 3196 C C . GLU B 1 188 ? -12.625 -27.328 -6.156 1 94.31 188 GLU B C 1
ATOM 3198 O O . GLU B 1 188 ? -13.531 -26.734 -6.742 1 94.31 188 GLU B O 1
ATOM 3203 N N . ASP B 1 189 ? -12.742 -27.656 -4.953 1 92.5 189 ASP B N 1
ATOM 3204 C CA . ASP B 1 189 ? -13.992 -27.547 -4.211 1 92.5 189 ASP B CA 1
ATOM 3205 C C . ASP B 1 189 ? -14.211 -26.125 -3.697 1 92.5 189 ASP B C 1
ATOM 3207 O O . ASP B 1 189 ? -15.32 -25.594 -3.768 1 92.5 189 ASP B O 1
ATOM 3211 N N . THR B 1 190 ? -13.148 -25.547 -3.248 1 92.31 190 THR B N 1
ATOM 3212 C CA . THR B 1 190 ? -13.328 -24.281 -2.527 1 92.31 190 THR B CA 1
ATOM 3213 C C . THR B 1 190 ? -12.805 -23.109 -3.346 1 92.31 190 THR B C 1
ATOM 3215 O O . THR B 1 190 ? -13.328 -22 -3.244 1 92.31 190 THR B O 1
ATOM 3218 N N . THR B 1 191 ? -11.797 -23.328 -4.113 1 96.81 191 THR B N 1
ATOM 3219 C CA . THR B 1 191 ? -11.164 -22.25 -4.875 1 96.81 191 THR B CA 1
ATOM 3220 C C . THR B 1 191 ? -10.812 -22.719 -6.281 1 96.81 191 THR B C 1
ATOM 3222 O O . THR B 1 191 ? -9.664 -22.609 -6.711 1 96.81 191 THR B O 1
ATOM 3225 N N . PRO B 1 192 ? -11.82 -23.125 -7.008 1 96.31 192 PRO B N 1
ATOM 3226 C CA . PRO B 1 192 ? -11.523 -23.672 -8.328 1 96.31 192 PRO B CA 1
ATOM 3227 C C . PRO B 1 192 ? -10.883 -22.656 -9.266 1 96.31 192 PRO B C 1
ATOM 3229 O O . PRO B 1 192 ? -10.008 -23.016 -10.07 1 96.31 192 PRO B O 1
ATOM 3232 N N . GLY B 1 193 ? -11.32 -21.469 -9.258 1 96.38 193 GLY B N 1
ATOM 3233 C CA . GLY B 1 193 ? -10.734 -20.438 -10.102 1 96.38 193 GLY B CA 1
ATOM 3234 C C . GLY B 1 193 ? -9.273 -20.156 -9.781 1 96.38 193 GLY B C 1
ATOM 3235 O O . GLY B 1 193 ? -8.43 -20.156 -10.68 1 96.38 193 GLY B O 1
ATOM 3236 N N . MET B 1 194 ? -9.016 -20.031 -8.523 1 96.81 194 MET B N 1
ATOM 3237 C CA . MET B 1 194 ? -7.652 -19.734 -8.086 1 96.81 194 MET B CA 1
ATOM 3238 C C . MET B 1 194 ? -6.723 -20.906 -8.375 1 96.81 194 MET B C 1
ATOM 3240 O O . MET B 1 194 ? -5.543 -20.719 -8.672 1 96.81 194 MET B O 1
ATOM 3244 N N . LEU B 1 195 ? -7.254 -22.078 -8.188 1 96.44 195 LEU B N 1
ATOM 3245 C CA . LEU B 1 195 ? -6.457 -23.266 -8.5 1 96.44 195 LEU B CA 1
ATOM 3246 C C . LEU B 1 195 ? -6.016 -23.25 -9.953 1 96.44 195 LEU B C 1
ATOM 3248 O O . LEU B 1 195 ? -4.836 -23.453 -10.25 1 96.44 195 LEU B O 1
ATOM 3252 N N . GLN B 1 196 ? -6.941 -23.031 -10.836 1 96 196 GLN B N 1
ATOM 3253 C CA . GLN B 1 196 ? -6.629 -22.953 -12.258 1 96 196 GLN B CA 1
ATOM 3254 C C . GLN B 1 196 ? -5.711 -21.766 -12.555 1 96 196 GLN B C 1
ATOM 3256 O O . GLN B 1 196 ? -4.781 -21.891 -13.359 1 96 196 GLN B O 1
ATOM 3261 N N . TRP B 1 197 ? -6.016 -20.703 -11.938 1 97.88 197 TRP B N 1
ATOM 3262 C CA . TRP B 1 197 ? -5.188 -19.516 -12.094 1 97.88 197 TRP B CA 1
ATOM 3263 C C . TRP B 1 197 ? -3.736 -19.812 -11.727 1 97.88 197 TRP B C 1
ATOM 3265 O O . TRP B 1 197 ? -2.818 -19.469 -12.477 1 97.88 197 TRP B O 1
ATOM 3275 N N . ALA B 1 198 ? -3.541 -20.422 -10.562 1 96.94 198 ALA B N 1
ATOM 3276 C CA . ALA B 1 198 ? -2.189 -20.703 -10.086 1 96.94 198 ALA B CA 1
ATOM 3277 C C . ALA B 1 198 ? -1.426 -21.562 -11.086 1 96.94 198 ALA B C 1
ATOM 3279 O O . ALA B 1 198 ? -0.244 -21.328 -11.344 1 96.94 198 ALA B O 1
ATOM 3280 N N . GLU B 1 199 ? -2.074 -22.5 -11.617 1 95.62 199 GLU B N 1
ATOM 3281 C CA . GLU B 1 199 ? -1.459 -23.391 -12.602 1 95.62 199 GLU B CA 1
ATOM 3282 C C . GLU B 1 199 ? -1.062 -22.609 -13.859 1 95.62 199 GLU B C 1
ATOM 3284 O O . GLU B 1 199 ? 0.053 -22.766 -14.359 1 95.62 199 GLU B O 1
ATOM 3289 N N . LYS B 1 200 ? -1.972 -21.844 -14.344 1 96.12 200 LYS B N 1
ATOM 3290 C CA . LYS B 1 200 ? -1.717 -21.062 -15.547 1 96.12 200 LYS B CA 1
ATOM 3291 C C . LYS B 1 200 ? -0.621 -20.031 -15.312 1 96.12 200 LYS B C 1
ATOM 3293 O O . LYS B 1 200 ? 0.235 -19.828 -16.172 1 96.12 200 LYS B O 1
ATOM 3298 N N . PHE B 1 201 ? -0.707 -19.391 -14.211 1 97.25 201 PHE B N 1
ATOM 3299 C CA . PHE B 1 201 ? 0.279 -18.375 -13.859 1 97.25 201 PHE B CA 1
ATOM 3300 C C . PHE B 1 201 ? 1.678 -18.984 -13.797 1 97.25 201 PHE B C 1
ATOM 3302 O O . PHE B 1 201 ? 2.621 -18.438 -14.367 1 97.25 201 PHE B O 1
ATOM 3309 N N . ARG B 1 202 ? 1.849 -20.109 -13.148 1 95.94 202 ARG B N 1
ATOM 3310 C CA . ARG B 1 202 ? 3.137 -20.781 -12.992 1 95.94 202 ARG B CA 1
ATOM 3311 C C . ARG B 1 202 ? 3.721 -21.172 -14.352 1 95.94 202 ARG B C 1
ATOM 3313 O O . ARG B 1 202 ? 4.934 -21.094 -14.547 1 95.94 202 ARG B O 1
ATOM 3320 N N . ALA B 1 203 ? 2.854 -21.5 -15.219 1 96.12 203 ALA B N 1
ATOM 3321 C CA . ALA B 1 203 ? 3.289 -22.047 -16.5 1 96.12 203 ALA B CA 1
ATOM 3322 C C . ALA B 1 203 ? 3.555 -20.938 -17.5 1 96.12 203 ALA B C 1
ATOM 3324 O O . ALA B 1 203 ? 4.141 -21.172 -18.562 1 96.12 203 ALA B O 1
ATOM 3325 N N . HIS B 1 204 ? 3.119 -19.797 -17.234 1 96.81 204 HIS B N 1
ATOM 3326 C CA . HIS B 1 204 ? 3.254 -18.703 -18.188 1 96.81 204 HIS B CA 1
ATOM 3327 C C . HIS B 1 204 ? 4.719 -18.391 -18.484 1 96.81 204 HIS B C 1
ATOM 3329 O O . HIS B 1 204 ? 5.555 -18.422 -17.578 1 96.81 204 HIS B O 1
ATOM 3335 N N . GLU B 1 205 ? 5.051 -18.016 -19.656 1 97.12 205 GLU B N 1
ATOM 3336 C CA . GLU B 1 205 ? 6.422 -17.828 -20.125 1 97.12 205 GLU B CA 1
ATOM 3337 C C . GLU B 1 205 ? 7.105 -16.688 -19.375 1 97.12 205 GLU B C 1
ATOM 3339 O O . GLU B 1 205 ? 8.32 -16.719 -19.172 1 97.12 205 GLU B O 1
ATOM 3344 N N . ALA B 1 206 ? 6.32 -15.734 -18.969 1 97.44 206 ALA B N 1
ATOM 3345 C CA . ALA B 1 206 ? 6.879 -14.578 -18.266 1 97.44 206 ALA B CA 1
ATOM 3346 C C . ALA B 1 206 ? 7.145 -14.898 -16.797 1 97.44 206 ALA B C 1
ATOM 3348 O O . ALA B 1 206 ? 7.801 -14.125 -16.094 1 97.44 206 ALA B O 1
ATOM 3349 N N . VAL B 1 207 ? 6.688 -16.016 -16.328 1 97.81 207 VAL B N 1
ATOM 3350 C CA . VAL B 1 207 ? 6.75 -16.312 -14.898 1 97.81 207 VAL B CA 1
ATOM 3351 C C . VAL B 1 207 ? 7.664 -17.516 -14.664 1 97.81 207 VAL B C 1
ATOM 3353 O O . VAL B 1 207 ? 8.547 -17.484 -13.797 1 97.81 207 VAL B O 1
ATOM 3356 N N . GLU B 1 208 ? 7.547 -18.516 -15.422 1 96.94 208 GLU B N 1
ATOM 3357 C CA . GLU B 1 208 ? 8.148 -19.828 -15.234 1 96.94 208 GLU B CA 1
ATOM 3358 C C . GLU B 1 208 ? 9.656 -19.734 -15.031 1 96.94 208 GLU B C 1
ATOM 3360 O O . GLU B 1 208 ? 10.211 -20.359 -14.133 1 96.94 208 GLU B O 1
ATOM 3365 N N . PRO B 1 209 ? 10.344 -18.891 -15.797 1 96.44 209 PRO B N 1
ATOM 3366 C CA . PRO B 1 209 ? 11.797 -18.844 -15.648 1 96.44 209 PRO B CA 1
ATOM 3367 C C . PRO B 1 209 ? 12.234 -18.281 -14.289 1 96.44 209 PRO B C 1
ATOM 3369 O O . PRO B 1 209 ? 13.383 -18.484 -13.883 1 96.44 209 PRO B O 1
ATOM 3372 N N . TYR B 1 210 ? 11.344 -17.625 -13.609 1 96.31 210 TYR B N 1
ATOM 3373 C CA . TYR B 1 210 ? 11.734 -16.906 -12.398 1 96.31 210 TYR B CA 1
ATOM 3374 C C . TYR B 1 210 ? 11.156 -17.562 -11.156 1 96.31 210 TYR B C 1
ATOM 3376 O O . TYR B 1 210 ? 11.547 -17.25 -10.031 1 96.31 210 TYR B O 1
ATOM 3384 N N . LEU B 1 211 ? 10.172 -18.375 -11.336 1 95.19 211 LEU B N 1
ATOM 3385 C CA . LEU B 1 211 ? 9.508 -19.016 -10.211 1 95.19 211 LEU B CA 1
ATOM 3386 C C . LEU B 1 211 ? 10.234 -20.297 -9.812 1 95.19 211 LEU B C 1
ATOM 3388 O O . LEU B 1 211 ? 10.297 -21.25 -10.594 1 95.19 211 LEU B O 1
ATOM 3392 N N . PRO B 1 212 ? 10.742 -20.328 -8.625 1 93.75 212 PRO B N 1
ATOM 3393 C CA . PRO B 1 212 ? 11.375 -21.562 -8.18 1 93.75 212 PRO B CA 1
ATOM 3394 C C . PRO B 1 212 ? 10.398 -22.734 -8.109 1 93.75 212 PRO B C 1
ATOM 3396 O O . PRO B 1 212 ? 9.195 -22.531 -7.898 1 93.75 212 PRO B O 1
ATOM 3399 N N . THR B 1 213 ? 10.969 -23.891 -8.305 1 92.38 213 THR B N 1
ATOM 3400 C CA . THR B 1 213 ? 10.156 -25.078 -8.062 1 92.38 213 THR B CA 1
ATOM 3401 C C . THR B 1 213 ? 9.766 -25.172 -6.59 1 92.38 213 THR B C 1
ATOM 3403 O O . THR B 1 213 ? 10.344 -24.5 -5.742 1 92.38 213 THR B O 1
ATOM 3406 N N . VAL B 1 214 ? 8.789 -25.984 -6.352 1 89.56 214 VAL B N 1
ATOM 3407 C CA . VAL B 1 214 ? 8.359 -26.172 -4.969 1 89.56 214 VAL B CA 1
ATOM 3408 C C . VAL B 1 214 ? 9.539 -26.641 -4.121 1 89.56 214 VAL B C 1
ATOM 3410 O O . VAL B 1 214 ? 9.75 -26.141 -3.01 1 89.56 214 VAL B O 1
ATOM 3413 N N . ALA B 1 215 ? 10.305 -27.531 -4.648 1 90.69 215 ALA B N 1
ATOM 3414 C CA . ALA B 1 215 ? 11.469 -28.062 -3.939 1 90.69 215 ALA B CA 1
ATOM 3415 C C . ALA B 1 215 ? 12.484 -26.969 -3.65 1 90.69 215 ALA B C 1
ATOM 3417 O O . ALA B 1 215 ? 13.055 -26.922 -2.557 1 90.69 215 ALA B O 1
ATOM 3418 N N . GLU B 1 216 ? 12.719 -26.188 -4.609 1 90.94 216 GLU B N 1
ATOM 3419 C CA . GLU B 1 216 ? 13.648 -25.078 -4.445 1 90.94 216 GLU B CA 1
ATOM 3420 C C . GLU B 1 216 ? 13.148 -24.078 -3.41 1 90.94 216 GLU B C 1
ATOM 3422 O O . GLU B 1 216 ? 13.922 -23.562 -2.602 1 90.94 216 GLU B O 1
ATOM 3427 N N . PHE B 1 217 ? 11.898 -23.859 -3.434 1 89.88 217 PHE B N 1
ATOM 3428 C CA . PHE B 1 217 ? 11.328 -22.906 -2.496 1 89.88 217 PHE B CA 1
ATOM 3429 C C . PHE B 1 217 ? 11.352 -23.453 -1.075 1 89.88 217 PHE B C 1
ATOM 3431 O O . PHE B 1 217 ? 11.531 -22.703 -0.116 1 89.88 217 PHE B O 1
ATOM 3438 N N . LEU B 1 218 ? 11.148 -24.703 -0.972 1 87.81 218 LEU B N 1
ATOM 3439 C CA . LEU B 1 218 ? 11.266 -25.359 0.33 1 87.81 218 LEU B CA 1
ATOM 344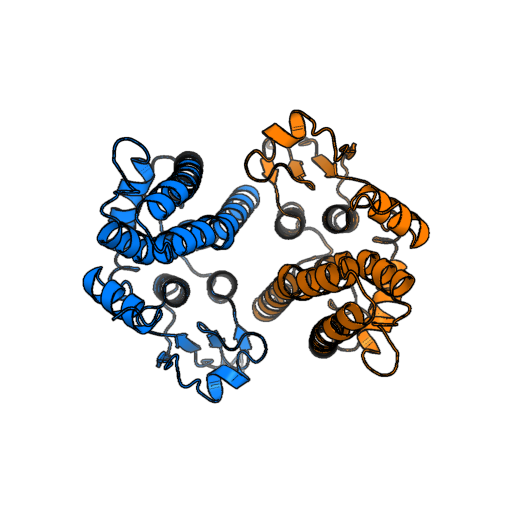0 C C . LEU B 1 218 ? 12.664 -25.188 0.901 1 87.81 218 LEU B C 1
ATOM 3442 O O . LEU B 1 218 ? 12.828 -24.906 2.094 1 87.81 218 LEU B O 1
ATOM 3446 N N . GLU B 1 219 ? 13.594 -25.328 0.072 1 86.56 219 GLU B N 1
ATOM 3447 C CA . GLU B 1 219 ? 14.977 -25.125 0.499 1 86.56 219 GLU B CA 1
ATOM 3448 C C . GLU B 1 219 ? 15.195 -23.672 0.944 1 86.56 219 GLU B C 1
ATOM 3450 O O . GLU B 1 219 ? 15.867 -23.422 1.947 1 86.56 219 GLU B O 1
ATOM 3455 N N . PHE B 1 220 ? 14.688 -22.812 0.214 1 85.75 220 PHE B N 1
ATOM 3456 C CA . PHE B 1 220 ? 14.789 -21.391 0.541 1 85.75 220 PHE B CA 1
ATOM 3457 C C . PHE B 1 220 ? 14.141 -21.109 1.886 1 85.75 220 PHE B C 1
ATOM 3459 O O . PHE B 1 220 ? 14.695 -20.375 2.709 1 85.75 220 PHE B O 1
ATOM 3466 N N . ALA B 1 221 ? 12.938 -21.656 2.049 1 83.94 221 ALA B N 1
ATOM 3467 C CA . ALA B 1 221 ? 12.188 -21.438 3.283 1 83.94 221 ALA B CA 1
ATOM 3468 C C . ALA B 1 221 ? 12.953 -21.984 4.488 1 83.94 221 ALA B C 1
ATOM 3470 O O . ALA B 1 221 ? 12.938 -21.375 5.562 1 83.94 221 ALA B O 1
ATOM 3471 N N . LYS B 1 222 ? 13.586 -23.047 4.281 1 82.12 222 LYS B N 1
ATOM 3472 C CA . LYS B 1 222 ? 14.383 -23.641 5.352 1 82.12 222 LYS B CA 1
ATOM 3473 C C . LYS B 1 222 ? 15.547 -22.719 5.746 1 82.12 222 LYS B C 1
ATOM 3475 O O . LYS B 1 222 ? 15.867 -22.594 6.926 1 82.12 222 LYS B O 1
ATOM 3480 N N . LYS B 1 223 ? 16.109 -22.156 4.773 1 77.31 223 LYS B N 1
ATOM 3481 C CA . LYS B 1 223 ? 17.219 -21.25 5.02 1 77.31 223 LYS B CA 1
ATOM 3482 C C . LYS B 1 223 ? 16.75 -19.969 5.684 1 77.31 223 LYS B C 1
ATOM 3484 O O . LYS B 1 223 ? 17.438 -19.422 6.559 1 77.31 223 LYS B O 1
ATOM 3489 N N . LYS B 1 224 ? 15.656 -19.469 5.266 1 74.88 224 LYS B N 1
ATOM 3490 C CA . LYS B 1 224 ? 15.125 -18.203 5.754 1 74.88 224 LYS B CA 1
ATOM 3491 C C . LYS B 1 224 ? 14.602 -18.344 7.18 1 74.88 224 LYS B C 1
ATOM 3493 O O . LYS B 1 224 ? 14.797 -17.453 8.008 1 74.88 224 LYS B O 1
ATOM 3498 N N . PHE B 1 225 ? 13.906 -19.406 7.387 1 69.19 225 PHE B N 1
ATOM 3499 C CA . PHE B 1 225 ? 13.25 -19.547 8.68 1 69.19 225 PHE B CA 1
ATOM 3500 C C . PHE B 1 225 ? 14.078 -20.422 9.609 1 69.19 225 PHE B C 1
ATOM 3502 O O . PHE B 1 225 ? 13.656 -20.734 10.727 1 69.19 225 PHE B O 1
ATOM 3509 N N . ASN B 1 226 ? 15.266 -20.594 9.242 1 59.81 226 ASN B N 1
ATOM 3510 C CA . ASN B 1 226 ? 16.188 -21.406 10.023 1 59.81 226 ASN B CA 1
ATOM 3511 C C . ASN B 1 226 ? 15.531 -22.719 10.461 1 59.81 226 ASN B C 1
ATOM 3513 O O . ASN B 1 226 ? 15.672 -23.125 11.617 1 59.81 226 ASN B O 1
ATOM 3517 N N . VAL B 1 227 ? 14.57 -23.203 9.805 1 50.53 227 VAL B N 1
ATOM 3518 C CA . VAL B 1 227 ? 14 -24.5 10.164 1 50.53 227 VAL B CA 1
ATOM 3519 C C . VAL B 1 227 ? 14.844 -25.625 9.562 1 50.53 227 VAL B C 1
ATOM 3521 O O . VAL B 1 227 ? 15.234 -25.547 8.398 1 50.53 227 VAL B O 1
ATOM 3524 N N . GLN B 1 228 ? 15.727 -26.359 10.391 1 44.41 228 GLN B N 1
ATOM 3525 C CA . GLN B 1 228 ? 16.484 -27.562 10.062 1 44.41 228 GLN B CA 1
ATOM 3526 C C . GLN B 1 228 ? 15.547 -28.734 9.789 1 44.41 228 GLN B C 1
ATOM 3528 O O . GLN B 1 228 ? 14.508 -28.875 10.438 1 44.41 228 GLN B O 1
#

Foldseek 3Di:
DDDPDDLFAKEWEDALQALLSLLLQLLCLQLVHDHHYDHADPVDQDPVLCVLCVDPSDDTWIDGRPHIDDDSLRSSVCSCVVRVDDDRQADPDPVLNVLLVVVLVLCVPQLVVLLVQLVPDDDLVSNVVSLVSNLVSLLVVLVLCVVQQVPALESVPPDHHSNLSSNLSVLQSQLLSCVVNVDDSDDCVRRVSVNSSNVCSCPDPSRVVRHDDNVVNNVVCCVVVVPD/DPDPDDLFAKEWEDAQLALLSLLLQLLCLQLVHDHHYDHADPVDQDPVLCVLCVDPSDDTWIDGRPHIDDDSLRSSVCSCVVRVDDDRQADPDPVSNVLLVVVLVLCVPQLVVLLVQLVPDDDLVSNVVSLVSNLVSLLVVLVLCVVQQVPALESVPPDNHSNLSSNLSVLQSQLLSCVVNVDDSDDCVRRVSVNSSNVCSCPDPSRVVRHDDNVVNNVVCCVVVVPD

Solvent-accessible surface area (backbone atoms only — not comparable to full-atom values): 24480 Å² total; per-residue (Å²): 134,78,90,87,78,79,81,57,58,33,34,36,38,24,40,85,71,37,41,47,27,38,32,38,52,31,46,33,50,59,53,68,54,77,64,45,77,39,81,52,49,87,91,54,74,49,70,66,49,42,68,58,27,68,84,79,59,58,73,24,33,41,32,52,59,93,42,58,37,54,53,36,71,47,33,36,52,33,49,39,60,69,45,68,53,74,64,67,34,62,58,86,49,44,70,55,35,41,49,35,53,46,52,34,50,42,41,71,41,61,43,45,52,30,50,51,49,35,64,63,40,87,45,70,70,57,24,55,59,34,42,53,55,37,47,52,46,50,42,53,49,30,53,50,36,64,70,47,7,76,87,43,65,32,47,49,17,89,46,79,18,50,42,35,41,50,51,51,33,48,54,58,60,49,52,44,42,25,62,76,68,70,46,76,77,67,32,76,87,75,19,43,66,47,39,50,23,52,55,50,51,51,66,30,81,60,34,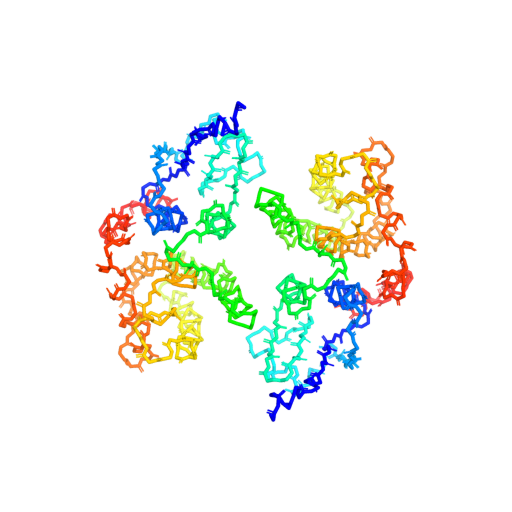38,88,58,54,63,51,69,69,56,41,45,52,42,48,28,65,73,65,66,53,129,136,78,86,88,80,75,78,58,59,32,35,36,37,23,39,85,69,38,42,47,28,39,31,39,51,31,46,34,50,59,52,70,54,77,64,46,77,40,81,52,47,89,93,55,75,50,71,63,49,42,68,60,28,67,83,79,59,58,72,24,32,41,32,52,57,92,42,60,36,53,53,38,70,47,35,35,52,34,50,38,61,70,45,68,54,76,64,65,35,62,58,85,49,43,70,56,34,42,50,34,51,46,50,34,50,43,43,72,42,60,43,48,52,29,50,51,49,34,64,64,40,87,45,70,70,55,23,54,60,34,43,52,56,36,46,53,47,49,41,54,47,30,54,50,35,64,70,48,7,77,88,42,64,30,45,49,17,88,46,78,17,50,43,35,42,51,53,50,33,46,55,58,59,48,50,45,42,25,64,76,68,68,46,77,78,67,31,76,87,75,19,43,66,46,39,52,22,52,54,51,51,52,64,31,81,60,35,37,89,60,53,63,51,70,70,55,39,42,52,42,48,28,65,72,64,66,52,127